Protein AF-A0A165PIF5-F1 (afdb_monomer)

Structure (mmCIF, N/CA/C/O backbone):
data_AF-A0A165PIF5-F1
#
_entry.id   AF-A0A165PIF5-F1
#
loop_
_atom_site.group_PDB
_atom_site.id
_atom_site.type_symbol
_atom_site.label_atom_id
_atom_site.label_alt_id
_atom_site.label_comp_id
_atom_site.label_asym_id
_atom_site.label_entity_id
_atom_site.label_seq_id
_atom_site.pdbx_PDB_ins_code
_atom_site.Cartn_x
_atom_site.Cartn_y
_atom_site.Cartn_z
_atom_site.occupancy
_atom_site.B_iso_or_equiv
_atom_site.auth_seq_id
_atom_site.auth_comp_id
_atom_site.auth_asym_id
_atom_site.auth_atom_id
_atom_site.pdbx_PDB_model_num
ATOM 1 N N . MET A 1 1 ? 18.142 46.833 31.050 1.00 44.66 1 MET A N 1
ATOM 2 C CA . MET A 1 1 ? 17.235 47.076 29.912 1.00 44.66 1 MET A CA 1
ATOM 3 C C . MET A 1 1 ? 18.123 47.459 28.753 1.00 44.66 1 MET A C 1
ATOM 5 O O . MET A 1 1 ? 18.563 48.599 28.702 1.00 44.66 1 MET A O 1
ATOM 9 N N . ASP A 1 2 ? 18.465 46.482 27.922 1.00 41.81 2 ASP A N 1
ATOM 10 C CA . ASP A 1 2 ? 19.289 46.696 26.732 1.00 41.81 2 ASP A CA 1
ATOM 11 C C . ASP A 1 2 ? 18.402 47.131 25.559 1.00 41.81 2 ASP A C 1
ATOM 13 O O . ASP A 1 2 ? 17.280 46.625 25.437 1.00 41.81 2 ASP A O 1
ATOM 17 N N . PRO A 1 3 ? 18.851 48.065 24.703 1.00 58.03 3 PRO A N 1
ATOM 18 C CA . PRO A 1 3 ? 18.083 48.468 23.538 1.00 58.03 3 PRO A CA 1
ATOM 19 C C . PRO A 1 3 ? 18.227 47.442 22.404 1.00 58.03 3 PRO A C 1
ATOM 21 O O . PRO A 1 3 ? 19.309 46.931 22.122 1.00 58.03 3 PRO A O 1
ATOM 24 N N . LEU A 1 4 ? 17.098 47.162 21.752 1.00 47.72 4 LEU A N 1
ATOM 25 C CA . LEU A 1 4 ? 16.984 46.314 20.565 1.00 47.72 4 LEU A CA 1
ATOM 26 C C . LEU A 1 4 ? 17.696 46.941 19.347 1.00 47.72 4 LEU A C 1
ATOM 28 O O . LEU A 1 4 ? 17.688 48.168 19.212 1.00 47.72 4 LEU A O 1
ATOM 32 N N . PRO A 1 5 ? 18.249 46.129 18.426 1.00 54.84 5 PRO A N 1
ATOM 33 C CA . PRO A 1 5 ? 18.851 46.627 17.196 1.00 54.84 5 PRO A CA 1
ATOM 34 C C . PRO A 1 5 ? 17.786 47.006 16.153 1.00 54.84 5 PRO A C 1
ATOM 36 O O . PRO A 1 5 ? 16.766 46.333 15.994 1.00 54.84 5 PRO A O 1
ATOM 39 N N . GLN A 1 6 ? 18.055 48.101 15.441 1.00 50.34 6 GLN A N 1
ATOM 40 C CA . GLN A 1 6 ? 17.273 48.602 14.311 1.00 50.34 6 GLN A CA 1
ATOM 41 C C . GLN A 1 6 ? 17.544 47.753 13.060 1.00 50.34 6 GLN A C 1
ATOM 43 O O . GLN A 1 6 ? 18.697 47.456 12.747 1.00 50.34 6 GLN A O 1
ATOM 48 N N . TYR A 1 7 ? 16.482 47.374 12.348 1.00 48.88 7 TYR A N 1
ATOM 49 C CA . TYR A 1 7 ? 16.567 46.698 11.053 1.00 48.88 7 TYR A CA 1
ATOM 50 C C . TYR A 1 7 ? 16.818 47.715 9.934 1.00 48.88 7 TYR A C 1
ATOM 52 O O . TYR A 1 7 ? 16.151 48.747 9.872 1.00 48.88 7 TYR A O 1
ATOM 60 N N . ALA A 1 8 ? 17.782 47.394 9.070 1.00 48.19 8 ALA A N 1
ATOM 61 C CA . ALA A 1 8 ? 18.124 48.135 7.863 1.00 48.19 8 ALA A CA 1
ATOM 62 C C . ALA A 1 8 ? 17.151 47.825 6.710 1.00 48.19 8 ALA A C 1
ATOM 64 O O . ALA A 1 8 ? 16.624 46.716 6.601 1.00 48.19 8 ALA A O 1
ATOM 65 N N . GLU A 1 9 ? 16.931 48.838 5.874 1.00 51.28 9 GLU A N 1
ATOM 66 C CA . GLU A 1 9 ? 16.087 48.846 4.678 1.00 51.28 9 GLU A CA 1
ATOM 67 C C . GLU A 1 9 ? 16.649 47.930 3.576 1.00 51.28 9 GLU A C 1
ATOM 69 O O . GLU A 1 9 ? 17.862 47.846 3.387 1.00 51.28 9 GLU A O 1
ATOM 74 N N . PHE A 1 10 ? 15.760 47.244 2.850 1.00 45.09 10 PHE A N 1
ATOM 75 C CA . PHE A 1 10 ? 16.113 46.406 1.702 1.00 45.09 10 PHE A CA 1
ATOM 76 C C . PHE A 1 10 ? 16.048 47.191 0.388 1.00 45.09 10 PHE A C 1
ATOM 78 O O . PHE A 1 10 ? 15.097 47.930 0.130 1.00 45.09 10 PHE A O 1
ATOM 85 N N . GLU A 1 11 ? 17.081 46.959 -0.421 1.00 49.66 11 GLU A N 1
ATOM 86 C CA . GLU A 1 11 ? 17.350 47.501 -1.749 1.00 49.66 11 GLU A CA 1
ATOM 87 C C . GLU A 1 11 ? 16.324 47.111 -2.825 1.00 49.66 11 GLU A C 1
ATOM 89 O O . GLU A 1 11 ? 15.715 46.040 -2.831 1.00 49.66 11 GLU A O 1
ATOM 94 N N . THR A 1 12 ? 16.204 48.037 -3.771 1.00 46.41 12 THR A N 1
ATOM 95 C CA . THR A 1 12 ? 15.442 48.054 -5.019 1.00 46.41 12 THR A CA 1
ATOM 96 C C . THR A 1 12 ? 15.831 46.917 -5.977 1.00 46.41 12 THR A C 1
ATOM 98 O O . THR A 1 12 ? 17.010 46.701 -6.240 1.00 46.41 12 THR A O 1
ATOM 101 N N . LEU A 1 13 ? 14.839 46.233 -6.559 1.00 48.03 13 LEU A N 1
ATOM 102 C CA . LEU A 1 13 ? 15.027 45.252 -7.637 1.00 48.03 13 LEU A CA 1
ATOM 103 C C . LEU A 1 13 ? 15.071 45.949 -9.009 1.00 48.03 13 LEU A C 1
ATOM 1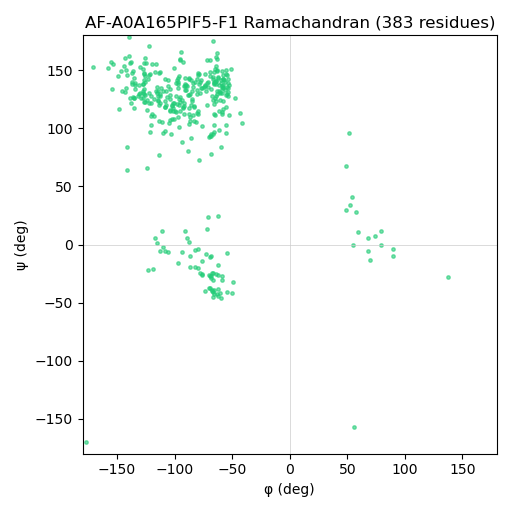05 O O . LEU A 1 13 ? 14.116 46.632 -9.379 1.00 48.03 13 LEU A O 1
ATOM 109 N N . GLU A 1 14 ? 16.156 45.740 -9.759 1.00 50.78 14 GLU A N 1
ATOM 110 C CA . GLU A 1 14 ? 16.281 46.083 -11.183 1.00 50.78 14 GLU A CA 1
ATOM 111 C C . GLU A 1 14 ? 15.571 45.049 -12.081 1.00 50.78 14 GLU A C 1
ATOM 113 O O . GLU A 1 14 ? 15.638 43.838 -11.855 1.00 50.78 14 GLU A O 1
ATOM 118 N N . GLU A 1 15 ? 14.893 45.545 -13.120 1.00 50.84 15 GLU A N 1
ATOM 119 C CA . GLU A 1 15 ? 14.225 44.764 -14.166 1.00 50.84 15 GLU A CA 1
ATOM 120 C C . GLU A 1 15 ? 15.223 44.131 -15.153 1.00 50.84 15 GLU A C 1
ATOM 122 O O . GLU A 1 15 ? 16.131 44.785 -15.664 1.00 50.84 15 GLU A O 1
ATOM 127 N N . VAL A 1 16 ? 14.991 42.860 -15.496 1.00 54.97 16 VAL A N 1
ATOM 128 C CA . VAL A 1 16 ? 15.719 42.111 -16.535 1.00 54.97 16 VAL A CA 1
ATOM 129 C C . VAL A 1 16 ? 14.920 42.140 -17.849 1.00 54.97 16 VAL A C 1
ATOM 131 O O . VAL A 1 16 ? 13.712 41.883 -17.820 1.00 54.97 16 VAL A O 1
ATOM 134 N N . PRO A 1 17 ? 15.542 42.397 -19.018 1.00 49.75 17 PRO A N 1
ATOM 135 C CA . PRO A 1 17 ? 14.818 42.479 -20.280 1.00 49.75 17 PRO A CA 1
ATOM 136 C C . PRO A 1 17 ? 14.504 41.103 -20.891 1.00 49.75 17 PRO A C 1
ATOM 138 O O . PRO A 1 17 ? 15.301 40.165 -20.869 1.00 49.75 17 PRO A O 1
ATOM 141 N N . ARG A 1 18 ? 13.305 41.034 -21.477 1.00 46.06 18 ARG A N 1
ATOM 142 C CA . ARG A 1 18 ? 12.702 39.912 -22.212 1.00 46.06 18 ARG A CA 1
ATOM 143 C C . ARG A 1 18 ? 13.445 39.648 -23.529 1.00 46.06 18 ARG A C 1
ATOM 145 O O . ARG A 1 18 ? 13.590 40.563 -24.334 1.00 46.06 18 ARG A O 1
ATOM 152 N N . SER A 1 19 ? 13.851 38.402 -23.768 1.00 42.44 19 SER A N 1
ATOM 153 C CA . SER A 1 19 ? 14.417 37.940 -25.046 1.00 42.44 19 SER A CA 1
ATOM 154 C C . SER A 1 19 ? 13.319 37.402 -25.970 1.00 42.44 19 SER A C 1
ATOM 156 O O . SER A 1 19 ? 12.415 36.702 -25.514 1.00 42.44 19 SER A O 1
ATOM 158 N N . GLU A 1 20 ? 13.404 37.750 -27.254 1.00 47.69 20 GLU A N 1
ATOM 159 C CA . GLU A 1 20 ? 12.478 37.373 -28.326 1.00 47.69 20 GLU A CA 1
ATOM 160 C C . GLU A 1 20 ? 12.619 35.901 -28.755 1.00 47.69 20 GLU A C 1
ATOM 162 O O . GLU A 1 20 ? 13.700 35.315 -28.739 1.00 47.69 20 GLU A O 1
ATOM 167 N N . GLU A 1 21 ? 11.489 35.315 -29.150 1.00 41.28 21 GLU A N 1
ATOM 168 C CA . GLU A 1 21 ? 11.302 33.908 -29.500 1.00 41.28 21 GLU A CA 1
ATOM 169 C C . GLU A 1 21 ? 11.504 33.704 -31.015 1.00 41.28 21 GLU A C 1
ATOM 171 O O . GLU A 1 21 ? 10.719 34.187 -31.834 1.00 41.28 21 GLU A O 1
ATOM 176 N N . GLN A 1 22 ? 12.571 32.996 -31.398 1.00 38.12 22 GLN A N 1
ATOM 177 C CA . GLN A 1 22 ? 12.896 32.677 -32.791 1.00 38.12 22 GLN A CA 1
ATOM 178 C C . GLN A 1 22 ? 12.288 31.322 -33.184 1.00 38.12 22 GLN A C 1
ATOM 180 O O . GLN A 1 22 ? 12.538 30.293 -32.558 1.00 38.12 22 GLN A O 1
ATOM 185 N N . LYS A 1 23 ? 11.444 31.344 -34.219 1.00 38.78 23 LYS A N 1
ATOM 186 C CA . LYS A 1 23 ? 10.576 30.241 -34.642 1.00 38.78 23 LYS A CA 1
ATOM 187 C C . LYS A 1 23 ? 11.156 29.551 -35.878 1.00 38.78 23 LYS A C 1
ATOM 189 O O . LYS A 1 23 ? 10.896 29.986 -36.998 1.00 38.78 23 LYS A O 1
ATOM 194 N N . ASP A 1 24 ? 11.906 28.469 -35.682 1.00 35.03 24 ASP A N 1
ATOM 195 C CA . ASP A 1 24 ? 12.401 27.641 -36.786 1.00 35.03 24 ASP A CA 1
ATOM 196 C C . ASP A 1 24 ? 11.396 26.546 -37.163 1.00 35.03 24 ASP A C 1
ATOM 198 O O . ASP A 1 24 ? 10.888 25.791 -36.334 1.00 35.03 24 ASP A O 1
ATOM 202 N N . THR A 1 25 ? 11.092 26.485 -38.460 1.00 32.19 25 THR A N 1
ATOM 203 C CA . THR A 1 25 ? 10.160 25.531 -39.068 1.00 32.19 25 THR A CA 1
ATOM 204 C C . THR A 1 25 ? 10.975 24.421 -39.726 1.00 32.19 25 THR A C 1
ATOM 206 O O . THR A 1 25 ? 11.700 24.680 -40.683 1.00 32.19 25 THR A O 1
ATOM 209 N N . VAL A 1 26 ? 10.866 23.186 -39.232 1.00 33.38 26 VAL A N 1
ATOM 210 C CA . VAL A 1 26 ? 11.567 22.022 -39.802 1.00 33.38 26 VAL A CA 1
ATOM 211 C C . VAL A 1 26 ? 10.638 21.278 -40.765 1.00 33.38 26 VAL A C 1
ATOM 213 O O . VAL A 1 26 ? 9.575 20.799 -40.375 1.00 33.38 26 VAL A O 1
ATOM 216 N N . ILE A 1 27 ? 11.050 21.177 -42.031 1.00 31.31 27 ILE A N 1
ATOM 217 C CA . ILE A 1 27 ? 10.390 20.389 -43.082 1.00 31.31 27 ILE A CA 1
ATOM 218 C C . ILE A 1 27 ? 11.084 19.024 -43.166 1.00 31.31 27 ILE A C 1
ATOM 220 O O . ILE A 1 27 ? 12.286 18.957 -43.414 1.00 31.31 27 ILE A O 1
ATOM 224 N N . PHE A 1 28 ? 10.331 17.935 -42.994 1.00 29.27 28 PHE A N 1
ATOM 225 C CA . PHE A 1 28 ? 10.842 16.567 -43.131 1.00 29.27 28 PHE A CA 1
ATOM 226 C C . PHE A 1 28 ? 10.589 15.999 -44.533 1.00 29.27 28 PHE A C 1
ATOM 228 O O . PHE A 1 28 ? 9.452 15.941 -45.003 1.00 29.27 28 PHE A O 1
ATOM 235 N N . HIS A 1 29 ? 11.657 15.510 -45.170 1.00 30.41 29 HIS A N 1
ATOM 236 C CA . HIS A 1 29 ? 11.593 14.666 -46.362 1.00 30.41 29 HIS A CA 1
ATOM 237 C C . HIS A 1 29 ? 11.563 13.183 -45.970 1.00 30.41 29 HIS A C 1
ATOM 239 O O . HIS A 1 29 ? 12.354 12.723 -45.149 1.00 30.41 29 HIS A O 1
ATOM 245 N N . LYS A 1 30 ? 10.645 12.430 -46.585 1.00 27.81 30 LYS A N 1
ATOM 246 C CA . LYS A 1 30 ? 10.466 10.986 -46.394 1.00 27.81 30 LYS A CA 1
ATOM 247 C C . LYS A 1 30 ? 11.381 10.219 -47.350 1.00 27.81 30 LYS A C 1
ATOM 249 O O . LYS A 1 30 ? 11.198 10.304 -48.562 1.00 27.81 30 LYS A O 1
ATOM 254 N N . SER A 1 31 ? 12.316 9.441 -46.812 1.00 31.95 31 SER A N 1
ATOM 255 C CA . SER A 1 31 ? 13.170 8.536 -47.590 1.00 31.95 31 SER A CA 1
ATOM 256 C C . SER A 1 31 ? 12.651 7.106 -47.468 1.00 31.95 31 SER A C 1
ATOM 258 O O . SER A 1 31 ? 12.616 6.541 -46.379 1.00 31.95 31 SER A O 1
ATOM 260 N N . SER A 1 32 ? 12.233 6.516 -48.587 1.00 33.50 32 SER A N 1
ATOM 261 C CA . SER A 1 32 ? 11.886 5.098 -48.686 1.00 33.50 32 SER A CA 1
ATOM 262 C C . SER A 1 32 ? 13.152 4.265 -48.891 1.00 33.50 32 SER A C 1
ATOM 264 O O . SER A 1 32 ? 13.820 4.421 -49.913 1.00 33.50 32 SER A O 1
ATOM 266 N N . SER A 1 33 ? 13.459 3.348 -47.975 1.00 32.75 33 SER A N 1
ATOM 267 C CA . SER A 1 33 ? 14.424 2.277 -48.237 1.00 32.75 33 SER A CA 1
ATOM 268 C C . SER A 1 33 ? 13.867 0.949 -47.734 1.00 32.75 33 SER A C 1
ATOM 270 O O . SER A 1 33 ? 13.416 0.844 -46.596 1.00 32.75 33 SER A O 1
ATOM 272 N N . SER A 1 34 ? 13.843 -0.038 -48.623 1.00 43.44 34 SER A N 1
ATOM 273 C CA . SER A 1 34 ? 13.364 -1.395 -48.397 1.00 43.44 34 SER A CA 1
ATOM 274 C C . SER A 1 34 ? 14.540 -2.299 -48.035 1.00 43.44 34 SER A C 1
ATOM 276 O O . SER A 1 34 ? 15.406 -2.535 -48.877 1.00 43.44 34 SER A O 1
ATOM 278 N N . HIS A 1 35 ? 14.575 -2.843 -46.816 1.00 35.00 35 HIS A N 1
ATOM 279 C CA . HIS A 1 35 ? 15.535 -3.883 -46.432 1.00 35.00 35 HIS A CA 1
ATOM 280 C C . HIS A 1 35 ? 14.876 -5.010 -45.620 1.00 35.00 35 HIS A C 1
ATOM 282 O O . HIS A 1 35 ? 14.216 -4.768 -44.620 1.00 35.00 35 HIS A O 1
ATOM 288 N N . GLY A 1 36 ? 15.094 -6.237 -46.110 1.00 36.59 36 GLY A N 1
ATOM 289 C CA . GLY A 1 36 ? 15.266 -7.493 -45.367 1.00 36.59 36 GLY A CA 1
ATOM 290 C C . GLY A 1 36 ? 14.227 -7.890 -44.319 1.00 36.59 36 GLY A C 1
ATOM 291 O O . GLY A 1 36 ? 14.375 -7.567 -43.147 1.00 36.59 36 GLY A O 1
ATOM 292 N N . ALA A 1 37 ? 13.262 -8.723 -44.715 1.00 37.91 37 ALA A N 1
ATOM 293 C CA . ALA A 1 37 ? 12.320 -9.379 -43.811 1.00 37.91 37 ALA A CA 1
ATOM 294 C C . ALA A 1 37 ? 13.016 -10.430 -42.919 1.00 37.91 37 ALA A C 1
ATOM 296 O O . ALA A 1 37 ? 13.152 -11.596 -43.291 1.00 37.91 37 ALA A O 1
ATOM 297 N N . GLY A 1 38 ? 13.440 -10.019 -41.724 1.00 34.56 38 GLY A N 1
ATOM 298 C CA . GLY A 1 38 ? 13.590 -10.931 -40.592 1.00 34.56 38 GLY A CA 1
ATOM 299 C C . GLY A 1 38 ? 12.202 -11.319 -40.079 1.00 34.56 38 GLY A C 1
ATOM 300 O O . GLY A 1 38 ? 11.341 -10.457 -39.921 1.00 34.56 38 GLY A O 1
ATOM 301 N N . VAL A 1 39 ? 11.956 -12.611 -39.852 1.00 34.06 39 VAL A N 1
ATOM 302 C CA . VAL A 1 39 ? 10.674 -13.103 -39.323 1.00 34.06 39 VAL A CA 1
ATOM 303 C C . VAL A 1 39 ? 10.529 -12.638 -37.872 1.00 34.06 39 VAL A C 1
ATOM 305 O O . VAL A 1 39 ? 11.042 -13.263 -36.946 1.00 34.06 39 VAL A O 1
ATOM 308 N N . VAL A 1 40 ? 9.844 -11.511 -37.687 1.00 38.72 40 VAL A N 1
ATOM 309 C CA . VAL A 1 40 ? 9.394 -11.017 -36.385 1.00 38.72 40 VAL A CA 1
ATOM 310 C C . VAL A 1 40 ? 8.250 -11.917 -35.930 1.00 38.72 40 VAL A C 1
ATOM 312 O O . VAL A 1 40 ? 7.241 -12.044 -36.620 1.00 38.72 40 VAL A O 1
ATOM 315 N N . VAL A 1 41 ? 8.406 -12.573 -34.780 1.00 35.25 41 VAL A N 1
ATOM 316 C CA . VAL A 1 41 ? 7.313 -13.316 -34.145 1.00 35.25 41 VAL A CA 1
ATOM 317 C C . VAL A 1 41 ? 6.540 -12.318 -33.277 1.00 35.25 41 VAL A C 1
ATOM 319 O O . VAL A 1 41 ? 7.066 -11.919 -32.236 1.00 35.25 41 VAL A O 1
ATOM 322 N N . PRO A 1 42 ? 5.332 -11.870 -33.670 1.00 46.81 42 PRO A N 1
ATOM 323 C CA . PRO A 1 42 ? 4.531 -10.992 -32.827 1.00 46.81 42 PRO A CA 1
ATOM 324 C C . PRO A 1 42 ? 4.213 -11.707 -31.512 1.00 46.81 42 PRO A C 1
ATOM 326 O O . PRO A 1 42 ? 3.783 -12.864 -31.507 1.00 46.81 42 PRO A O 1
ATOM 329 N N . TYR A 1 43 ? 4.444 -11.028 -30.386 1.00 46.00 43 TYR A N 1
ATOM 330 C CA . TYR A 1 43 ? 4.106 -11.575 -29.077 1.00 46.00 43 TYR A CA 1
ATOM 331 C C . TYR A 1 43 ? 2.593 -11.831 -29.015 1.00 46.00 43 TYR A C 1
ATOM 333 O O . TYR A 1 43 ? 1.813 -10.902 -29.245 1.00 46.00 43 TYR A O 1
ATOM 341 N N . PRO A 1 44 ? 2.147 -13.062 -28.712 1.00 46.56 44 PRO A N 1
ATOM 342 C CA . PRO A 1 44 ? 0.729 -13.332 -28.558 1.00 46.56 44 PRO A CA 1
ATOM 343 C C . PRO A 1 44 ? 0.192 -12.515 -27.381 1.00 46.56 44 PRO A C 1
ATOM 345 O O . PRO A 1 44 ? 0.785 -12.498 -26.299 1.00 46.56 44 PRO A O 1
ATOM 348 N N . LEU A 1 45 ? -0.934 -11.831 -27.597 1.00 45.97 45 LEU A N 1
ATOM 349 C CA . LEU A 1 45 ? -1.632 -11.122 -26.530 1.00 45.97 45 LEU A CA 1
ATOM 350 C C . LEU A 1 45 ? -1.982 -12.110 -25.401 1.00 45.97 45 LEU A C 1
ATOM 352 O O . LEU A 1 45 ? -2.337 -13.260 -25.683 1.00 45.97 45 LEU A O 1
ATOM 356 N N . PRO A 1 46 ? -1.888 -11.695 -24.125 1.00 42.47 46 PRO A N 1
ATOM 357 C CA . PRO A 1 46 ? -2.256 -12.556 -23.011 1.00 42.47 46 PRO A CA 1
ATOM 358 C C . PRO A 1 46 ? -3.721 -13.009 -23.138 1.00 42.47 46 PRO A C 1
ATOM 360 O O . PRO A 1 46 ? -4.564 -12.249 -23.624 1.00 42.47 46 PRO A O 1
ATOM 363 N N . PRO A 1 47 ? -4.051 -14.238 -22.698 1.00 40.81 47 PRO A N 1
ATOM 364 C CA . PRO A 1 47 ? -5.385 -14.801 -22.848 1.00 40.81 47 PRO A CA 1
ATOM 365 C C . PRO A 1 47 ? -6.450 -13.903 -22.222 1.00 40.81 47 PRO A C 1
ATOM 367 O O . PRO A 1 47 ? -6.278 -13.335 -21.136 1.00 40.81 47 PRO A O 1
ATOM 370 N N . THR A 1 48 ? -7.583 -13.795 -22.914 1.00 40.44 48 THR A N 1
ATOM 371 C CA . THR A 1 48 ? -8.686 -12.952 -22.481 1.00 40.44 48 THR A CA 1
ATOM 372 C C . THR A 1 48 ? -9.347 -13.532 -21.226 1.00 40.44 48 THR A C 1
ATOM 374 O O . THR A 1 48 ? -10.264 -14.337 -21.321 1.00 40.44 48 THR A O 1
ATOM 377 N N . TYR A 1 49 ? -8.929 -13.099 -20.031 1.00 37.22 49 TYR A N 1
ATOM 378 C CA . TYR A 1 49 ? -9.702 -13.322 -18.803 1.00 37.22 49 TYR A CA 1
ATOM 379 C C . TYR A 1 49 ? -11.003 -12.521 -18.870 1.00 37.22 49 TYR A C 1
ATOM 381 O O . TYR A 1 49 ? -11.011 -11.331 -18.560 1.00 37.22 49 TYR A O 1
ATOM 389 N N . THR A 1 50 ? -12.104 -13.128 -19.295 1.00 41.44 50 THR A N 1
ATOM 390 C CA . THR A 1 50 ? -13.434 -12.575 -19.034 1.00 41.44 50 THR A CA 1
ATOM 391 C C . THR A 1 50 ? -13.698 -12.736 -17.544 1.00 41.44 50 THR A C 1
ATOM 393 O O . THR A 1 50 ? -14.150 -13.788 -17.098 1.00 41.44 50 THR A O 1
ATOM 396 N N . SER A 1 51 ? -13.365 -11.715 -16.751 1.00 42.62 51 SER A N 1
ATOM 397 C CA . SER A 1 51 ? -13.913 -11.600 -15.406 1.00 42.62 51 SER A CA 1
ATOM 398 C C . SER A 1 51 ? -15.419 -11.472 -15.584 1.00 42.62 51 SER A C 1
ATOM 400 O O . SER A 1 51 ? -15.910 -10.400 -15.939 1.00 42.62 51 SER A O 1
ATOM 402 N N . SER A 1 52 ? -16.144 -12.580 -15.423 1.00 42.78 52 SER A N 1
ATOM 403 C CA . SER A 1 52 ? -17.589 -12.537 -15.235 1.00 42.78 52 SER A CA 1
ATOM 404 C C . SER A 1 52 ? -17.842 -11.465 -14.177 1.00 42.78 52 SER A C 1
ATOM 406 O O . SER A 1 52 ? -17.176 -11.544 -13.137 1.00 42.78 52 SER A O 1
ATOM 408 N N . PRO A 1 53 ? -18.694 -10.454 -14.429 1.00 48.59 53 PRO A N 1
ATOM 409 C CA . PRO A 1 53 ? -19.047 -9.485 -13.407 1.00 48.59 53 PRO A CA 1
ATOM 410 C C . PRO A 1 53 ? -19.584 -10.304 -12.244 1.00 48.59 53 PRO A C 1
ATOM 412 O O . PRO A 1 53 ? -20.671 -10.874 -12.325 1.00 48.59 53 PRO A O 1
ATOM 415 N N . SER A 1 54 ? -18.763 -10.479 -11.211 1.00 47.59 54 SER A N 1
ATOM 416 C CA . SER A 1 54 ? -19.228 -11.083 -9.987 1.00 47.59 54 SER A CA 1
ATOM 417 C C . SER A 1 54 ? -20.228 -10.071 -9.479 1.00 47.59 54 SER A C 1
ATOM 419 O O . SER A 1 54 ? -19.855 -8.983 -9.041 1.00 47.59 54 SER A O 1
ATOM 421 N N . GLU A 1 55 ? -21.514 -10.382 -9.656 1.00 45.12 55 GLU A N 1
ATOM 422 C CA . GLU A 1 55 ? -22.578 -9.691 -8.956 1.00 45.12 55 GLU A CA 1
ATOM 423 C C . GLU A 1 55 ? -22.085 -9.568 -7.527 1.00 45.12 55 GLU A C 1
ATOM 425 O O . GLU A 1 55 ? -21.815 -10.578 -6.863 1.00 45.12 55 GLU A O 1
ATOM 430 N N . SER A 1 56 ? -21.832 -8.332 -7.103 1.00 53.50 56 SER A N 1
ATO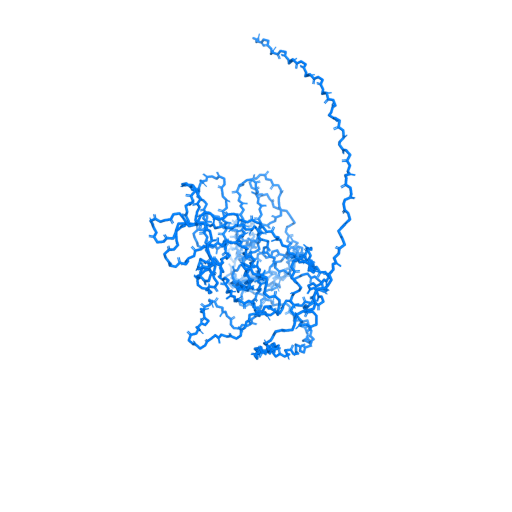M 431 C CA . SER A 1 56 ? -21.381 -8.037 -5.762 1.00 53.50 56 SER A CA 1
ATOM 432 C C . SER A 1 56 ? -22.557 -8.361 -4.858 1.00 53.50 56 SER A C 1
ATOM 434 O O . SER A 1 56 ? -23.317 -7.478 -4.464 1.00 53.50 56 SER A O 1
ATOM 436 N N . ARG A 1 57 ? -22.769 -9.652 -4.583 1.00 65.88 57 ARG A N 1
ATOM 437 C CA . ARG A 1 57 ? -23.647 -10.104 -3.520 1.00 65.88 57 ARG A CA 1
ATOM 438 C C . ARG A 1 57 ? -23.143 -9.353 -2.314 1.00 65.88 57 ARG A C 1
ATOM 440 O O . ARG A 1 57 ? -21.995 -9.560 -1.918 1.00 65.88 57 ARG A O 1
ATOM 447 N N . ALA A 1 58 ? -23.959 -8.420 -1.835 1.00 74.00 58 ALA A N 1
ATOM 448 C CA . ALA A 1 58 ? -23.676 -7.650 -0.647 1.00 74.00 58 ALA A CA 1
ATOM 449 C C . ALA A 1 58 ? -23.427 -8.671 0.461 1.00 74.00 58 ALA A C 1
ATOM 451 O O . ALA A 1 58 ? -24.360 -9.272 0.990 1.00 74.00 58 ALA A O 1
ATOM 452 N N . ARG A 1 59 ? -22.153 -8.985 0.711 1.00 82.81 59 ARG A N 1
ATOM 453 C CA . ARG A 1 59 ? -21.792 -9.894 1.786 1.00 82.81 59 ARG A CA 1
ATOM 454 C C . ARG A 1 59 ? -22.175 -9.160 3.054 1.00 82.81 59 ARG A C 1
ATOM 456 O O . ARG A 1 59 ? -21.743 -8.023 3.248 1.00 82.81 59 ARG A O 1
ATOM 463 N N . CYS A 1 60 ? -23.001 -9.793 3.880 1.00 90.94 60 CYS A N 1
ATOM 464 C CA . CYS A 1 60 ? -23.243 -9.294 5.221 1.00 90.94 60 CYS A CA 1
ATOM 465 C C . CYS A 1 60 ? -21.877 -9.113 5.906 1.00 90.94 60 CYS A C 1
ATOM 467 O O . CYS A 1 60 ? -21.071 -10.050 5.866 1.00 90.94 60 CYS A O 1
ATOM 469 N N . PRO A 1 61 ? -21.585 -7.929 6.471 1.00 94.19 61 PRO A N 1
ATOM 470 C CA . PRO A 1 61 ? -20.365 -7.712 7.239 1.00 94.19 61 PRO A CA 1
ATOM 471 C C . PRO A 1 61 ? -20.228 -8.785 8.331 1.00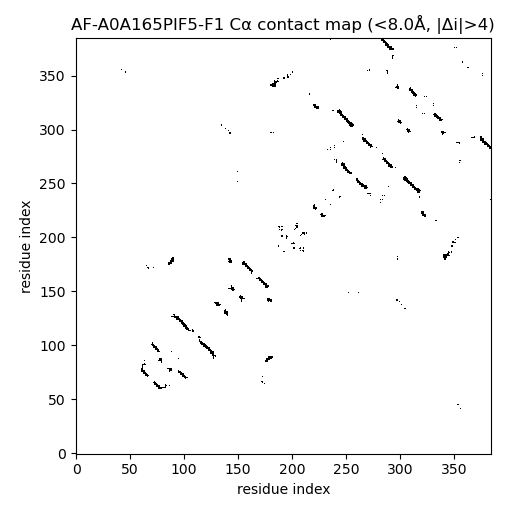 94.19 61 PRO A C 1
ATOM 473 O O . PRO A 1 61 ? -21.239 -9.106 8.964 1.00 94.19 61 PRO A O 1
ATOM 476 N N . PRO A 1 62 ? -19.036 -9.366 8.563 1.00 95.69 62 PRO A N 1
ATOM 477 C CA . PRO A 1 62 ? -18.864 -10.321 9.649 1.00 95.69 62 PRO A CA 1
ATOM 478 C C . PRO A 1 62 ? -19.127 -9.664 11.006 1.00 95.69 62 PRO A C 1
ATOM 480 O O . PRO A 1 62 ? -18.760 -8.509 11.247 1.00 95.69 62 PRO A O 1
ATOM 483 N N . THR A 1 63 ? -19.735 -10.442 11.899 1.00 97.25 63 THR A N 1
ATOM 484 C CA . THR A 1 63 ? -19.966 -10.069 13.295 1.00 97.25 63 THR A CA 1
ATOM 485 C C . THR A 1 63 ? -18.924 -10.752 14.166 1.00 97.25 63 THR A C 1
ATOM 487 O O . THR A 1 63 ? -18.837 -11.974 14.199 1.00 97.25 63 THR A O 1
ATOM 490 N N . HIS A 1 64 ? -18.160 -9.961 14.902 1.00 96.94 64 HIS A N 1
ATOM 491 C CA . HIS A 1 64 ? -17.139 -10.420 15.832 1.00 96.94 64 HIS A CA 1
ATOM 492 C C . HIS A 1 64 ? -17.712 -10.444 17.243 1.00 96.94 64 HIS A C 1
ATOM 494 O O . HIS A 1 64 ? -18.424 -9.514 17.622 1.00 96.94 64 HIS A O 1
ATOM 500 N N . THR A 1 65 ? -17.385 -11.475 18.021 1.00 96.88 65 THR A N 1
ATOM 501 C CA . THR A 1 65 ? -17.802 -11.595 19.424 1.00 96.88 65 THR A CA 1
ATOM 502 C C . THR A 1 65 ? -16.571 -11.680 20.313 1.00 96.88 65 THR A C 1
ATOM 504 O O . THR A 1 65 ? -15.758 -12.588 20.162 1.00 96.88 65 THR A O 1
ATOM 507 N N . PHE A 1 66 ? -16.452 -10.746 21.249 1.00 96.19 66 PHE A N 1
ATOM 508 C CA . PHE A 1 66 ? -15.392 -10.703 22.251 1.00 96.19 66 PHE A CA 1
ATOM 509 C C . PHE A 1 66 ? -16.007 -10.898 23.626 1.00 96.19 66 PHE A C 1
ATOM 511 O O . PHE A 1 66 ? -17.031 -10.294 23.923 1.00 96.19 66 PHE A O 1
ATOM 518 N N . THR A 1 67 ? -15.401 -11.727 24.466 1.00 94.62 67 THR A N 1
ATOM 519 C CA . THR A 1 67 ? -15.933 -12.061 25.793 1.00 94.62 67 THR A CA 1
ATOM 520 C C . THR A 1 67 ? -14.877 -11.809 26.857 1.00 94.62 67 THR A C 1
ATOM 522 O O . THR A 1 67 ? -13.758 -12.309 26.740 1.00 94.62 67 THR A O 1
ATOM 525 N N . LEU A 1 68 ? -15.238 -11.077 27.907 1.00 91.62 68 LEU A N 1
ATOM 526 C CA . LEU A 1 68 ? -14.483 -10.997 29.150 1.00 91.62 68 LEU A CA 1
ATOM 527 C C . LEU A 1 68 ? -15.217 -11.842 30.189 1.00 91.62 68 LEU A C 1
ATOM 529 O O . LEU A 1 68 ? -16.277 -11.459 30.690 1.00 91.62 68 LEU A O 1
ATOM 533 N N . ASN A 1 69 ? -14.643 -13.000 30.508 1.00 87.00 69 ASN A N 1
ATOM 534 C CA . ASN A 1 69 ? -15.291 -14.021 31.330 1.00 87.00 69 ASN A CA 1
ATOM 535 C C . ASN A 1 69 ? -16.651 -14.443 30.732 1.00 87.00 69 ASN A C 1
ATOM 537 O O . ASN A 1 69 ? -16.893 -14.317 29.534 1.00 87.00 69 ASN A O 1
A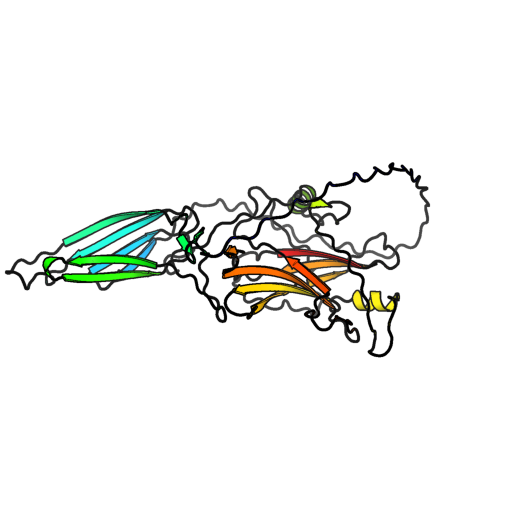TOM 541 N N . SER A 1 70 ? -17.538 -14.979 31.567 1.00 80.12 70 SER A N 1
ATOM 542 C CA . SER A 1 70 ? -18.898 -15.378 31.187 1.00 80.12 70 SER A CA 1
ATOM 543 C C . SER A 1 70 ? -19.940 -14.263 31.291 1.00 80.12 70 SER A C 1
ATOM 545 O O . SER A 1 70 ? -21.125 -14.531 31.096 1.00 80.12 70 SER A O 1
ATOM 547 N N . ASP A 1 71 ? -19.513 -13.058 31.667 1.00 87.00 71 ASP A N 1
ATOM 548 C CA . ASP A 1 71 ? -20.409 -12.046 32.229 1.00 87.00 71 ASP A CA 1
ATOM 549 C C . ASP A 1 71 ? -20.451 -10.775 31.373 1.00 87.00 71 ASP A C 1
ATOM 551 O O . ASP A 1 71 ? -21.420 -10.027 31.436 1.00 87.00 71 ASP A O 1
ATOM 555 N N . LEU A 1 72 ? -19.442 -10.534 30.532 1.00 90.38 72 LEU A N 1
ATOM 556 C CA . LEU A 1 72 ? -19.406 -9.407 29.607 1.00 90.38 72 LEU A CA 1
ATOM 557 C C . LEU A 1 72 ? -19.015 -9.898 28.219 1.00 90.38 72 LEU A C 1
ATOM 559 O O . LEU A 1 72 ? -17.982 -10.540 28.038 1.00 90.38 72 LEU A O 1
ATOM 563 N N . SER A 1 73 ? -19.812 -9.550 27.220 1.00 93.69 73 SER A N 1
ATOM 564 C CA . SER A 1 73 ? -19.477 -9.782 25.825 1.00 93.69 73 SER A CA 1
ATOM 565 C C . SER A 1 73 ? -19.801 -8.568 24.968 1.00 93.69 73 SER A C 1
ATOM 567 O O . SER A 1 73 ? -20.704 -7.792 25.264 1.00 93.69 73 SER A O 1
ATOM 569 N N . VAL A 1 74 ? -19.037 -8.374 23.904 1.00 95.25 74 VAL A N 1
ATOM 570 C CA . VAL A 1 74 ? -19.240 -7.308 22.929 1.00 95.25 74 VAL A CA 1
ATOM 571 C C . VAL A 1 74 ? -19.321 -7.950 21.561 1.00 95.25 74 VAL A C 1
ATOM 573 O O . VAL A 1 74 ? -18.397 -8.638 21.125 1.00 95.25 74 VAL A O 1
ATOM 576 N N . ARG A 1 75 ? -20.437 -7.706 20.881 1.00 97.12 75 ARG A N 1
ATOM 577 C CA . ARG A 1 75 ? -20.649 -8.073 19.485 1.00 97.12 75 ARG A CA 1
ATOM 578 C C . ARG A 1 75 ? -20.515 -6.828 18.630 1.00 97.12 75 ARG A C 1
ATOM 580 O O . ARG A 1 75 ? -21.163 -5.831 18.930 1.00 97.12 75 ARG A O 1
ATOM 587 N N . LEU A 1 76 ? -19.707 -6.865 17.580 1.00 96.88 76 LEU A N 1
ATOM 588 C CA . LEU A 1 76 ? -19.553 -5.733 16.663 1.00 96.88 76 LEU A CA 1
ATOM 589 C C . LEU A 1 76 ? -19.414 -6.201 15.219 1.00 96.88 76 LEU A C 1
ATOM 591 O O . LEU A 1 76 ? -18.902 -7.286 14.962 1.00 96.88 76 LEU A O 1
ATOM 595 N N . THR A 1 77 ? -19.865 -5.385 14.274 1.00 96.56 77 THR A N 1
ATOM 596 C CA . THR A 1 77 ? -19.718 -5.662 12.837 1.00 96.56 77 THR A CA 1
ATOM 597 C C . THR A 1 77 ? -18.521 -4.910 12.269 1.00 96.56 77 THR A C 1
ATOM 599 O O . THR A 1 77 ? -18.301 -3.756 12.641 1.00 96.56 77 THR A O 1
ATOM 602 N N . SER A 1 78 ? -17.758 -5.522 11.358 1.00 96.62 78 SER A N 1
ATOM 603 C CA . SER A 1 78 ? -16.585 -4.874 10.747 1.00 96.62 78 SER A CA 1
ATOM 604 C C . SER A 1 78 ? -16.438 -5.162 9.248 1.00 96.62 78 SER A C 1
ATOM 606 O O . SER A 1 78 ? -17.232 -5.893 8.664 1.00 96.62 78 SER A O 1
ATOM 608 N N . HIS A 1 79 ? -15.411 -4.590 8.610 1.00 95.38 79 HIS A N 1
ATOM 609 C CA . HIS A 1 79 ? -15.053 -4.854 7.211 1.00 95.38 79 HIS A CA 1
ATOM 610 C C . HIS A 1 79 ? -14.049 -5.999 7.026 1.00 95.38 79 HIS A C 1
ATOM 612 O O . HIS A 1 79 ? -13.481 -6.150 5.943 1.00 95.38 79 HIS A O 1
ATOM 618 N N . ALA A 1 80 ? -13.782 -6.785 8.069 1.00 94.50 80 ALA A N 1
ATOM 619 C CA . ALA A 1 80 ? -12.877 -7.915 7.960 1.00 94.50 80 ALA A CA 1
ATOM 620 C C . ALA A 1 80 ? -13.419 -8.984 6.988 1.00 94.50 80 ALA A C 1
ATOM 622 O O . ALA A 1 80 ? -14.601 -9.009 6.648 1.00 94.50 80 ALA A O 1
ATOM 623 N N . ALA A 1 81 ? -12.553 -9.877 6.507 1.00 91.06 81 ALA A N 1
ATOM 624 C CA . ALA A 1 81 ? -12.982 -10.938 5.590 1.00 91.06 81 ALA A CA 1
ATOM 625 C C . ALA A 1 81 ? -13.734 -12.071 6.311 1.00 91.06 81 ALA A C 1
ATOM 627 O O . ALA A 1 81 ? -14.511 -12.790 5.682 1.00 91.06 81 ALA A O 1
ATOM 628 N N . ARG A 1 82 ? -13.459 -12.252 7.608 1.00 94.94 82 ARG A N 1
ATOM 629 C CA . ARG A 1 82 ? -13.957 -13.344 8.450 1.00 94.94 82 ARG A CA 1
ATOM 630 C C . ARG A 1 82 ? -14.228 -12.845 9.871 1.00 94.94 82 ARG A C 1
ATOM 632 O O . ARG A 1 82 ? -13.580 -11.903 10.323 1.00 94.94 82 ARG A O 1
ATOM 639 N N . ASP A 1 83 ? -15.143 -13.492 10.573 1.00 95.19 83 ASP A N 1
ATOM 640 C CA . ASP A 1 83 ? -15.503 -13.219 11.972 1.00 95.19 83 ASP A CA 1
ATOM 641 C C . ASP A 1 83 ? -14.395 -13.580 12.979 1.00 95.19 83 ASP A C 1
ATOM 643 O O . ASP A 1 83 ? -14.253 -12.917 14.005 1.00 95.19 83 ASP A O 1
ATOM 647 N N . ASP A 1 84 ? -13.558 -14.564 12.653 1.00 94.38 84 ASP A N 1
ATOM 648 C CA . ASP A 1 84 ? -12.383 -14.972 13.435 1.00 94.38 84 ASP A CA 1
ATOM 649 C C . ASP A 1 84 ? -11.142 -14.082 13.234 1.00 94.38 84 ASP A C 1
ATOM 651 O O . ASP A 1 84 ? -10.117 -14.277 13.889 1.00 94.38 84 ASP A O 1
ATOM 655 N N . SER A 1 85 ? -11.213 -13.093 12.340 1.00 95.62 85 SER A N 1
ATOM 656 C CA . SER A 1 85 ? -10.117 -12.153 12.088 1.00 95.62 85 SER A CA 1
ATOM 657 C C . SER A 1 85 ? -10.258 -10.860 12.896 1.00 95.62 85 SER A C 1
ATOM 659 O O . SER A 1 85 ? -11.345 -10.517 13.361 1.00 95.62 85 SER A O 1
ATOM 661 N N . THR A 1 86 ? -9.158 -10.120 13.077 1.00 96.69 86 THR A N 1
ATOM 662 C CA . THR A 1 86 ? -9.197 -8.824 13.772 1.00 96.69 86 THR A CA 1
ATOM 663 C C . THR A 1 86 ? -10.148 -7.864 13.046 1.00 96.69 86 THR A C 1
ATOM 665 O O . THR A 1 86 ? -9.992 -7.694 11.834 1.00 96.69 86 THR A O 1
ATOM 668 N N . PRO A 1 87 ? -11.090 -7.208 13.750 1.00 97.75 87 PRO A N 1
ATOM 669 C CA . PRO A 1 87 ? -12.014 -6.259 13.147 1.00 97.75 87 PRO A CA 1
ATOM 670 C C . PRO A 1 87 ? -11.290 -5.168 12.361 1.00 97.75 87 PRO A C 1
ATOM 672 O O . PRO A 1 87 ? -10.314 -4.596 12.849 1.00 97.75 87 PRO A O 1
ATOM 675 N N . ILE A 1 88 ? -11.776 -4.866 11.156 1.00 96.94 88 ILE A N 1
ATOM 676 C CA . ILE A 1 88 ? -11.188 -3.851 10.273 1.00 96.94 88 ILE A CA 1
ATOM 677 C C . ILE A 1 88 ? -12.169 -2.697 10.086 1.00 96.94 88 ILE A C 1
ATOM 679 O O . ILE A 1 88 ? -13.331 -2.909 9.735 1.00 96.94 88 ILE A O 1
ATOM 683 N N . PHE A 1 89 ? -11.670 -1.475 10.248 1.00 97.25 89 PHE A N 1
ATOM 684 C CA . PHE A 1 89 ? -12.396 -0.233 10.008 1.00 97.25 89 PHE A CA 1
ATOM 685 C C . PHE A 1 89 ? -11.628 0.677 9.050 1.00 97.25 89 PHE A C 1
ATOM 687 O O . PHE A 1 89 ? -10.409 0.584 8.908 1.00 97.25 89 PHE A O 1
ATOM 694 N N . HIS A 1 90 ? -12.355 1.570 8.388 1.00 96.50 90 HIS A N 1
ATOM 695 C CA . HIS A 1 90 ? -11.826 2.542 7.435 1.00 96.50 90 HIS A CA 1
ATOM 696 C C . HIS A 1 90 ? -12.177 3.970 7.868 1.00 96.50 90 HIS A C 1
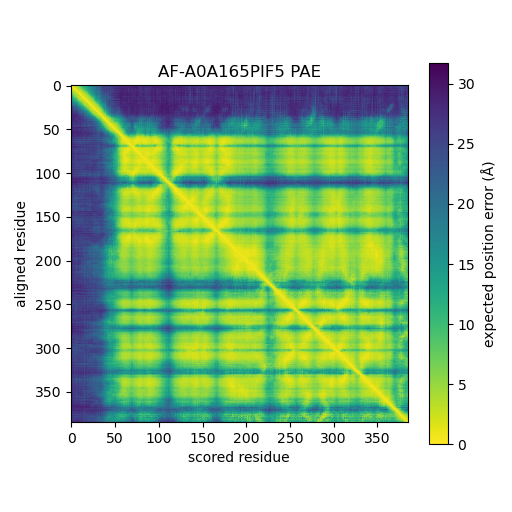ATOM 698 O O . HIS A 1 90 ? -12.986 4.183 8.773 1.00 96.50 90 HIS A O 1
ATOM 704 N N . ASN A 1 91 ? -11.611 4.970 7.196 1.00 94.94 91 ASN A N 1
ATOM 705 C CA . ASN A 1 91 ? -11.986 6.370 7.393 1.00 94.94 91 ASN A CA 1
ATOM 706 C C . ASN A 1 91 ? -13.499 6.566 7.200 1.00 94.94 91 ASN A C 1
ATOM 708 O O . ASN A 1 91 ? -14.067 6.120 6.204 1.00 94.94 91 ASN A O 1
ATOM 712 N N . GLY A 1 92 ? -14.141 7.229 8.166 1.00 94.06 92 GLY A N 1
ATOM 713 C CA . GLY A 1 92 ? -15.588 7.464 8.171 1.00 94.06 92 GLY A CA 1
ATOM 714 C C . GLY A 1 92 ? -16.442 6.234 8.497 1.00 94.06 92 GLY A C 1
ATOM 715 O O . GLY A 1 92 ? -17.660 6.314 8.388 1.00 94.06 92 GLY A O 1
ATOM 716 N N . SER A 1 93 ? -15.838 5.104 8.883 1.00 95.19 93 SER A N 1
ATOM 717 C CA . SER A 1 93 ? -16.605 3.938 9.331 1.00 95.19 93 SER A CA 1
ATOM 718 C C . SER A 1 93 ? -17.328 4.227 10.640 1.00 95.19 93 SER A C 1
ATOM 720 O O . SER A 1 93 ? -16.791 4.869 11.544 1.00 95.19 93 SER A O 1
ATOM 722 N N . THR A 1 94 ? -18.523 3.667 10.749 1.00 96.75 94 THR A N 1
ATOM 723 C CA . THR A 1 94 ? -19.304 3.649 11.975 1.00 96.75 94 THR A CA 1
ATOM 724 C C . THR A 1 94 ? -19.138 2.291 12.647 1.00 96.75 94 THR A C 1
ATOM 726 O O . THR A 1 94 ? -19.551 1.264 12.108 1.00 96.75 94 THR A O 1
ATOM 729 N N . ILE A 1 95 ? -18.523 2.274 13.824 1.00 96.00 95 ILE A N 1
ATOM 730 C CA . ILE A 1 95 ? -18.371 1.083 14.651 1.00 96.00 95 ILE A CA 1
ATOM 731 C C . ILE A 1 95 ? -19.674 0.876 15.414 1.00 96.00 95 ILE A C 1
ATOM 733 O O . ILE A 1 95 ? -19.984 1.604 16.356 1.00 96.00 95 ILE A O 1
ATOM 737 N N . SER A 1 96 ? -20.458 -0.106 14.988 1.00 96.44 96 SER A N 1
ATOM 738 C CA . SER A 1 96 ? -21.732 -0.441 15.617 1.00 96.44 96 SER A CA 1
ATOM 739 C C . SER A 1 96 ? -21.705 -1.852 16.186 1.00 96.44 96 SER A C 1
ATOM 741 O O . SER A 1 96 ? -21.001 -2.740 15.689 1.00 96.44 96 SER A O 1
ATOM 743 N N . GLY A 1 97 ? -22.451 -2.039 17.269 1.00 95.75 97 GLY A N 1
ATOM 744 C CA . GLY A 1 97 ? -22.457 -3.295 17.990 1.00 95.75 97 GLY A CA 1
ATOM 745 C C . GLY A 1 97 ? -23.431 -3.326 19.155 1.00 95.75 97 GLY A C 1
ATOM 746 O O . GLY A 1 97 ? -24.285 -2.455 19.332 1.00 95.75 97 GLY A O 1
ATOM 747 N N . THR A 1 98 ? -23.309 -4.371 19.957 1.00 96.81 98 THR A N 1
ATOM 748 C CA . THR A 1 98 ? -24.102 -4.590 21.162 1.00 96.81 98 THR A CA 1
ATOM 749 C C . THR A 1 98 ? -23.190 -5.114 22.254 1.00 96.81 98 THR A C 1
ATOM 751 O O . THR A 1 98 ? -22.492 -6.111 22.062 1.00 96.81 98 THR A O 1
ATOM 754 N N . VAL A 1 99 ? -23.202 -4.444 23.400 1.00 95.50 99 VAL A N 1
ATOM 755 C CA . VAL A 1 99 ? -22.608 -4.956 24.633 1.00 95.50 99 VAL A CA 1
ATOM 756 C C . VAL A 1 99 ? -23.658 -5.822 25.314 1.00 95.50 99 VAL A C 1
ATOM 758 O O . VAL A 1 99 ? -24.737 -5.336 25.629 1.00 95.50 99 VAL A O 1
ATOM 761 N N . GLU A 1 100 ? -23.368 -7.094 25.522 1.00 94.31 100 GLU A N 1
ATOM 762 C CA . GLU A 1 100 ? -24.202 -8.010 26.292 1.00 94.31 100 GLU A CA 1
ATOM 763 C C . GLU A 1 100 ? -23.551 -8.228 27.661 1.00 94.31 100 GLU A C 1
ATOM 765 O O . GLU A 1 100 ? -22.445 -8.760 27.768 1.00 94.31 100 GLU A O 1
ATOM 770 N N . LEU A 1 101 ? -24.249 -7.791 28.708 1.00 89.81 101 LEU A N 1
ATOM 771 C CA . LEU A 1 101 ? -23.858 -7.958 30.101 1.00 89.81 101 LEU A CA 1
ATOM 772 C C . LEU A 1 101 ? -24.769 -9.004 30.749 1.00 89.81 101 LEU A C 1
ATOM 774 O O . LEU A 1 101 ? -25.985 -8.821 30.833 1.00 89.81 101 LEU A O 1
ATOM 778 N N . VAL A 1 102 ? -24.171 -10.086 31.234 1.00 87.12 102 VAL A N 1
ATOM 779 C CA . VAL A 1 102 ? -24.830 -11.142 31.999 1.00 87.12 102 VAL A CA 1
ATOM 780 C C . VAL A 1 102 ? -24.439 -10.981 33.462 1.00 87.12 102 VAL A C 1
ATOM 782 O O . VAL A 1 102 ? -23.333 -11.316 33.879 1.00 87.12 102 VAL A O 1
ATOM 785 N N . VAL A 1 103 ? -25.367 -10.471 34.267 1.00 82.19 103 VAL A N 1
ATOM 786 C CA . VAL A 1 103 ? -25.189 -10.367 35.715 1.00 82.19 103 VAL A CA 1
ATOM 787 C C . VAL A 1 103 ? -25.558 -11.714 36.326 1.00 82.19 103 VAL A C 1
ATOM 789 O O . VAL A 1 103 ? -26.734 -12.082 36.371 1.00 82.19 103 VAL A O 1
ATOM 792 N N . LYS A 1 104 ? -24.556 -12.475 36.773 1.00 79.06 104 LYS A N 1
ATOM 793 C CA . LYS A 1 104 ? -24.774 -13.739 37.485 1.00 79.06 104 LYS A CA 1
ATOM 794 C C . LYS A 1 104 ? -25.138 -13.501 38.948 1.00 79.06 104 LYS A C 1
ATOM 796 O O . LYS A 1 104 ? -24.604 -12.604 39.605 1.00 79.06 104 LYS A O 1
ATOM 801 N N . SER A 1 105 ? -26.000 -14.367 39.480 1.00 67.88 105 SER A N 1
ATOM 802 C CA . SER A 1 105 ? -26.300 -14.424 40.910 1.00 67.88 105 SER A CA 1
ATOM 803 C C . SER A 1 105 ? -25.011 -14.706 41.692 1.00 67.88 105 SER A C 1
ATOM 805 O O . SER A 1 105 ? -24.424 -15.775 41.535 1.00 67.88 105 SER A O 1
ATOM 807 N N . GLY A 1 106 ? -24.556 -13.748 42.501 1.00 65.81 106 GLY A N 1
ATOM 808 C CA . GLY A 1 106 ? -23.308 -13.859 43.272 1.00 65.81 106 GLY A CA 1
ATOM 809 C C . GLY A 1 106 ? -22.460 -12.586 43.275 1.00 65.81 106 GLY A C 1
ATOM 810 O O . GLY A 1 106 ? -21.789 -12.298 44.257 1.00 65.81 106 GLY A O 1
ATOM 811 N N . LEU A 1 107 ? -22.552 -11.758 42.229 1.00 62.19 107 LEU A N 1
ATOM 812 C CA . LEU A 1 107 ? -21.815 -10.483 42.153 1.00 62.19 107 LEU A CA 1
ATOM 813 C C . LEU A 1 107 ? -22.277 -9.452 43.200 1.00 62.19 107 LEU A C 1
ATOM 815 O O . LEU A 1 107 ? -21.514 -8.573 43.588 1.00 62.19 107 LEU A O 1
ATOM 819 N N . LEU A 1 108 ? -23.520 -9.586 43.670 1.00 57.78 108 LEU A N 1
ATOM 820 C CA . LEU A 1 108 ? -24.133 -8.754 44.710 1.00 57.78 108 LEU A CA 1
ATOM 821 C C . LEU A 1 108 ? -24.511 -9.552 45.965 1.00 57.78 108 LEU A C 1
ATOM 823 O O . LEU A 1 108 ? -25.121 -8.996 46.870 1.00 57.78 108 LEU A O 1
ATOM 827 N N . SER A 1 109 ? -24.169 -10.845 46.054 1.00 55.88 109 SER A N 1
ATOM 828 C CA . SER A 1 109 ? -24.644 -11.699 47.158 1.00 55.88 109 SER A CA 1
ATOM 829 C C . SER A 1 109 ? -24.056 -11.335 48.523 1.00 55.88 109 SER A C 1
ATOM 831 O O . SER A 1 109 ? -24.509 -11.859 49.535 1.00 55.88 109 SER A O 1
ATOM 833 N N . THR A 1 110 ? -23.052 -10.457 48.568 1.00 54.44 110 THR A N 1
ATOM 834 C CA . THR A 1 110 ? -22.514 -9.883 49.808 1.00 54.44 110 THR A CA 1
ATOM 835 C C . THR A 1 110 ? -23.406 -8.791 50.406 1.00 54.44 110 THR A C 1
ATOM 837 O O . THR A 1 110 ? -23.218 -8.447 51.569 1.00 54.44 110 THR A O 1
ATOM 840 N N . LEU A 1 111 ? -24.383 -8.270 49.655 1.00 53.38 111 LEU A N 1
ATOM 841 C CA . LEU A 1 111 ? -25.357 -7.275 50.102 1.00 53.38 111 LEU A CA 1
ATOM 842 C C . LEU A 1 111 ? -26.742 -7.943 50.201 1.00 53.38 111 LEU A C 1
ATOM 844 O O . LEU A 1 111 ? -27.448 -8.097 49.210 1.00 53.38 111 LEU A O 1
ATOM 848 N N . ASP A 1 112 ? -27.098 -8.383 51.408 1.00 51.47 112 ASP A N 1
ATOM 849 C CA . ASP A 1 112 ? -28.455 -8.755 51.838 1.00 51.47 112 ASP A CA 1
ATOM 850 C C . ASP A 1 112 ? -29.263 -9.701 50.931 1.00 51.47 112 ASP A C 1
ATOM 852 O O . ASP A 1 112 ? -30.322 -9.336 50.446 1.00 51.47 112 ASP A O 1
ATOM 856 N N . SER A 1 113 ? -28.863 -10.971 50.781 1.00 55.34 113 SER A N 1
ATOM 857 C CA . SER A 1 113 ? -29.720 -12.102 50.327 1.00 55.34 113 SER A CA 1
ATOM 858 C C . SER A 1 113 ? -30.488 -11.976 48.989 1.00 55.34 113 SER A C 1
ATOM 860 O O . SER A 1 113 ? -31.157 -12.927 48.580 1.00 55.34 113 SER A O 1
ATOM 862 N N . VAL A 1 114 ? -30.379 -10.860 48.264 1.00 46.75 114 VAL A N 1
ATOM 863 C CA . VAL A 1 114 ? -31.065 -10.628 46.992 1.00 46.75 114 VAL A CA 1
ATOM 864 C C . VAL A 1 114 ? -30.200 -11.173 45.862 1.00 46.75 114 VAL A C 1
ATOM 866 O O . VAL A 1 114 ? -29.131 -10.657 45.535 1.00 46.75 114 VAL A O 1
ATOM 869 N N . THR A 1 115 ? -30.684 -12.232 45.221 1.00 54.75 115 THR A N 1
ATOM 870 C CA . THR A 1 115 ? -30.084 -12.778 44.004 1.00 54.75 115 THR A CA 1
ATOM 871 C C . THR A 1 115 ? -30.631 -12.032 42.791 1.00 54.75 115 THR A C 1
ATOM 873 O O . THR A 1 115 ? -31.658 -12.391 42.223 1.00 54.75 115 THR A O 1
ATOM 876 N N . VAL A 1 116 ? -29.941 -10.970 42.372 1.00 58.59 116 VAL A N 1
ATOM 877 C CA . VAL A 1 116 ? -30.220 -10.338 41.076 1.00 58.59 116 VAL A CA 1
ATOM 878 C C . VAL A 1 116 ? -29.472 -11.114 39.998 1.00 58.59 116 VAL A C 1
ATOM 880 O O . VAL A 1 116 ? -28.244 -11.194 40.023 1.00 58.59 116 VAL A O 1
ATOM 883 N N . SER A 1 117 ? -30.214 -11.691 39.057 1.00 77.12 117 SER A N 1
ATOM 884 C CA . SER A 1 117 ? -29.666 -12.176 37.792 1.00 77.12 117 SER A CA 1
ATOM 885 C C . SER A 1 117 ? -30.404 -11.504 36.645 1.00 77.12 117 SER A C 1
ATOM 887 O O . SER A 1 117 ? -31.602 -11.237 36.742 1.00 77.12 117 SER A O 1
ATOM 889 N N . GLY A 1 118 ? -29.684 -11.169 35.582 1.00 83.94 118 GLY A N 1
ATOM 890 C CA . GLY A 1 118 ? -30.266 -10.454 34.457 1.00 83.94 118 GLY A CA 1
ATOM 891 C C . GLY A 1 118 ? -29.321 -10.386 33.273 1.00 83.94 118 GLY A C 1
ATOM 892 O O . GLY A 1 118 ? -28.102 -10.431 33.430 1.00 83.94 118 GLY A O 1
ATOM 893 N N . ARG A 1 119 ? -29.907 -10.276 32.083 1.00 90.25 119 ARG A N 1
ATOM 894 C CA . ARG A 1 119 ? -29.197 -10.026 30.833 1.00 90.25 119 ARG A CA 1
ATOM 895 C C . ARG A 1 119 ? -29.590 -8.646 30.329 1.00 90.25 119 ARG A C 1
ATOM 897 O O . ARG A 1 119 ? -30.779 -8.345 30.249 1.00 90.25 119 ARG A O 1
ATOM 904 N N . VAL A 1 120 ? -28.599 -7.829 29.995 1.00 91.44 120 VAL A N 1
ATOM 905 C CA . VAL A 1 120 ? -28.804 -6.496 29.428 1.00 91.44 120 VAL A CA 1
ATOM 906 C C . VAL A 1 120 ? -28.007 -6.386 28.138 1.00 91.44 120 VAL A C 1
ATOM 908 O O . VAL A 1 120 ? -26.788 -6.539 28.148 1.00 91.44 120 VAL A O 1
ATOM 911 N N . ASP A 1 121 ? -28.706 -6.086 27.048 1.00 93.38 121 ASP A N 1
ATOM 912 C CA . ASP A 1 121 ? -28.113 -5.839 25.738 1.00 93.38 121 ASP A CA 1
ATOM 913 C C . ASP A 1 121 ? -28.139 -4.318 25.484 1.00 93.38 121 ASP A C 1
ATOM 915 O O . ASP A 1 121 ? -29.204 -3.703 25.411 1.00 93.38 121 ASP A O 1
ATOM 919 N N . ILE A 1 122 ? -26.963 -3.695 25.387 1.00 95.50 122 ILE A N 1
ATOM 920 C CA . ILE A 1 122 ? -26.781 -2.248 25.226 1.00 95.50 122 ILE A CA 1
ATOM 921 C C . ILE A 1 122 ? -26.234 -1.985 23.817 1.00 95.50 122 ILE A C 1
ATOM 923 O O . ILE A 1 122 ? -25.054 -2.257 23.561 1.00 95.50 122 ILE A O 1
ATOM 927 N N . PRO A 1 123 ? -27.051 -1.481 22.876 1.00 96.88 123 PRO A N 1
ATOM 928 C CA . PRO A 1 123 ? -26.562 -1.127 21.552 1.00 96.88 123 PRO A CA 1
ATOM 929 C C . PRO A 1 123 ? -25.644 0.095 21.635 1.00 96.88 123 PRO A C 1
ATOM 931 O O . PRO A 1 123 ? -25.880 1.014 22.420 1.00 96.88 123 PRO A O 1
ATOM 934 N N . PHE A 1 124 ? -24.617 0.128 20.792 1.00 96.44 124 PHE A N 1
ATOM 935 C CA . PHE A 1 124 ? -23.748 1.291 20.653 1.00 96.44 124 PHE A CA 1
ATOM 936 C C . PHE A 1 124 ? -23.429 1.572 19.190 1.00 96.44 124 PHE A C 1
ATOM 938 O O . PHE A 1 124 ? -23.502 0.700 18.318 1.00 96.44 124 PHE A O 1
ATOM 945 N N . ASN A 1 125 ? -23.067 2.823 18.939 1.00 96.12 125 ASN A N 1
ATOM 946 C CA . ASN A 1 125 ? -22.694 3.325 17.635 1.00 96.12 125 ASN A CA 1
ATOM 947 C C . ASN A 1 125 ? -21.651 4.437 17.839 1.00 96.12 125 ASN A C 1
ATOM 949 O O . ASN A 1 125 ? -21.935 5.436 18.498 1.00 96.12 125 ASN A O 1
ATOM 953 N N . LEU A 1 126 ? -20.436 4.218 17.337 1.00 95.75 126 LEU A N 1
ATOM 954 C CA . LEU A 1 126 ? -19.290 5.112 17.478 1.00 95.75 126 LEU A CA 1
ATOM 955 C C . LEU A 1 126 ? -18.734 5.441 16.094 1.00 95.75 126 LEU A C 1
ATOM 957 O O . LEU A 1 126 ? -18.424 4.541 15.317 1.00 95.75 126 LEU A O 1
ATOM 961 N N . GLU A 1 127 ? -18.552 6.717 15.778 1.00 95.44 127 GLU A N 1
ATOM 962 C CA . GLU A 1 127 ? -17.823 7.099 14.567 1.00 95.44 127 GLU A CA 1
ATOM 963 C C . GLU A 1 127 ? -16.318 6.937 14.785 1.00 95.44 127 GLU A C 1
ATOM 965 O O . GLU A 1 127 ? -15.780 7.368 15.808 1.00 95.44 127 GLU A O 1
ATOM 970 N N . PHE A 1 128 ? -15.618 6.341 13.815 1.00 93.38 128 PHE A N 1
ATOM 971 C CA . PHE A 1 128 ? -14.159 6.325 13.851 1.00 93.38 128 PHE A CA 1
ATOM 972 C C . PHE A 1 128 ? -13.639 7.775 13.799 1.00 93.38 128 PHE A C 1
ATOM 974 O O . PHE A 1 128 ? -14.099 8.548 12.948 1.00 93.38 128 PHE A O 1
ATOM 981 N N . PRO A 1 129 ? -12.697 8.176 14.674 1.00 93.81 129 PRO A N 1
ATOM 982 C CA . PRO A 1 129 ? -12.250 9.561 14.756 1.00 93.81 129 PRO A CA 1
ATOM 983 C C . PRO A 1 129 ? -11.703 10.057 13.413 1.00 93.81 129 PRO A C 1
ATOM 985 O O . PRO A 1 129 ? -10.913 9.385 12.755 1.00 93.81 129 PRO A O 1
ATOM 988 N N . LYS A 1 130 ? -12.106 11.265 13.003 1.00 94.44 130 LYS A N 1
ATOM 989 C CA . LYS A 1 130 ? -11.587 11.914 11.781 1.00 94.44 130 LYS A CA 1
ATOM 990 C C . LYS A 1 130 ? -10.200 12.521 11.990 1.00 94.44 130 LYS A C 1
ATOM 992 O O . LYS A 1 130 ? -9.453 12.688 11.031 1.00 94.44 130 LYS A O 1
ATOM 997 N N . SER A 1 131 ? -9.877 12.847 13.238 1.00 95.06 131 SER A N 1
ATOM 998 C CA . SER A 1 131 ? -8.602 13.406 13.669 1.00 95.06 131 SER A CA 1
ATOM 999 C C . SER A 1 131 ? -8.223 12.805 15.017 1.00 95.06 131 SER A C 1
ATOM 1001 O O . SER A 1 131 ? -9.089 12.569 15.857 1.00 95.06 131 SER A O 1
ATOM 1003 N N . CYS A 1 132 ? -6.933 12.607 15.234 1.00 94.00 132 CYS A N 1
ATOM 1004 C CA . CYS A 1 132 ? -6.326 12.315 16.525 1.00 94.00 132 CYS A CA 1
ATOM 1005 C C . CYS A 1 132 ? -5.207 13.323 16.790 1.00 94.00 132 CYS A C 1
ATOM 1007 O O . CYS A 1 132 ? -4.719 13.974 15.864 1.00 94.00 132 CYS A O 1
ATOM 1009 N N . ASP A 1 133 ? -4.818 13.458 18.050 1.00 94.69 133 ASP A N 1
ATOM 1010 C CA . ASP A 1 133 ? -3.611 14.189 18.408 1.00 94.69 133 ASP A CA 1
ATOM 1011 C C . ASP A 1 133 ? -2.397 13.282 18.178 1.00 94.69 133 ASP A C 1
ATOM 1013 O O . ASP A 1 133 ? -2.264 12.238 18.818 1.00 94.69 133 ASP A O 1
ATOM 1017 N N . ILE A 1 134 ? -1.541 13.655 17.227 1.00 92.88 134 ILE A N 1
ATOM 1018 C CA . ILE A 1 134 ? -0.286 12.963 16.952 1.00 92.88 134 ILE A CA 1
ATOM 1019 C C . ILE A 1 134 ? 0.846 13.963 17.156 1.00 92.88 134 ILE A C 1
ATOM 1021 O O . ILE A 1 134 ? 0.978 14.932 16.408 1.00 92.88 134 ILE A O 1
ATOM 1025 N N . TRP A 1 135 ? 1.655 13.730 18.190 1.00 93.19 135 TRP A N 1
ATOM 1026 C CA . TRP A 1 135 ? 2.750 14.621 18.591 1.00 93.19 135 TRP A CA 1
ATOM 1027 C C . TRP A 1 135 ? 2.315 16.082 18.825 1.00 93.19 135 TRP A C 1
ATOM 1029 O O . TRP A 1 135 ? 3.019 17.016 18.439 1.00 93.19 135 TRP A O 1
ATOM 1039 N N . GLY A 1 136 ? 1.157 16.293 19.461 1.00 93.50 136 GLY A N 1
ATOM 1040 C CA . GLY A 1 136 ? 0.638 17.621 19.803 1.00 93.50 136 GLY A CA 1
ATOM 1041 C C . GLY A 1 136 ? -0.030 18.349 18.633 1.00 93.50 136 GLY A C 1
ATOM 1042 O O . GLY A 1 136 ? -0.265 19.557 18.718 1.00 93.50 136 GLY A O 1
ATOM 1043 N N . LYS A 1 137 ? -0.291 17.657 17.517 1.00 94.12 137 LYS A N 1
ATOM 1044 C CA . LYS A 1 137 ? -0.918 18.221 16.321 1.00 94.12 137 LYS A CA 1
ATOM 1045 C C . LYS A 1 137 ? -2.139 17.398 15.913 1.00 94.12 137 LYS A C 1
ATOM 1047 O O . LYS A 1 137 ? -2.046 16.172 15.821 1.00 94.12 137 LYS A O 1
ATOM 1052 N N . PRO A 1 138 ? -3.272 18.048 15.594 1.00 95.75 138 PRO A N 1
ATOM 1053 C CA . PRO A 1 138 ? -4.414 17.351 15.026 1.00 95.75 138 PRO A CA 1
ATOM 1054 C C . PRO A 1 138 ? -4.048 16.828 13.634 1.00 95.75 138 PRO A C 1
ATOM 1056 O O . PRO A 1 138 ? -3.691 17.597 12.740 1.00 95.75 138 PRO A O 1
ATOM 1059 N N . ALA A 1 139 ? -4.139 15.517 13.445 1.00 95.69 139 ALA A N 1
ATOM 1060 C CA . ALA A 1 139 ? -3.893 14.866 12.168 1.00 95.69 139 ALA A CA 1
ATOM 1061 C C . ALA A 1 139 ? -4.852 13.688 11.958 1.00 95.69 139 ALA A C 1
ATOM 1063 O O . ALA A 1 139 ? -5.443 13.170 12.905 1.00 95.69 139 ALA A O 1
ATOM 1064 N N . ALA A 1 140 ? -5.020 13.250 10.708 1.00 95.50 140 ALA A N 1
ATOM 1065 C CA . ALA A 1 140 ? -5.811 12.056 10.415 1.00 95.50 140 ALA A CA 1
ATOM 1066 C C . ALA A 1 140 ? -5.175 10.817 11.077 1.00 95.50 140 ALA A C 1
ATOM 1068 O O . ALA A 1 140 ? -3.945 10.724 11.081 1.00 95.50 140 ALA A O 1
ATOM 1069 N N . PRO A 1 141 ? -5.963 9.849 11.580 1.00 95.75 141 PRO A N 1
ATOM 1070 C CA . PRO A 1 141 ? -5.406 8.659 12.213 1.00 95.75 141 PRO A CA 1
ATOM 1071 C C . PRO A 1 141 ? -4.495 7.858 11.268 1.00 95.75 141 PRO A C 1
ATOM 1073 O O . PRO A 1 141 ? -4.855 7.670 10.100 1.00 95.75 141 PRO A O 1
ATOM 1076 N N . PRO A 1 142 ? -3.325 7.384 11.733 1.00 95.19 142 PRO A N 1
ATOM 1077 C CA . PRO A 1 142 ? -2.411 6.572 10.935 1.00 95.19 142 PRO A CA 1
ATOM 1078 C C . PRO A 1 142 ? -2.993 5.189 10.660 1.00 95.19 142 PRO A C 1
ATOM 1080 O O . PRO A 1 142 ? -3.692 4.648 11.518 1.00 95.19 142 PRO A O 1
ATOM 1083 N N . PRO A 1 143 ? -2.691 4.556 9.514 1.00 95.69 143 PRO A N 1
ATOM 1084 C CA . PRO A 1 143 ? -3.020 3.147 9.322 1.00 95.69 143 PRO A CA 1
ATOM 1085 C C . PRO A 1 143 ? -2.413 2.297 10.442 1.00 95.69 143 PRO A C 1
ATOM 1087 O O . PRO A 1 143 ? -1.305 2.573 10.903 1.00 95.69 143 PRO A O 1
ATOM 1090 N N . SER A 1 144 ? -3.102 1.225 10.835 1.00 95.50 144 SER A N 1
ATOM 1091 C CA . SER A 1 144 ? -2.549 0.264 11.783 1.00 95.50 144 SER A CA 1
ATOM 1092 C C . SER A 1 144 ? -1.239 -0.314 11.259 1.00 95.50 144 SER A C 1
ATOM 1094 O O . SER A 1 144 ? -1.224 -1.015 10.240 1.00 95.50 144 SER A O 1
ATOM 1096 N N . LEU A 1 145 ? -0.155 -0.045 11.982 1.00 93.88 145 LEU A N 1
ATOM 1097 C CA . LEU A 1 145 ? 1.213 -0.371 11.601 1.00 93.88 145 LEU A CA 1
ATOM 1098 C C . LEU A 1 145 ? 1.847 -1.210 12.703 1.00 93.88 145 LEU A C 1
ATOM 1100 O O . LEU A 1 145 ? 2.066 -0.724 13.807 1.00 93.88 145 LEU A O 1
ATOM 1104 N N . ARG A 1 146 ? 2.193 -2.455 12.378 1.00 89.38 146 ARG A N 1
ATOM 1105 C CA . ARG A 1 146 ? 3.000 -3.323 13.236 1.00 89.38 146 ARG A CA 1
ATOM 1106 C C . ARG A 1 146 ? 3.956 -4.112 12.354 1.00 89.38 146 ARG A C 1
ATOM 1108 O O . ARG A 1 146 ? 3.641 -5.216 11.916 1.00 89.38 146 ARG A O 1
ATOM 1115 N N . VAL A 1 147 ? 5.088 -3.498 12.022 1.00 81.62 147 VAL A N 1
ATOM 1116 C CA . VAL A 1 147 ? 6.121 -4.118 11.187 1.00 81.62 147 VAL A CA 1
ATOM 1117 C C . VAL A 1 147 ? 7.375 -4.309 12.042 1.00 81.62 147 VAL A C 1
ATOM 1119 O O . VAL A 1 147 ? 7.860 -3.335 12.616 1.00 81.62 147 VAL A O 1
ATOM 1122 N N . PRO A 1 148 ? 7.897 -5.542 12.172 1.00 80.56 148 PRO A N 1
ATOM 1123 C CA . PRO A 1 148 ? 9.135 -5.782 12.905 1.00 80.56 148 PRO A CA 1
ATOM 1124 C C . PRO A 1 148 ? 10.282 -4.915 12.372 1.00 80.56 148 PRO A C 1
ATOM 1126 O O . PRO A 1 148 ? 10.461 -4.808 11.161 1.00 80.56 148 PRO A O 1
ATOM 1129 N N . GLY A 1 149 ? 11.057 -4.311 13.274 1.00 82.06 149 GLY A N 1
ATOM 1130 C CA . GLY A 1 149 ? 12.191 -3.443 12.930 1.00 82.06 149 GLY A CA 1
ATOM 1131 C C . GLY A 1 149 ? 11.852 -1.957 12.768 1.00 82.06 149 GLY A C 1
ATOM 1132 O O . GLY A 1 149 ? 12.761 -1.157 12.580 1.00 82.06 149 GLY A O 1
ATOM 1133 N N . PHE A 1 150 ? 10.576 -1.577 12.870 1.00 82.62 150 PHE A N 1
ATOM 1134 C CA . PHE A 1 150 ? 10.144 -0.182 12.799 1.00 82.62 150 PHE A CA 1
ATOM 1135 C C . PHE A 1 150 ? 10.113 0.425 14.206 1.00 82.62 150 PHE A C 1
ATOM 1137 O O . PHE A 1 150 ? 9.736 -0.246 15.166 1.00 82.62 150 PHE A O 1
ATOM 1144 N N . LEU A 1 151 ? 10.490 1.702 14.321 1.00 85.25 151 LEU A N 1
ATOM 1145 C CA . LEU A 1 151 ? 10.556 2.411 15.607 1.00 85.25 151 LEU A CA 1
ATOM 1146 C C . LEU A 1 151 ? 9.176 2.702 16.212 1.00 85.25 151 LEU A C 1
ATOM 1148 O O . LEU A 1 151 ? 9.045 2.816 17.428 1.00 85.25 151 LEU A O 1
ATOM 1152 N N . TYR A 1 152 ? 8.149 2.807 15.368 1.00 89.50 152 TYR A N 1
ATOM 1153 C CA . TYR A 1 152 ? 6.787 3.117 15.783 1.00 89.50 152 TYR A CA 1
ATOM 1154 C C . TYR A 1 152 ? 5.817 2.016 15.373 1.00 89.50 152 TYR A C 1
ATOM 1156 O O . TYR A 1 152 ? 5.945 1.399 14.312 1.00 89.50 152 TYR A O 1
ATOM 1164 N N . SER A 1 153 ? 4.806 1.822 16.215 1.00 92.62 153 SER A N 1
ATOM 1165 C CA . SER A 1 153 ? 3.622 1.030 15.905 1.00 92.62 153 SER A CA 1
ATOM 1166 C C . SER A 1 153 ? 2.374 1.864 16.167 1.00 92.62 153 SER A C 1
ATOM 1168 O O . SER A 1 153 ? 2.364 2.718 17.053 1.00 92.62 153 SER A O 1
ATOM 1170 N N . PHE A 1 154 ? 1.344 1.640 15.359 1.00 95.25 154 PHE A N 1
ATOM 1171 C CA . PHE A 1 154 ? 0.049 2.297 15.490 1.00 95.25 154 PHE A CA 1
ATOM 1172 C C . PHE A 1 154 ? -1.001 1.214 15.700 1.00 95.25 154 PHE A C 1
ATOM 1174 O O . PHE A 1 154 ? -1.386 0.520 14.755 1.00 95.25 154 PHE A O 1
ATOM 1181 N N . ASP A 1 155 ? -1.440 1.065 16.943 1.00 95.56 155 ASP A N 1
ATOM 1182 C CA . ASP A 1 155 ? -2.449 0.100 17.358 1.00 95.56 155 ASP A CA 1
ATOM 1183 C C . ASP A 1 155 ? -3.712 0.837 17.814 1.00 95.56 155 ASP A C 1
ATOM 1185 O O . ASP A 1 155 ? -3.648 1.955 18.326 1.00 95.56 155 ASP A O 1
ATOM 1189 N N . TYR A 1 156 ? -4.868 0.214 17.596 1.00 96.75 156 TYR A N 1
ATOM 1190 C CA . TYR A 1 156 ? -6.161 0.762 17.985 1.00 96.75 156 TYR A CA 1
ATOM 1191 C C . TYR A 1 156 ? -6.911 -0.270 18.811 1.00 96.75 156 TYR A C 1
ATOM 1193 O O . TYR A 1 156 ? -6.942 -1.455 18.473 1.00 96.75 156 TYR A O 1
ATOM 1201 N N . GLU A 1 157 ? -7.552 0.196 19.873 1.00 97.00 157 GLU A N 1
ATOM 1202 C CA . GLU A 1 157 ? -8.297 -0.647 20.796 1.00 97.00 157 GLU A CA 1
ATOM 1203 C C . GLU A 1 157 ? -9.655 -0.015 21.094 1.00 97.00 157 GLU A C 1
ATOM 1205 O O . GLU A 1 157 ? -9.777 1.198 21.271 1.00 97.00 157 GLU A O 1
ATOM 1210 N N . LEU A 1 158 ? -10.687 -0.852 21.153 1.00 95.94 158 LEU A N 1
ATOM 1211 C CA . LEU A 1 158 ? -11.973 -0.497 21.737 1.00 95.94 158 LEU A CA 1
ATOM 1212 C C . LEU A 1 158 ? -11.999 -1.030 23.162 1.00 95.94 158 LEU A C 1
ATOM 1214 O O . LEU A 1 158 ? -11.876 -2.234 23.377 1.00 95.94 158 LEU A O 1
ATOM 1218 N N . VAL A 1 159 ? -12.175 -0.135 24.129 1.00 96.44 159 VAL A N 1
ATOM 1219 C CA . VAL A 1 159 ? -12.215 -0.495 25.547 1.00 96.44 159 VAL A CA 1
ATOM 1220 C C . VAL A 1 159 ? -13.646 -0.361 26.053 1.00 96.44 159 VAL A C 1
ATOM 1222 O O . VAL A 1 159 ? -14.226 0.725 26.035 1.00 96.44 159 VAL A O 1
ATOM 1225 N N . CYS A 1 160 ? -14.226 -1.474 26.500 1.00 95.31 160 CYS A N 1
ATOM 1226 C CA . CYS A 1 160 ? -15.513 -1.499 27.184 1.00 95.31 160 CYS A CA 1
ATOM 1227 C C . CYS A 1 160 ? -15.278 -1.621 28.692 1.00 95.31 160 CYS A C 1
ATOM 1229 O O . CYS A 1 160 ? -14.892 -2.684 29.176 1.00 95.31 160 CYS A O 1
ATOM 1231 N N . THR A 1 161 ? -15.522 -0.534 29.424 1.00 94.25 161 THR A N 1
ATOM 1232 C CA . THR A 1 161 ? -15.358 -0.474 30.881 1.00 94.25 161 THR A CA 1
ATOM 1233 C C . THR A 1 161 ? -16.709 -0.561 31.582 1.00 94.25 161 THR A C 1
ATOM 1235 O O . THR A 1 161 ? -17.554 0.327 31.441 1.00 94.25 161 THR A O 1
ATOM 1238 N N . VAL A 1 162 ? -16.893 -1.582 32.416 1.00 89.94 162 VAL A N 1
ATOM 1239 C CA . VAL A 1 162 ? -18.048 -1.711 33.314 1.00 89.94 162 VAL A CA 1
ATOM 1240 C C . VAL A 1 162 ? -17.628 -1.276 34.714 1.00 89.94 162 VAL A C 1
ATOM 1242 O O . VAL A 1 162 ? -16.700 -1.843 35.284 1.00 89.94 162 VAL A O 1
ATOM 1245 N N . LYS A 1 163 ? -18.300 -0.264 35.280 1.00 89.56 163 LYS A N 1
ATOM 1246 C CA . LYS A 1 163 ? -18.025 0.246 36.636 1.00 89.56 163 LYS A CA 1
ATOM 1247 C C . LYS A 1 163 ? -19.141 -0.130 37.602 1.00 89.56 163 LYS A C 1
ATOM 1249 O O . LYS A 1 163 ? -20.264 0.359 37.484 1.00 89.56 163 LYS A O 1
ATOM 1254 N N . PHE A 1 164 ? -18.800 -0.907 38.620 1.00 84.19 164 PHE A N 1
ATOM 1255 C CA . PHE A 1 164 ? -19.673 -1.241 39.739 1.00 84.19 164 PHE A CA 1
ATOM 1256 C C . PHE A 1 164 ? -19.429 -0.257 40.885 1.00 84.19 164 PHE A C 1
ATOM 1258 O O . PHE A 1 164 ? -18.612 -0.494 41.775 1.00 84.19 164 PHE A O 1
ATOM 1265 N N . LYS A 1 165 ? -20.153 0.870 40.862 1.00 83.06 165 LYS A N 1
ATOM 1266 C CA . LYS A 1 165 ? -20.019 1.959 41.850 1.00 83.06 165 LYS A CA 1
ATOM 1267 C C . LYS A 1 165 ? -20.059 1.508 43.322 1.00 83.06 165 LYS A C 1
ATOM 1269 O O . LYS A 1 165 ? -19.235 2.012 44.074 1.00 83.06 165 LYS A O 1
ATOM 1274 N N . PRO A 1 166 ? -20.936 0.578 43.756 1.00 77.69 166 PRO A N 1
ATOM 1275 C CA . PRO A 1 166 ? -21.000 0.194 45.169 1.00 77.69 166 PRO A CA 1
ATOM 1276 C C . PRO A 1 166 ? -19.723 -0.476 45.688 1.00 77.69 166 PRO A C 1
ATOM 1278 O O . PRO A 1 166 ? -19.445 -0.416 46.879 1.00 77.69 166 PRO A O 1
ATOM 1281 N N . LEU A 1 167 ? -18.950 -1.108 44.800 1.00 75.12 167 LEU A N 1
ATOM 1282 C CA . LEU A 1 167 ? -17.756 -1.877 45.156 1.00 75.12 167 LEU A CA 1
ATOM 1283 C C . LEU A 1 167 ? -16.459 -1.195 44.700 1.00 75.12 167 LEU A C 1
ATOM 1285 O O . LEU A 1 167 ? -15.381 -1.731 44.932 1.00 75.12 167 LEU A O 1
ATOM 1289 N N . ASN A 1 168 ? -16.552 -0.042 44.022 1.00 82.12 168 ASN A N 1
ATOM 1290 C CA . ASN A 1 168 ? -15.438 0.584 43.299 1.00 82.12 168 ASN A CA 1
ATOM 1291 C C . ASN A 1 168 ? -14.682 -0.401 42.383 1.00 82.12 168 ASN A C 1
ATOM 1293 O O . ASN A 1 168 ? -13.490 -0.238 42.137 1.00 82.12 168 ASN A O 1
ATOM 1297 N N . LEU A 1 169 ? -15.376 -1.422 41.867 1.00 86.12 169 LEU A N 1
ATOM 1298 C CA . LEU A 1 169 ? -14.804 -2.400 40.945 1.00 86.12 169 LEU A CA 1
ATOM 1299 C C . LEU A 1 169 ? -15.011 -1.929 39.507 1.00 86.12 169 LEU A C 1
ATOM 1301 O O . LEU A 1 169 ? -16.106 -1.494 39.137 1.00 86.12 169 LEU A O 1
ATOM 1305 N N . SER A 1 170 ? -13.972 -2.051 38.687 1.00 90.75 170 SER A N 1
ATOM 1306 C CA . SER A 1 170 ? -14.054 -1.878 37.239 1.00 90.75 170 SER A CA 1
ATOM 1307 C C . SER A 1 170 ? -13.571 -3.131 36.525 1.00 90.75 170 SER A C 1
ATOM 1309 O O . SER A 1 170 ? -12.668 -3.823 36.992 1.00 90.75 170 SER A O 1
ATOM 1311 N N . SER A 1 171 ? -14.180 -3.430 35.387 1.00 90.19 171 SER A N 1
ATOM 1312 C CA . SER A 1 171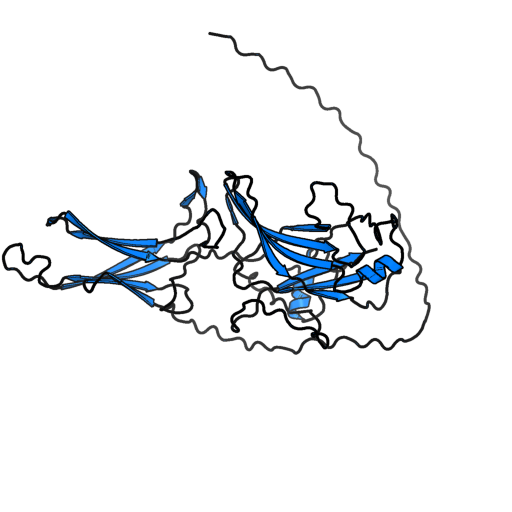 ? -13.728 -4.487 34.486 1.00 90.19 171 SER A CA 1
ATOM 1313 C C . SER A 1 171 ? -13.649 -3.933 33.077 1.00 90.19 171 SER A C 1
ATOM 1315 O O . SER A 1 171 ? -14.618 -3.336 32.606 1.00 90.19 171 SER A O 1
ATOM 1317 N N . ASP A 1 172 ? -12.506 -4.150 32.434 1.00 94.44 172 ASP A N 1
ATOM 1318 C CA . ASP A 1 172 ? -12.206 -3.634 31.104 1.00 94.44 172 ASP A CA 1
ATOM 1319 C C . ASP A 1 172 ? -12.084 -4.797 30.119 1.00 94.44 172 ASP A C 1
ATOM 1321 O O . ASP A 1 172 ? -11.243 -5.682 30.278 1.00 94.44 172 ASP A O 1
ATOM 1325 N N . LEU A 1 173 ? -12.932 -4.798 29.093 1.00 95.19 173 LEU A N 1
ATOM 1326 C CA . LEU A 1 173 ? -12.779 -5.654 27.922 1.00 95.19 173 LEU A CA 1
ATOM 1327 C C . LEU A 1 173 ? -12.091 -4.839 26.826 1.00 95.19 173 LEU A C 1
ATOM 1329 O O . LEU A 1 173 ? -12.689 -3.919 26.266 1.00 95.19 173 LEU A O 1
ATOM 1333 N N . VAL A 1 174 ? -10.837 -5.186 26.538 1.00 96.44 174 VAL A N 1
ATOM 1334 C CA . VAL A 1 174 ? -10.022 -4.562 25.489 1.00 96.44 174 VAL A CA 1
ATOM 1335 C C . VAL A 1 174 ? -10.151 -5.371 24.204 1.00 96.44 174 VAL A C 1
ATOM 1337 O O . VAL A 1 174 ? -9.893 -6.574 24.182 1.00 96.44 174 VAL A O 1
ATOM 1340 N N . ILE A 1 175 ? -10.561 -4.709 23.128 1.00 97.25 175 ILE A N 1
ATOM 1341 C CA . ILE A 1 175 ? -10.805 -5.325 21.827 1.00 97.25 175 ILE A CA 1
ATOM 1342 C C . ILE A 1 175 ? -9.836 -4.706 20.820 1.00 97.25 175 ILE A C 1
ATOM 1344 O O . ILE A 1 175 ? -10.007 -3.535 20.466 1.00 97.25 175 ILE A O 1
ATOM 1348 N N . PRO A 1 176 ? -8.836 -5.453 20.323 1.00 97.56 176 PRO A N 1
ATOM 1349 C CA . PRO A 1 176 ? -7.935 -4.938 19.305 1.00 97.56 176 PRO A CA 1
ATOM 1350 C C . PRO A 1 176 ? -8.692 -4.750 17.989 1.00 97.56 176 PRO A C 1
ATOM 1352 O O . PRO A 1 176 ? -9.413 -5.642 17.535 1.00 97.56 176 PRO A O 1
ATOM 1355 N N . VAL A 1 177 ? -8.498 -3.601 17.348 1.00 97.12 177 VAL A N 1
ATOM 1356 C CA . VAL A 1 177 ? -9.081 -3.290 16.041 1.00 97.12 177 VAL A CA 1
ATOM 1357 C C . VAL A 1 177 ? -8.003 -2.785 15.089 1.00 97.12 177 VAL A C 1
ATOM 1359 O O . VAL A 1 177 ? -6.988 -2.224 15.498 1.00 97.12 177 VAL A O 1
ATOM 1362 N N . ARG A 1 178 ? -8.207 -2.988 13.787 1.00 97.00 178 ARG A N 1
ATOM 1363 C CA . ARG A 1 178 ? -7.327 -2.449 12.749 1.00 97.00 178 ARG A CA 1
ATOM 1364 C C . ARG A 1 178 ? -8.008 -1.312 12.018 1.00 97.00 178 ARG A C 1
ATOM 1366 O O . ARG A 1 178 ? -9.128 -1.451 11.535 1.00 97.00 178 ARG A O 1
ATOM 1373 N N . TYR A 1 179 ? -7.283 -0.218 11.867 1.00 96.94 179 TYR A N 1
ATOM 1374 C CA . TYR A 1 179 ? -7.673 0.891 11.023 1.00 96.94 179 TYR A CA 1
ATOM 1375 C C . TYR A 1 179 ? -6.885 0.852 9.716 1.00 96.94 179 TYR A C 1
ATOM 1377 O O . TYR A 1 179 ? -5.656 0.912 9.710 1.00 96.94 179 TYR A O 1
ATOM 1385 N N . LEU A 1 180 ? -7.593 0.735 8.597 1.00 95.88 180 LEU A N 1
ATOM 1386 C CA . LEU A 1 180 ? -7.024 0.746 7.254 1.00 95.88 180 LEU A CA 1
ATOM 1387 C C . LEU A 1 180 ? -7.667 1.896 6.468 1.00 95.88 180 LEU A C 1
ATOM 1389 O O . LEU A 1 180 ? -8.767 1.722 5.943 1.00 95.88 180 LEU A O 1
ATOM 1393 N N . PRO A 1 181 ? -7.040 3.078 6.375 1.00 95.50 181 PRO A N 1
ATOM 1394 C CA . PRO A 1 181 ? -7.577 4.167 5.579 1.00 95.50 181 PRO A CA 1
ATOM 1395 C C . PRO A 1 181 ? -7.758 3.734 4.117 1.00 95.50 181 PRO A C 1
ATOM 1397 O O . PRO A 1 181 ? -6.980 2.962 3.548 1.00 95.50 181 PRO A O 1
ATOM 1400 N N . ARG A 1 182 ? -8.839 4.218 3.510 1.00 94.12 182 ARG A N 1
ATOM 1401 C CA . ARG A 1 182 ? -9.151 4.053 2.094 1.00 94.12 182 ARG A CA 1
ATOM 1402 C C . ARG A 1 182 ? -8.670 5.291 1.352 1.00 94.12 182 ARG A C 1
ATOM 1404 O O . ARG A 1 182 ? -9.327 6.329 1.385 1.00 94.12 182 ARG A O 1
ATOM 1411 N N . LYS A 1 183 ? -7.518 5.176 0.693 1.00 94.38 183 LYS A N 1
ATOM 1412 C CA . LYS A 1 183 ? -6.998 6.182 -0.238 1.00 94.38 183 LYS A CA 1
ATOM 1413 C C . LYS A 1 183 ? -7.158 5.653 -1.649 1.00 94.38 183 LYS A C 1
ATOM 1415 O O . LYS A 1 183 ? -6.725 4.540 -1.942 1.00 94.38 183 LYS A O 1
ATOM 1420 N N . GLU A 1 184 ? -7.794 6.456 -2.485 1.00 95.19 184 GLU A N 1
ATOM 1421 C CA . GLU A 1 184 ? -8.014 6.162 -3.894 1.00 95.19 184 GLU A CA 1
ATOM 1422 C C . GLU A 1 184 ? -6.790 6.567 -4.718 1.00 95.19 184 GLU A C 1
ATOM 1424 O O . GLU A 1 184 ? -6.206 7.631 -4.497 1.00 95.19 184 GLU A O 1
ATOM 1429 N N . ALA A 1 185 ? -6.377 5.706 -5.645 1.00 94.19 185 ALA A N 1
ATOM 1430 C CA . ALA A 1 185 ? -5.389 6.046 -6.656 1.00 94.19 185 ALA A CA 1
ATOM 1431 C C . ALA A 1 185 ? -5.932 7.133 -7.595 1.00 94.19 185 ALA A C 1
ATOM 1433 O O . ALA A 1 185 ? -7.131 7.190 -7.868 1.00 94.19 185 ALA A O 1
ATOM 1434 N N . GLY A 1 186 ? -5.037 7.955 -8.146 1.00 92.94 186 GLY A N 1
ATOM 1435 C CA . GLY A 1 186 ? -5.391 8.854 -9.243 1.00 92.94 186 GLY A CA 1
ATOM 1436 C C . GLY A 1 186 ? -5.811 8.074 -10.492 1.00 92.94 186 GLY A C 1
ATOM 1437 O O . GLY A 1 186 ? -5.324 6.965 -10.733 1.00 92.94 186 GLY A O 1
ATOM 1438 N N . ALA A 1 187 ? -6.712 8.653 -11.288 1.00 94.88 187 ALA A N 1
ATOM 1439 C CA . ALA A 1 187 ? -7.107 8.073 -12.568 1.00 94.88 187 ALA A CA 1
ATOM 1440 C C . ALA A 1 187 ? -5.887 7.933 -13.502 1.00 94.88 187 ALA A C 1
ATOM 1442 O O . ALA A 1 187 ? -5.024 8.818 -13.514 1.00 94.88 187 ALA A O 1
ATOM 1443 N N . PRO A 1 188 ? -5.784 6.841 -14.283 1.00 95.12 188 PRO A N 1
ATOM 1444 C CA . PRO A 1 188 ? -4.767 6.749 -15.323 1.00 95.12 188 PRO A CA 1
ATOM 1445 C C . PRO A 1 188 ? -4.997 7.826 -16.393 1.00 95.12 188 PRO A C 1
ATOM 1447 O O . PRO A 1 188 ? -6.110 8.328 -16.558 1.00 95.12 188 PRO A O 1
ATOM 1450 N N . SER A 1 189 ? -3.956 8.142 -17.165 1.00 96.44 189 SER A N 1
ATOM 1451 C CA . SER A 1 189 ? -4.097 8.962 -18.372 1.00 96.44 189 SER A CA 1
ATOM 1452 C C . SER A 1 189 ? -5.134 8.340 -19.327 1.00 96.44 189 SER A C 1
ATOM 1454 O O . SER A 1 189 ? -5.273 7.111 -19.366 1.00 96.44 189 SER A O 1
ATOM 1456 N N . PRO A 1 190 ? -5.847 9.140 -20.143 1.00 96.56 190 PRO A N 1
ATOM 1457 C CA . PRO A 1 190 ? -6.838 8.613 -21.083 1.00 96.56 190 PRO A CA 1
ATOM 1458 C C . PRO A 1 190 ? -6.273 7.542 -22.025 1.00 96.56 190 PRO A C 1
ATOM 1460 O O . PRO A 1 190 ? -6.907 6.512 -22.245 1.00 96.56 190 PRO A O 1
ATOM 1463 N N . ALA A 1 191 ? -5.050 7.737 -22.527 1.00 96.44 191 ALA A N 1
ATOM 1464 C CA . ALA A 1 191 ? -4.400 6.791 -23.431 1.00 96.44 191 ALA A CA 1
ATOM 1465 C C . ALA A 1 191 ? -4.088 5.450 -22.735 1.00 96.44 191 ALA A C 1
ATOM 1467 O O . ALA A 1 191 ? -4.319 4.378 -23.297 1.00 96.44 191 ALA A O 1
ATOM 1468 N N . ARG A 1 192 ? -3.653 5.487 -21.468 1.00 95.38 192 ARG A N 1
ATOM 1469 C CA . ARG A 1 192 ? -3.447 4.284 -20.652 1.00 95.38 192 ARG A CA 1
ATOM 1470 C C . ARG A 1 192 ? -4.760 3.609 -20.264 1.00 95.38 192 ARG A C 1
ATOM 1472 O O . ARG A 1 192 ? -4.826 2.383 -20.264 1.00 95.38 192 ARG A O 1
ATOM 1479 N N . ALA A 1 193 ? -5.806 4.380 -19.970 1.00 95.69 193 ALA A N 1
ATOM 1480 C CA . ALA A 1 193 ? -7.140 3.843 -19.719 1.00 95.69 193 ALA A CA 1
ATOM 1481 C C . ALA A 1 193 ? -7.659 3.070 -20.942 1.00 95.69 193 ALA A C 1
ATOM 1483 O O . ALA A 1 193 ? -8.111 1.934 -20.805 1.00 95.69 193 ALA A O 1
ATOM 1484 N N . LEU A 1 194 ? -7.519 3.641 -22.145 1.00 96.06 194 LEU A N 1
ATOM 1485 C CA . LEU A 1 194 ? -7.864 2.966 -23.398 1.00 96.06 194 LEU A CA 1
ATOM 1486 C C . LEU A 1 194 ? -7.042 1.690 -23.601 1.00 96.06 194 LEU A C 1
ATOM 1488 O O . LEU A 1 194 ? -7.614 0.665 -23.964 1.00 96.06 194 LEU A O 1
ATOM 1492 N N . ALA A 1 195 ? -5.742 1.717 -23.295 1.00 95.31 195 ALA A N 1
ATOM 1493 C CA . ALA A 1 195 ? -4.901 0.526 -23.378 1.00 95.31 195 ALA A CA 1
ATOM 1494 C C . ALA A 1 195 ? -5.360 -0.588 -22.423 1.00 95.31 195 ALA A C 1
ATOM 1496 O O . ALA A 1 195 ? -5.497 -1.740 -22.830 1.00 95.31 195 ALA A O 1
ATOM 1497 N N . TYR A 1 196 ? -5.689 -0.249 -21.172 1.00 94.88 196 TYR A N 1
ATOM 1498 C CA . TYR A 1 196 ? -6.234 -1.206 -20.206 1.00 94.88 196 TYR A CA 1
ATOM 1499 C C . TYR A 1 196 ? -7.594 -1.765 -20.636 1.00 94.88 196 TYR A C 1
ATOM 1501 O O . TYR A 1 196 ? -7.822 -2.970 -20.532 1.00 94.88 196 TYR A O 1
ATOM 1509 N N . ALA A 1 197 ? -8.488 -0.915 -21.146 1.00 95.06 197 ALA A N 1
ATOM 1510 C CA . ALA A 1 197 ? -9.809 -1.327 -21.610 1.00 95.06 197 ALA A CA 1
ATOM 1511 C C . ALA A 1 197 ? -9.728 -2.230 -22.852 1.00 95.06 197 ALA A C 1
ATOM 1513 O O . ALA A 1 197 ? -10.378 -3.273 -22.904 1.00 95.06 197 ALA A O 1
ATOM 1514 N N . GLY A 1 198 ? -8.899 -1.852 -23.828 1.00 95.88 198 GLY A N 1
ATOM 1515 C CA . GLY A 1 198 ? -8.695 -2.581 -25.082 1.00 95.88 198 GLY A CA 1
ATOM 1516 C C . GLY A 1 198 ? -7.714 -3.749 -24.985 1.00 95.88 198 GLY A C 1
ATOM 1517 O O . GLY A 1 198 ? -7.543 -4.477 -25.959 1.00 95.88 198 GLY A O 1
ATOM 1518 N N . ARG A 1 199 ? -7.066 -3.936 -23.828 1.00 93.00 199 ARG A N 1
ATOM 1519 C CA . ARG A 1 199 ? -5.981 -4.908 -23.618 1.00 93.00 199 ARG A CA 1
ATOM 1520 C C . ARG A 1 199 ? -4.851 -4.785 -24.640 1.00 93.00 199 ARG A C 1
ATOM 1522 O O . ARG A 1 199 ? -4.248 -5.781 -25.037 1.00 93.00 199 ARG A O 1
ATOM 1529 N N . SER A 1 200 ? -4.579 -3.560 -25.072 1.00 94.06 200 SER A N 1
ATOM 1530 C CA . SER A 1 200 ? -3.492 -3.242 -25.993 1.00 94.06 200 SER A CA 1
ATOM 1531 C C . SER A 1 200 ? -2.243 -2.831 -25.223 1.00 94.06 200 SER A C 1
ATOM 1533 O O . SER A 1 200 ? -2.314 -2.509 -24.040 1.00 94.06 200 SER A O 1
ATOM 1535 N N . ARG A 1 201 ? -1.089 -2.792 -25.898 1.00 91.19 201 ARG A N 1
ATOM 1536 C CA . ARG A 1 201 ? 0.163 -2.283 -25.318 1.00 91.19 201 ARG A CA 1
ATOM 1537 C C . ARG A 1 201 ? -0.035 -0.867 -24.755 1.00 91.19 201 ARG A C 1
ATOM 1539 O O . ARG A 1 201 ? -0.767 -0.067 -25.343 1.00 91.19 201 ARG A O 1
ATOM 1546 N N . ILE A 1 202 ? 0.614 -0.568 -23.626 1.00 92.12 202 ILE A N 1
ATOM 1547 C CA . ILE A 1 202 ? 0.617 0.789 -23.065 1.00 92.12 202 ILE A CA 1
ATOM 1548 C C . ILE A 1 202 ? 1.315 1.717 -24.075 1.00 92.12 202 ILE A C 1
ATOM 1550 O O . ILE A 1 202 ? 2.413 1.382 -24.524 1.00 92.12 202 ILE A O 1
ATOM 1554 N N . PRO A 1 203 ? 0.712 2.862 -24.440 1.00 93.00 203 PRO A N 1
ATOM 1555 C CA . PRO A 1 203 ? 1.371 3.850 -25.289 1.00 93.00 203 PRO A CA 1
ATOM 1556 C C . PRO A 1 203 ? 2.675 4.320 -24.636 1.00 93.00 203 PRO A C 1
ATOM 1558 O O . PRO A 1 203 ? 2.699 4.560 -23.432 1.00 93.00 203 PRO A O 1
ATOM 1561 N N . GLY A 1 204 ? 3.752 4.450 -25.412 1.00 89.62 204 GLY A N 1
ATOM 1562 C CA . GLY A 1 204 ? 5.037 4.955 -24.916 1.00 89.62 204 GLY A CA 1
ATOM 1563 C C . GLY A 1 204 ? 4.991 6.438 -24.507 1.00 89.62 204 GLY A C 1
ATOM 1564 O O . GLY A 1 204 ? 3.980 7.108 -24.731 1.00 89.62 204 GLY A O 1
ATOM 1565 N N . PRO A 1 205 ? 6.083 6.989 -23.947 1.00 89.19 205 PRO A N 1
ATOM 1566 C CA . PRO A 1 205 ? 6.139 8.368 -23.444 1.00 89.19 205 PRO A CA 1
ATOM 1567 C C . PRO A 1 205 ? 5.826 9.439 -24.496 1.00 89.19 205 PRO A C 1
ATOM 1569 O O . PRO A 1 205 ? 5.245 10.462 -24.153 1.00 89.19 205 PRO A O 1
ATOM 1572 N N . LEU A 1 206 ? 6.135 9.196 -25.773 1.00 89.44 206 LEU A N 1
ATOM 1573 C CA . LEU A 1 206 ? 5.775 10.109 -26.865 1.00 89.44 206 LEU A CA 1
ATOM 1574 C C . LEU A 1 206 ? 4.262 10.137 -27.137 1.00 89.44 206 LEU A C 1
ATOM 1576 O O . LEU A 1 206 ? 3.704 11.191 -27.427 1.00 89.44 206 LEU A O 1
ATOM 1580 N N . ALA A 1 207 ? 3.596 8.985 -27.034 1.00 93.19 207 ALA A N 1
ATOM 1581 C CA . ALA A 1 207 ? 2.163 8.849 -27.294 1.00 93.19 207 ALA A CA 1
ATOM 1582 C C . ALA A 1 207 ? 1.294 9.150 -26.056 1.00 93.19 207 ALA A C 1
ATOM 1584 O O . ALA A 1 207 ? 0.102 9.416 -26.194 1.00 93.19 207 ALA A O 1
ATOM 1585 N N . ASP A 1 208 ? 1.870 9.111 -24.851 1.00 95.38 208 ASP A N 1
ATOM 1586 C CA . ASP A 1 208 ? 1.187 9.406 -23.587 1.00 95.38 208 ASP A CA 1
ATOM 1587 C C . ASP A 1 208 ? 2.085 10.181 -22.602 1.00 95.38 208 ASP A C 1
ATOM 1589 O O . ASP A 1 208 ? 2.398 9.692 -21.514 1.00 95.38 208 ASP A O 1
ATOM 1593 N N . PRO A 1 209 ? 2.496 11.418 -22.918 1.00 93.44 209 PRO A N 1
ATOM 1594 C CA . PRO A 1 209 ? 3.428 12.171 -22.074 1.00 93.44 209 PRO A CA 1
ATOM 1595 C C . PRO A 1 209 ? 2.903 12.393 -20.648 1.00 93.44 209 PRO A C 1
ATOM 1597 O O . PRO A 1 209 ? 3.682 12.496 -19.709 1.00 93.44 209 PRO A O 1
ATOM 1600 N N . THR A 1 210 ? 1.579 12.418 -20.461 1.00 94.38 210 THR A N 1
ATOM 1601 C CA . THR A 1 210 ? 0.952 12.589 -19.140 1.00 94.38 210 THR A CA 1
ATOM 1602 C C . THR A 1 210 ? 0.980 11.329 -18.275 1.00 94.38 210 THR A C 1
ATOM 1604 O O . THR A 1 210 ? 0.938 11.421 -17.049 1.00 94.38 210 THR A O 1
ATOM 1607 N N . GLY A 1 211 ? 1.033 10.145 -18.889 1.00 91.31 211 GLY A N 1
ATOM 1608 C CA . GLY A 1 211 ? 1.090 8.873 -18.176 1.00 91.31 211 GLY A CA 1
ATOM 1609 C C . GLY A 1 211 ? 2.498 8.498 -17.714 1.00 91.31 211 GLY A C 1
ATOM 1610 O O . GLY A 1 211 ? 2.643 7.654 -16.820 1.00 91.31 211 GLY A O 1
ATOM 1611 N N . TRP A 1 212 ? 3.535 9.090 -18.305 1.00 90.06 212 TRP A N 1
ATOM 1612 C CA . TRP A 1 212 ? 4.932 8.742 -18.056 1.00 90.06 212 TRP A CA 1
ATOM 1613 C C . TRP A 1 212 ? 5.662 9.819 -17.255 1.00 90.06 212 TRP A C 1
ATOM 1615 O O . TRP A 1 212 ? 5.457 11.013 -17.436 1.00 90.06 212 TRP A O 1
ATOM 1625 N N . LYS A 1 213 ? 6.549 9.377 -16.359 1.00 85.62 213 LYS A N 1
ATOM 1626 C CA . LYS A 1 213 ? 7.519 10.243 -15.683 1.00 85.62 213 LYS A CA 1
ATOM 1627 C C . LYS A 1 213 ? 8.902 9.944 -16.246 1.00 85.62 213 LYS A C 1
ATOM 1629 O O . LYS A 1 213 ? 9.531 8.969 -15.837 1.00 85.62 213 LYS A O 1
ATOM 1634 N N . SER A 1 214 ? 9.348 10.764 -17.188 1.00 83.75 214 SER A N 1
ATOM 1635 C CA . SER A 1 214 ? 10.653 10.611 -17.833 1.00 83.75 214 SER A CA 1
ATOM 1636 C C . SER A 1 214 ? 11.757 11.249 -16.996 1.00 83.75 214 SER A C 1
ATOM 1638 O O . SER A 1 214 ? 11.576 12.337 -16.455 1.00 83.75 214 SER A O 1
ATOM 1640 N N . HIS A 1 215 ? 12.902 10.576 -16.911 1.00 79.50 215 HIS A N 1
ATOM 1641 C CA . HIS A 1 215 ? 14.108 11.096 -16.274 1.00 79.50 215 HIS A CA 1
ATOM 1642 C C . HIS A 1 215 ? 15.293 10.789 -17.185 1.00 79.50 215 HIS A C 1
ATOM 1644 O O . HIS A 1 215 ? 15.470 9.638 -17.580 1.00 79.50 215 HIS A O 1
ATOM 1650 N N . SER A 1 216 ? 16.067 11.817 -17.532 1.00 78.75 216 SER A N 1
ATOM 1651 C CA . SER A 1 216 ? 17.324 11.648 -18.263 1.00 78.75 216 SER A CA 1
ATOM 1652 C C . SER A 1 216 ? 18.455 11.451 -17.264 1.00 78.75 216 SER A C 1
ATOM 1654 O O . SER A 1 216 ? 18.494 12.137 -16.239 1.00 78.75 216 SER A O 1
ATOM 1656 N N . ILE A 1 217 ? 19.338 10.492 -17.535 1.00 75.38 217 ILE A N 1
ATOM 1657 C CA . ILE A 1 217 ? 20.458 10.163 -16.657 1.00 75.38 217 ILE A CA 1
ATOM 1658 C C . ILE A 1 217 ? 21.701 10.000 -17.517 1.00 75.38 217 ILE A C 1
ATOM 1660 O O . ILE A 1 217 ? 21.772 9.101 -18.352 1.00 75.38 217 ILE A O 1
ATOM 1664 N N . GLU A 1 218 ? 22.681 10.863 -17.284 1.00 77.38 218 GLU A N 1
ATOM 1665 C CA . GLU A 1 218 ? 24.004 10.742 -17.884 1.00 77.38 218 GLU A CA 1
ATOM 1666 C C . GLU A 1 218 ? 24.857 9.805 -17.027 1.00 77.38 218 GLU A C 1
ATOM 1668 O O . GLU A 1 218 ? 24.881 9.901 -15.797 1.00 77.38 218 GLU A O 1
ATOM 1673 N N . LEU A 1 219 ? 25.512 8.850 -17.683 1.00 72.19 219 LEU A N 1
ATOM 1674 C CA . LEU A 1 219 ? 26.191 7.742 -17.028 1.00 72.19 219 LEU A CA 1
ATOM 1675 C C . LEU A 1 219 ? 27.677 7.718 -17.366 1.00 72.19 219 LEU A C 1
ATOM 1677 O O . LEU A 1 219 ? 28.065 7.327 -18.467 1.00 72.19 219 LEU A O 1
ATOM 1681 N N . ASP A 1 220 ? 28.501 8.018 -16.366 1.00 73.62 220 ASP A N 1
ATOM 1682 C CA . ASP A 1 220 ? 29.931 7.732 -16.408 1.00 73.62 220 ASP A CA 1
ATOM 1683 C C . ASP A 1 220 ? 30.175 6.304 -15.920 1.00 73.62 220 ASP A C 1
ATOM 1685 O O . ASP A 1 220 ? 29.996 5.969 -14.743 1.00 73.62 220 ASP A O 1
ATOM 1689 N N . VAL A 1 221 ? 30.556 5.428 -16.851 1.00 74.19 221 VAL A N 1
ATOM 1690 C CA . VAL A 1 221 ? 30.741 4.004 -16.575 1.00 74.19 221 VAL A CA 1
ATOM 1691 C C . VAL A 1 221 ? 32.200 3.607 -16.748 1.00 74.19 221 VAL A C 1
ATOM 1693 O O . VAL A 1 221 ? 32.823 3.845 -17.786 1.00 74.19 221 VAL A O 1
ATOM 1696 N N . ARG A 1 222 ? 32.740 2.913 -15.741 1.00 75.50 222 ARG A N 1
ATOM 1697 C CA . ARG A 1 222 ? 34.036 2.241 -15.844 1.00 75.50 222 ARG A CA 1
ATOM 1698 C C . ARG A 1 222 ? 33.820 0.763 -16.138 1.00 75.50 222 ARG A C 1
ATOM 1700 O O . ARG A 1 222 ? 33.293 0.025 -15.304 1.00 75.50 222 ARG A O 1
ATOM 1707 N N . ALA A 1 223 ? 34.248 0.330 -17.320 1.00 70.12 223 ALA A N 1
ATOM 1708 C CA . ALA A 1 223 ? 34.178 -1.069 -17.724 1.00 70.12 223 ALA A CA 1
ATOM 1709 C C . ALA A 1 223 ? 35.465 -1.804 -17.316 1.00 70.12 223 ALA A C 1
ATOM 1711 O O . ALA A 1 223 ? 36.579 -1.322 -17.550 1.00 70.12 223 ALA A O 1
ATOM 1712 N N . PHE A 1 224 ? 35.314 -2.984 -16.710 1.00 73.62 224 PHE A N 1
ATOM 1713 C CA . PHE A 1 224 ? 36.410 -3.880 -16.320 1.00 73.62 224 PHE A CA 1
ATOM 1714 C C . PHE A 1 224 ? 37.450 -3.248 -15.380 1.00 73.62 224 PHE A C 1
ATOM 1716 O O . PHE A 1 224 ? 38.618 -3.624 -15.401 1.00 73.62 224 PHE A O 1
ATOM 1723 N N . GLY A 1 225 ? 37.047 -2.260 -14.574 1.00 66.44 225 GLY A N 1
ATOM 1724 C CA . GLY A 1 225 ? 37.871 -1.657 -13.518 1.00 66.44 225 GLY A CA 1
ATOM 1725 C C . GLY A 1 225 ? 39.082 -0.830 -13.972 1.00 66.44 225 GLY A C 1
ATOM 1726 O O . GLY A 1 225 ? 39.715 -0.204 -13.126 1.00 66.44 225 GLY A O 1
ATOM 1727 N N . VAL A 1 226 ? 39.405 -0.786 -15.271 1.00 67.25 226 VAL A N 1
ATOM 1728 C CA . VAL A 1 226 ? 40.670 -0.204 -15.766 1.00 67.25 226 VAL A CA 1
ATOM 1729 C C . VAL A 1 226 ? 40.464 0.922 -16.782 1.00 67.25 226 VAL A C 1
ATOM 1731 O O . VAL A 1 226 ? 41.362 1.740 -16.960 1.00 67.25 226 VAL A O 1
ATOM 1734 N N . ARG A 1 227 ? 39.308 1.003 -17.456 1.00 63.62 227 ARG A N 1
ATOM 1735 C CA . ARG A 1 227 ? 39.089 1.997 -18.518 1.00 63.62 227 ARG A CA 1
ATOM 1736 C C . ARG A 1 227 ? 37.796 2.767 -18.308 1.00 63.62 227 ARG A C 1
ATOM 1738 O O . ARG A 1 227 ? 36.728 2.163 -18.201 1.00 63.62 227 ARG A O 1
ATOM 1745 N N . ASP A 1 228 ? 37.912 4.091 -18.300 1.00 62.16 228 ASP A N 1
ATOM 1746 C CA . ASP A 1 228 ? 36.762 4.974 -18.450 1.00 62.16 228 ASP A CA 1
ATOM 1747 C C . ASP A 1 228 ? 36.229 4.759 -19.869 1.00 62.16 228 ASP A C 1
ATOM 1749 O O . ASP A 1 228 ? 36.925 4.989 -20.863 1.00 62.16 228 ASP A O 1
ATOM 1753 N N . ALA A 1 229 ? 35.036 4.180 -19.963 1.00 54.00 229 ALA A N 1
ATOM 1754 C CA . ALA A 1 229 ? 34.424 3.847 -21.232 1.00 54.00 229 ALA A CA 1
ATOM 1755 C C . ALA A 1 229 ? 33.368 4.908 -21.525 1.00 54.00 229 ALA A C 1
ATOM 1757 O O . ALA A 1 229 ? 32.307 4.924 -20.908 1.00 54.00 229 ALA A O 1
ATOM 1758 N N . ARG A 1 230 ? 33.638 5.781 -22.501 1.00 54.78 230 ARG A N 1
ATOM 1759 C CA . ARG A 1 230 ? 32.566 6.544 -23.148 1.00 54.78 230 ARG A CA 1
ATOM 1760 C C . ARG A 1 230 ? 31.675 5.522 -23.849 1.00 54.78 230 ARG A C 1
ATOM 1762 O O . ARG A 1 230 ? 32.218 4.724 -24.610 1.00 54.78 230 ARG A O 1
ATOM 1769 N N . VAL A 1 231 ? 30.378 5.496 -23.534 1.00 54.44 231 VAL A N 1
ATOM 1770 C CA . VAL A 1 231 ? 29.425 4.441 -23.931 1.00 54.44 231 VAL A CA 1
ATOM 1771 C C . VAL A 1 231 ? 29.651 4.016 -25.389 1.00 54.44 231 VAL A C 1
ATOM 1773 O O . VAL A 1 231 ? 29.345 4.745 -26.327 1.00 54.44 231 VAL A O 1
ATOM 1776 N N . THR A 1 232 ? 30.258 2.844 -25.584 1.00 55.78 232 THR A N 1
ATOM 1777 C CA . THR A 1 232 ? 30.399 2.204 -26.897 1.00 55.78 232 THR A CA 1
ATOM 1778 C C . THR A 1 232 ? 29.254 1.209 -27.092 1.00 55.78 232 THR A C 1
ATOM 1780 O O . THR A 1 232 ? 28.686 0.717 -26.117 1.00 55.78 232 THR A O 1
ATOM 1783 N N . CYS A 1 233 ? 28.940 0.847 -28.342 1.00 53.19 233 CYS A N 1
ATOM 1784 C CA . CYS A 1 233 ? 27.863 -0.103 -28.682 1.00 53.19 233 CYS A CA 1
ATOM 1785 C C . CYS A 1 233 ? 27.925 -1.421 -27.866 1.00 53.19 233 CYS A C 1
ATOM 1787 O O . CYS A 1 233 ? 26.901 -1.972 -27.475 1.00 53.19 233 CYS A O 1
ATOM 1789 N N . THR A 1 234 ? 29.129 -1.873 -27.494 1.00 59.94 234 THR A N 1
ATOM 1790 C CA . THR A 1 234 ? 29.343 -3.066 -26.653 1.00 59.94 234 THR A CA 1
ATOM 1791 C C . THR A 1 234 ? 28.829 -2.928 -25.215 1.00 59.94 234 THR A C 1
ATOM 1793 O O . THR A 1 234 ? 28.442 -3.924 -24.610 1.00 59.94 234 THR A O 1
ATOM 1796 N N . VAL A 1 235 ? 28.829 -1.717 -24.645 1.00 64.50 235 VAL A N 1
ATOM 1797 C CA . VAL A 1 235 ? 28.275 -1.460 -23.303 1.00 64.50 235 VAL A CA 1
ATOM 1798 C C . VAL A 1 235 ? 26.751 -1.508 -23.353 1.00 64.50 235 VAL A C 1
ATOM 1800 O O . VAL A 1 235 ? 26.136 -2.107 -22.476 1.00 64.50 235 VAL A O 1
ATOM 1803 N N . LEU A 1 236 ? 26.143 -0.963 -24.411 1.00 69.00 236 LEU A N 1
ATOM 1804 C CA . LEU A 1 236 ? 24.693 -1.007 -24.614 1.00 69.00 236 LEU A CA 1
ATOM 1805 C C . LEU A 1 236 ? 24.177 -2.443 -24.748 1.00 69.00 236 LEU A C 1
ATOM 1807 O O . LEU A 1 236 ? 23.133 -2.765 -24.185 1.00 69.00 236 LEU A O 1
ATOM 1811 N N . ASP A 1 237 ? 24.912 -3.332 -25.418 1.00 75.44 237 ASP A N 1
ATOM 1812 C CA . ASP A 1 237 ? 24.526 -4.745 -25.520 1.00 75.44 237 ASP A CA 1
ATOM 1813 C C . ASP A 1 237 ? 24.601 -5.469 -24.164 1.00 75.44 237 ASP A C 1
ATOM 1815 O O . ASP A 1 237 ? 23.705 -6.244 -23.825 1.00 75.44 237 ASP A O 1
ATOM 1819 N N . LEU A 1 238 ? 25.615 -5.170 -23.341 1.00 78.75 238 LEU A N 1
ATOM 1820 C CA . LEU A 1 238 ? 25.712 -5.704 -21.979 1.00 78.75 238 LEU A CA 1
ATOM 1821 C C . LEU A 1 238 ? 24.574 -5.176 -21.091 1.00 78.75 238 LEU A C 1
ATOM 1823 O O . LEU A 1 238 ? 23.952 -5.950 -20.361 1.00 78.75 238 LEU A O 1
ATOM 1827 N N . LEU A 1 239 ? 24.259 -3.882 -21.206 1.00 80.69 239 LEU A N 1
ATOM 1828 C CA . LEU A 1 239 ? 23.141 -3.238 -20.517 1.00 80.69 239 LEU A CA 1
ATOM 1829 C C . LEU A 1 239 ? 21.774 -3.725 -21.021 1.00 80.69 239 LEU A C 1
ATOM 1831 O O . LEU A 1 239 ? 20.804 -3.730 -20.276 1.00 80.69 239 LEU A O 1
ATOM 1835 N N . SER A 1 240 ? 21.687 -4.225 -22.250 1.00 80.62 240 SER A N 1
ATOM 1836 C CA . SER A 1 240 ? 20.448 -4.793 -22.795 1.00 80.62 240 SER A CA 1
ATOM 1837 C C . SER A 1 240 ? 20.098 -6.159 -22.194 1.00 80.62 240 SER A C 1
ATOM 1839 O O . SER A 1 240 ? 19.011 -6.689 -22.438 1.00 80.62 240 SER A O 1
ATOM 1841 N N . THR A 1 241 ? 20.996 -6.760 -21.406 1.00 83.81 241 THR A N 1
ATOM 1842 C CA . THR A 1 241 ? 20.687 -8.003 -20.697 1.00 83.81 241 THR A CA 1
ATOM 1843 C C . THR A 1 241 ? 19.696 -7.735 -19.562 1.00 83.81 241 THR A C 1
ATOM 1845 O O . THR A 1 241 ? 19.798 -6.761 -18.825 1.00 83.81 241 THR A O 1
ATOM 1848 N N . HIS A 1 242 ? 18.727 -8.630 -19.367 1.00 79.31 242 HIS A N 1
ATOM 1849 C CA . HIS A 1 242 ? 17.699 -8.466 -18.326 1.00 79.31 242 HIS A CA 1
ATOM 1850 C C . HIS A 1 242 ? 18.270 -8.434 -16.894 1.00 79.31 242 HIS A C 1
ATOM 1852 O O . HIS A 1 242 ? 17.572 -8.064 -15.958 1.00 79.31 242 HIS A O 1
ATOM 1858 N N . SER A 1 243 ? 19.506 -8.903 -16.704 1.00 84.25 243 SER A N 1
ATOM 1859 C CA . SER A 1 243 ? 20.228 -8.901 -15.429 1.00 84.25 243 SER A CA 1
ATOM 1860 C C . SER A 1 243 ? 21.114 -7.672 -15.254 1.00 84.25 243 SER A C 1
ATOM 1862 O O . SER A 1 243 ? 21.711 -7.511 -14.196 1.00 84.25 243 SER A O 1
ATOM 1864 N N . ALA A 1 244 ? 21.240 -6.827 -16.281 1.00 88.31 244 ALA A N 1
ATOM 1865 C CA . ALA A 1 244 ? 22.072 -5.636 -16.202 1.00 88.31 244 ALA A CA 1
ATOM 1866 C C . ALA A 1 244 ? 21.513 -4.592 -15.247 1.00 88.31 244 ALA A C 1
ATOM 1868 O O . ALA A 1 244 ? 22.277 -3.814 -14.683 1.00 88.31 244 ALA A O 1
ATOM 1869 N N . PHE A 1 245 ? 20.196 -4.580 -15.061 1.00 90.12 245 PHE A N 1
ATOM 1870 C CA . PHE A 1 245 ? 19.522 -3.636 -14.194 1.00 90.12 245 PHE A CA 1
ATOM 1871 C C . PHE A 1 245 ? 18.672 -4.365 -13.174 1.00 90.12 245 PHE A C 1
ATOM 1873 O O . PHE A 1 245 ? 17.946 -5.304 -13.502 1.00 90.12 245 PHE A O 1
ATOM 1880 N N . THR A 1 246 ? 18.691 -3.847 -11.956 1.00 91.31 246 THR A N 1
ATOM 1881 C CA . THR A 1 246 ? 17.719 -4.217 -10.939 1.00 91.31 246 THR A CA 1
ATOM 1882 C C . THR A 1 246 ? 16.854 -3.007 -10.659 1.00 91.31 246 THR A C 1
ATOM 1884 O O . THR A 1 246 ? 17.354 -1.959 -10.251 1.00 91.31 246 THR A O 1
ATOM 1887 N N . VAL A 1 247 ? 15.549 -3.172 -10.860 1.00 93.12 247 VAL A N 1
ATOM 1888 C CA . VAL A 1 247 ? 14.530 -2.209 -10.440 1.00 93.12 247 VAL A CA 1
ATOM 1889 C C . VAL A 1 247 ? 13.852 -2.773 -9.198 1.00 93.12 247 VAL A C 1
ATOM 1891 O O . VAL A 1 247 ? 13.371 -3.905 -9.215 1.00 93.12 247 VAL A O 1
ATOM 1894 N N . VAL A 1 248 ? 13.811 -2.019 -8.107 1.00 94.75 248 VAL A N 1
ATOM 1895 C CA . VAL A 1 248 ? 13.191 -2.426 -6.842 1.00 94.75 248 VAL A CA 1
ATOM 1896 C C . VAL A 1 248 ? 12.191 -1.383 -6.364 1.00 94.75 248 VAL A C 1
ATOM 1898 O O . VAL A 1 248 ? 12.340 -0.201 -6.646 1.00 94.75 248 VAL A O 1
ATOM 1901 N N . LEU A 1 249 ? 11.171 -1.818 -5.627 1.00 95.88 249 LEU A N 1
ATOM 1902 C CA . LEU A 1 249 ? 10.403 -0.925 -4.764 1.00 95.88 249 LEU A CA 1
ATOM 1903 C C . LEU A 1 249 ? 11.039 -0.994 -3.387 1.00 95.88 249 LEU A C 1
ATOM 1905 O O . LEU A 1 249 ? 11.055 -2.063 -2.768 1.00 95.88 249 LEU A O 1
ATOM 1909 N N . THR A 1 250 ? 11.546 0.131 -2.916 1.00 94.81 250 THR A N 1
ATOM 1910 C CA . THR A 1 250 ? 11.980 0.293 -1.538 1.00 94.81 250 THR A CA 1
ATOM 1911 C C . THR A 1 250 ? 10.884 0.954 -0.730 1.00 94.81 250 THR A C 1
ATOM 1913 O O . THR A 1 250 ? 10.142 1.815 -1.209 1.00 94.81 250 THR A O 1
ATOM 1916 N N . ARG A 1 251 ? 10.763 0.511 0.512 1.00 94.81 251 ARG A N 1
ATOM 1917 C CA . ARG A 1 251 ? 9.978 1.142 1.556 1.00 94.81 251 ARG A CA 1
ATOM 1918 C C . ARG A 1 251 ? 10.953 1.841 2.488 1.00 94.81 251 ARG A C 1
ATOM 1920 O O . ARG A 1 251 ? 11.985 1.284 2.851 1.00 94.81 251 ARG A O 1
ATOM 1927 N N . ARG A 1 252 ? 10.634 3.081 2.830 1.00 92.88 252 ARG A N 1
ATOM 1928 C CA . ARG A 1 252 ? 11.461 3.953 3.651 1.00 92.88 252 ARG A CA 1
ATOM 1929 C C . ARG A 1 252 ? 10.625 4.478 4.800 1.00 92.88 252 ARG A C 1
ATOM 1931 O O . ARG A 1 252 ? 9.524 4.982 4.570 1.00 92.88 252 ARG A O 1
ATOM 1938 N N . THR A 1 253 ? 11.159 4.397 6.012 1.00 92.50 253 THR A N 1
ATOM 1939 C CA . THR A 1 253 ? 10.604 5.147 7.138 1.00 92.50 253 THR A CA 1
ATOM 1940 C C . THR A 1 253 ? 11.570 6.177 7.642 1.00 92.50 253 THR A C 1
ATOM 1942 O O . THR A 1 253 ? 12.716 5.864 7.946 1.00 92.50 253 THR A O 1
ATOM 1945 N N . ARG A 1 254 ? 11.070 7.406 7.738 1.00 91.69 254 ARG A N 1
ATOM 1946 C CA . ARG A 1 254 ? 11.818 8.537 8.271 1.00 91.69 254 ARG A CA 1
ATOM 1947 C C . ARG A 1 254 ? 11.301 8.855 9.654 1.00 91.69 254 ARG A C 1
ATOM 1949 O O . ARG A 1 254 ? 10.088 8.886 9.849 1.00 91.69 254 ARG A O 1
ATOM 1956 N N . THR A 1 255 ? 12.219 9.105 10.576 1.00 89.94 255 THR A N 1
ATOM 1957 C CA . THR A 1 255 ? 11.926 9.530 11.943 1.00 89.94 255 THR A CA 1
ATOM 1958 C C . THR A 1 255 ? 12.843 10.677 12.321 1.00 89.94 255 THR A C 1
ATOM 1960 O O . THR A 1 255 ? 14.040 10.575 12.087 1.00 89.94 255 THR A O 1
ATOM 1963 N N . ASP A 1 256 ? 12.311 11.740 12.918 1.00 85.06 256 ASP A N 1
ATOM 1964 C CA . ASP A 1 256 ? 13.094 12.939 13.278 1.00 85.06 256 ASP A CA 1
ATOM 1965 C C . ASP A 1 256 ? 14.093 12.680 14.425 1.00 85.06 256 ASP A C 1
ATOM 1967 O O . ASP A 1 256 ? 15.123 13.332 14.548 1.00 85.06 256 ASP A O 1
ATOM 1971 N N . SER A 1 257 ? 13.801 11.706 15.295 1.00 74.12 257 SER A N 1
ATOM 1972 C CA . SER A 1 257 ? 14.541 11.506 16.549 1.00 74.12 257 SER A CA 1
ATOM 1973 C C . SER A 1 257 ? 15.879 10.780 16.403 1.00 74.12 257 SER A C 1
ATOM 1975 O O . SER A 1 257 ? 16.696 10.821 17.320 1.00 74.12 257 SER A O 1
ATOM 1977 N N . ILE A 1 258 ? 16.081 10.049 15.307 1.00 71.56 258 ILE A N 1
ATOM 1978 C CA . ILE A 1 258 ? 17.274 9.238 15.056 1.00 71.56 258 ILE A CA 1
ATOM 1979 C C . ILE A 1 258 ? 17.522 9.314 13.548 1.00 71.56 258 ILE A C 1
ATOM 1981 O O . ILE A 1 258 ? 16.595 9.040 12.789 1.00 71.56 258 ILE A O 1
ATOM 1985 N N . ASP A 1 259 ? 18.758 9.586 13.112 1.00 70.38 259 ASP A N 1
ATOM 1986 C CA . ASP A 1 259 ? 19.229 9.467 11.710 1.00 70.38 259 ASP A CA 1
ATOM 1987 C C . ASP A 1 259 ? 19.148 8.013 11.166 1.00 70.38 259 ASP A C 1
ATOM 1989 O O . ASP A 1 259 ? 19.873 7.592 10.264 1.00 70.38 259 ASP A O 1
ATOM 1993 N N . GLN A 1 260 ? 18.266 7.193 11.735 1.00 76.06 260 GLN A N 1
ATOM 1994 C CA . GLN A 1 260 ? 17.998 5.824 11.356 1.00 76.06 260 GLN A CA 1
ATOM 1995 C C . GLN A 1 260 ? 16.926 5.810 10.274 1.00 76.06 260 GLN A C 1
ATOM 1997 O O . GLN A 1 260 ? 15.744 5.565 10.504 1.00 76.06 260 GLN A O 1
ATOM 2002 N N . ASP A 1 261 ? 17.379 6.065 9.057 1.00 82.25 261 ASP A N 1
ATOM 2003 C CA . ASP A 1 261 ? 16.598 5.817 7.863 1.00 82.25 261 ASP A CA 1
ATOM 2004 C C . ASP A 1 261 ? 16.598 4.317 7.554 1.00 82.25 261 ASP A C 1
ATOM 2006 O O . ASP A 1 261 ? 17.580 3.767 7.050 1.00 82.25 261 ASP A O 1
ATOM 2010 N N . THR A 1 262 ? 15.511 3.621 7.884 1.00 87.69 262 THR A N 1
ATOM 2011 C CA . THR A 1 262 ? 15.384 2.212 7.503 1.00 87.69 262 THR A CA 1
ATOM 2012 C C . THR A 1 262 ? 14.839 2.126 6.086 1.00 87.69 262 THR A C 1
ATOM 2014 O O . THR A 1 262 ? 13.778 2.674 5.781 1.00 87.69 262 THR A O 1
ATOM 2017 N N . CYS A 1 263 ? 15.565 1.412 5.231 1.00 89.12 263 CYS A N 1
ATOM 2018 C CA . CYS A 1 263 ? 15.201 1.163 3.846 1.00 89.12 263 CYS A CA 1
ATOM 2019 C C . CYS A 1 263 ? 15.126 -0.347 3.613 1.00 89.12 263 CYS A C 1
ATOM 2021 O O . CYS A 1 263 ? 16.111 -1.057 3.831 1.00 89.12 263 CYS A O 1
ATOM 2023 N N . ASP A 1 264 ? 13.969 -0.845 3.182 1.00 90.56 264 ASP A N 1
ATOM 2024 C CA . ASP A 1 264 ? 13.757 -2.260 2.894 1.00 90.56 264 ASP A CA 1
ATOM 2025 C C . ASP A 1 264 ? 13.187 -2.493 1.491 1.00 90.56 264 ASP A C 1
ATOM 2027 O O . ASP A 1 264 ? 12.308 -1.776 1.017 1.00 90.56 264 ASP A O 1
ATOM 2031 N N . VAL A 1 265 ? 13.704 -3.508 0.794 1.00 91.81 265 VAL A N 1
ATOM 2032 C CA . VAL A 1 265 ? 13.230 -3.884 -0.545 1.00 91.81 265 VAL A CA 1
ATOM 2033 C C . VAL A 1 265 ? 11.949 -4.704 -0.408 1.00 91.81 265 VAL A C 1
ATOM 2035 O O . VAL A 1 265 ? 11.979 -5.847 0.044 1.00 91.81 265 VAL A O 1
ATOM 2038 N N . VAL A 1 266 ? 10.830 -4.135 -0.849 1.00 92.56 266 VAL A N 1
ATOM 2039 C CA . VAL A 1 266 ? 9.480 -4.715 -0.732 1.00 92.56 266 VAL A CA 1
ATOM 2040 C C . VAL A 1 266 ? 8.903 -5.205 -2.064 1.00 92.56 266 VAL A C 1
ATOM 2042 O O . VAL A 1 266 ? 7.835 -5.819 -2.097 1.00 92.56 266 VAL A O 1
ATOM 2045 N N . GLY A 1 267 ? 9.604 -4.954 -3.170 1.00 92.56 267 GLY A N 1
ATOM 2046 C CA . GLY A 1 267 ? 9.240 -5.429 -4.501 1.00 92.56 267 GLY A CA 1
ATOM 2047 C C . GLY A 1 267 ? 10.444 -5.456 -5.436 1.00 92.56 267 GLY A C 1
ATOM 2048 O O . GLY A 1 267 ? 11.385 -4.681 -5.272 1.00 92.56 267 GLY A O 1
ATOM 2049 N N . ARG A 1 268 ? 10.417 -6.353 -6.425 1.00 93.31 268 ARG A N 1
ATOM 2050 C CA . ARG A 1 268 ? 11.423 -6.426 -7.494 1.00 93.31 268 ARG A CA 1
ATOM 2051 C C . ARG A 1 268 ? 10.741 -6.420 -8.854 1.00 93.31 268 ARG A C 1
ATOM 2053 O O . ARG A 1 268 ? 9.775 -7.151 -9.081 1.00 93.31 268 ARG A O 1
ATOM 2060 N N . GLY A 1 269 ? 11.228 -5.549 -9.726 1.00 92.44 269 GLY A N 1
ATOM 2061 C CA . GLY A 1 269 ? 10.816 -5.419 -11.111 1.00 92.44 269 GLY A CA 1
ATOM 2062 C C . GLY A 1 269 ? 11.456 -6.493 -11.978 1.00 92.44 269 GLY A C 1
ATOM 2063 O O . GLY A 1 269 ? 12.587 -6.910 -11.742 1.00 92.44 269 GLY A O 1
ATOM 2064 N N . ARG A 1 270 ? 10.720 -6.923 -12.997 1.00 90.94 270 ARG A N 1
ATOM 2065 C CA . ARG A 1 270 ? 11.217 -7.733 -14.108 1.00 90.94 270 ARG A CA 1
ATOM 2066 C C . ARG A 1 270 ? 11.220 -6.854 -15.347 1.00 90.94 270 ARG A C 1
ATOM 2068 O O . ARG A 1 270 ? 10.208 -6.212 -15.607 1.00 90.94 270 ARG A O 1
ATOM 2075 N N . SER A 1 271 ? 12.315 -6.850 -16.097 1.00 91.00 271 SER A N 1
ATOM 2076 C CA . SER A 1 271 ? 12.434 -6.118 -17.359 1.00 91.00 271 SER A CA 1
ATOM 2077 C C . SER A 1 271 ? 12.636 -7.057 -18.549 1.00 91.00 271 SER A C 1
ATOM 2079 O O . SER A 1 271 ? 13.094 -8.197 -18.410 1.00 91.00 271 SER A O 1
ATOM 2081 N N . TRP A 1 272 ? 12.262 -6.592 -19.735 1.00 90.12 272 TRP A N 1
ATOM 2082 C CA . TRP A 1 272 ? 12.447 -7.282 -21.004 1.00 90.12 272 TRP A CA 1
ATOM 2083 C C . TRP A 1 272 ? 12.695 -6.275 -22.127 1.00 90.12 272 TRP A C 1
ATOM 2085 O O . TRP A 1 272 ? 12.202 -5.152 -22.099 1.00 90.12 272 TRP A O 1
ATOM 2095 N N . VAL A 1 273 ? 13.473 -6.690 -23.125 1.00 88.44 273 VAL A N 1
ATOM 2096 C CA . VAL A 1 273 ? 13.750 -5.880 -24.315 1.00 88.44 273 VAL A CA 1
ATOM 2097 C C . VAL A 1 273 ? 12.513 -5.852 -25.201 1.00 88.44 273 VAL A C 1
ATOM 2099 O O . VAL A 1 273 ? 11.875 -6.886 -25.418 1.00 88.44 273 VAL A O 1
ATOM 2102 N N . ILE A 1 274 ? 12.201 -4.675 -25.725 1.00 85.75 274 ILE A N 1
ATOM 2103 C CA . ILE A 1 274 ? 11.187 -4.495 -26.754 1.00 85.75 274 ILE A CA 1
ATOM 2104 C C . ILE A 1 274 ? 11.905 -4.480 -28.097 1.00 85.75 274 ILE A C 1
ATOM 2106 O O . ILE A 1 274 ? 12.819 -3.686 -28.312 1.00 85.75 274 ILE A O 1
ATOM 2110 N N . VAL A 1 275 ? 11.478 -5.347 -29.010 1.00 81.25 275 VAL A N 1
ATOM 2111 C CA . VAL A 1 275 ? 11.887 -5.251 -30.411 1.00 81.25 275 VAL A CA 1
ATOM 2112 C C . VAL A 1 275 ? 10.905 -4.308 -31.096 1.00 81.25 275 VAL A C 1
ATOM 2114 O O . VAL A 1 275 ? 9.757 -4.681 -31.331 1.00 81.25 275 VAL A O 1
ATOM 2117 N N . GLU A 1 276 ? 11.327 -3.072 -31.344 1.00 79.31 276 GLU A N 1
ATOM 2118 C CA . GLU A 1 276 ? 10.569 -2.137 -32.178 1.00 79.31 276 GLU A CA 1
ATOM 2119 C C . GLU A 1 276 ? 10.965 -2.329 -33.645 1.00 79.31 276 GLU A C 1
ATOM 2121 O O . GLU A 1 276 ? 12.124 -2.616 -33.946 1.00 79.31 276 GLU A O 1
ATOM 2126 N N . GLU A 1 277 ? 9.992 -2.216 -34.555 1.00 75.75 277 GLU A N 1
ATOM 2127 C CA . GLU A 1 277 ? 10.213 -2.398 -36.000 1.00 75.75 277 GLU A CA 1
ATOM 2128 C C . GLU A 1 277 ? 11.200 -1.365 -36.566 1.00 75.75 277 GLU A C 1
ATOM 2130 O O . GLU A 1 277 ? 11.916 -1.647 -37.524 1.00 75.75 277 GLU A O 1
ATOM 2135 N N . GLU A 1 278 ? 11.292 -0.199 -35.924 1.00 75.88 278 GLU A N 1
ATOM 2136 C CA . GLU A 1 278 ? 12.226 0.874 -36.246 1.00 75.88 278 GLU A CA 1
ATOM 2137 C C . GLU A 1 278 ? 13.227 1.036 -35.096 1.00 75.88 278 GLU A C 1
ATOM 2139 O O . GLU A 1 278 ? 13.112 1.931 -34.262 1.00 75.88 278 GLU A O 1
ATOM 2144 N N . SER A 1 279 ? 14.214 0.140 -35.005 1.00 67.00 279 SER A N 1
ATOM 2145 C CA . SER A 1 279 ? 15.272 0.297 -34.006 1.00 67.00 279 SER A CA 1
ATOM 2146 C C . SER A 1 279 ? 16.084 1.557 -34.314 1.00 67.00 279 SER A C 1
ATOM 2148 O O . SER A 1 279 ? 16.823 1.591 -35.305 1.00 67.00 279 SER A O 1
ATOM 2150 N N . ILE A 1 280 ? 15.979 2.576 -33.464 1.00 78.25 280 ILE A N 1
ATOM 2151 C CA . ILE A 1 280 ? 16.871 3.732 -33.524 1.00 78.25 280 ILE A CA 1
ATOM 2152 C C . ILE A 1 280 ? 18.288 3.227 -33.202 1.00 78.25 280 ILE A C 1
ATOM 2154 O O . ILE A 1 280 ? 18.478 2.543 -32.189 1.00 78.25 280 ILE A O 1
ATOM 2158 N N . PRO A 1 281 ? 19.293 3.487 -34.060 1.00 78.56 281 PRO A N 1
ATOM 2159 C CA . PRO A 1 281 ? 20.671 3.117 -33.769 1.00 78.56 281 PRO A CA 1
ATOM 2160 C C . PRO A 1 281 ? 21.095 3.670 -32.408 1.00 78.56 281 PRO A C 1
ATOM 2162 O O . PRO A 1 281 ? 20.790 4.813 -32.093 1.00 78.56 281 PRO A O 1
ATOM 2165 N N . PHE A 1 282 ? 21.820 2.864 -31.631 1.00 76.75 282 PHE A N 1
ATOM 2166 C CA . PHE A 1 282 ? 22.328 3.201 -30.289 1.00 76.75 282 PHE A CA 1
ATOM 2167 C C . PHE A 1 282 ? 21.271 3.325 -29.185 1.00 76.75 282 PHE A C 1
ATOM 2169 O O . PHE A 1 282 ? 21.611 3.165 -28.022 1.00 76.75 282 PHE A O 1
ATOM 2176 N N . THR A 1 283 ? 19.986 3.397 -29.519 1.00 81.25 283 THR A N 1
ATOM 2177 C CA . THR A 1 283 ? 18.932 3.353 -28.507 1.00 81.25 283 THR A CA 1
ATOM 2178 C C . THR A 1 283 ? 18.519 1.917 -28.176 1.00 81.25 283 THR A C 1
ATOM 2180 O O . THR A 1 283 ? 18.474 1.019 -29.031 1.00 81.25 283 THR A O 1
ATOM 2183 N N . ARG A 1 284 ? 18.213 1.668 -26.902 1.00 82.06 284 ARG A N 1
ATOM 2184 C CA . ARG A 1 284 ? 17.625 0.413 -26.419 1.00 82.06 284 ARG A CA 1
ATOM 2185 C C . ARG A 1 284 ? 16.415 0.708 -25.549 1.00 82.06 284 ARG A C 1
ATOM 2187 O O . ARG A 1 284 ? 16.498 1.499 -24.612 1.00 82.06 284 ARG A O 1
ATOM 2194 N N . HIS A 1 285 ? 15.313 0.020 -25.842 1.00 85.12 285 HIS A N 1
ATOM 2195 C CA . HIS A 1 285 ? 14.068 0.115 -25.089 1.00 85.12 285 HIS A CA 1
ATOM 2196 C C . HIS A 1 285 ? 13.831 -1.163 -24.287 1.00 85.12 285 HIS A C 1
ATOM 2198 O O . HIS A 1 285 ? 13.781 -2.275 -24.824 1.00 85.12 285 HIS A O 1
ATOM 2204 N N . LEU A 1 286 ? 13.679 -0.988 -22.981 1.00 88.62 286 LEU A N 1
ATOM 2205 C CA . LEU A 1 286 ? 13.347 -2.035 -22.031 1.00 88.62 286 LEU A CA 1
ATOM 2206 C C . LEU A 1 286 ? 12.009 -1.678 -21.390 1.00 88.62 286 LEU A C 1
ATOM 2208 O O . LEU A 1 286 ? 11.869 -0.610 -20.798 1.00 88.62 286 LEU A O 1
ATOM 2212 N N . ASP A 1 287 ? 11.051 -2.589 -21.461 1.00 91.00 287 ASP A N 1
ATOM 2213 C CA . ASP A 1 287 ? 9.834 -2.514 -20.657 1.00 91.00 287 ASP A CA 1
ATOM 2214 C C . ASP A 1 287 ? 10.037 -3.305 -19.370 1.00 91.00 287 ASP A C 1
ATOM 2216 O O . ASP A 1 287 ? 10.863 -4.219 -19.298 1.00 91.00 287 ASP A O 1
ATOM 2220 N N . GLY A 1 288 ? 9.261 -2.984 -18.343 1.00 92.44 288 GLY A N 1
ATOM 2221 C CA . GLY A 1 288 ? 9.252 -3.767 -17.128 1.00 92.44 288 GLY A CA 1
ATOM 2222 C C . GLY A 1 288 ? 7.969 -3.677 -16.321 1.00 92.44 288 GLY A C 1
ATOM 2223 O O . GLY A 1 288 ? 7.176 -2.739 -16.411 1.00 92.44 288 GLY A O 1
ATOM 2224 N N . GLU A 1 289 ? 7.766 -4.706 -15.509 1.00 93.62 289 GLU A N 1
ATOM 2225 C CA . GLU A 1 289 ? 6.644 -4.829 -14.590 1.00 93.62 289 GLU A CA 1
ATOM 2226 C C . GLU A 1 289 ? 7.157 -5.289 -13.230 1.00 93.62 289 GLU A C 1
ATOM 2228 O O . GLU A 1 289 ? 7.991 -6.189 -13.115 1.00 93.62 289 GLU A O 1
ATOM 2233 N N . MET A 1 290 ? 6.633 -4.677 -12.179 1.00 93.38 290 MET A N 1
ATOM 2234 C CA . MET A 1 290 ? 6.939 -5.025 -10.805 1.00 93.38 290 MET A CA 1
ATOM 2235 C C . MET A 1 290 ? 5.721 -5.624 -10.127 1.00 93.38 290 MET A C 1
ATOM 2237 O O . MET A 1 290 ? 4.647 -5.023 -10.114 1.00 93.38 290 MET A O 1
ATOM 2241 N N . ARG A 1 291 ? 5.913 -6.800 -9.525 1.00 87.81 291 ARG A N 1
ATOM 2242 C CA . ARG A 1 291 ? 4.912 -7.418 -8.656 1.00 87.81 291 ARG A CA 1
ATOM 2243 C C . ARG A 1 291 ? 5.084 -6.897 -7.243 1.00 87.81 291 ARG A C 1
ATOM 2245 O O . ARG A 1 291 ? 6.185 -6.928 -6.693 1.00 87.81 291 ARG A O 1
ATOM 2252 N N . LEU A 1 292 ? 3.985 -6.438 -6.670 1.00 87.81 292 LEU A N 1
ATOM 2253 C CA . LEU A 1 292 ? 3.970 -5.872 -5.335 1.00 87.81 292 LEU A CA 1
ATOM 2254 C C . LEU A 1 292 ? 3.551 -6.909 -4.295 1.00 87.81 292 LEU A C 1
ATOM 2256 O O . LEU A 1 292 ? 2.696 -7.758 -4.551 1.00 87.81 292 LEU A O 1
ATOM 2260 N N . SER A 1 293 ? 4.146 -6.818 -3.106 1.00 84.75 293 SER A N 1
ATOM 2261 C CA . SER A 1 293 ? 3.723 -7.619 -1.961 1.00 84.75 293 SER A CA 1
ATOM 2262 C C . SER A 1 293 ? 2.298 -7.234 -1.528 1.00 84.75 293 SER A C 1
ATOM 2264 O O . SER A 1 293 ? 1.978 -6.047 -1.460 1.00 84.75 293 SER A O 1
ATOM 2266 N N . PRO A 1 294 ? 1.435 -8.194 -1.155 1.00 82.56 294 PRO A N 1
ATOM 2267 C CA . PRO A 1 294 ? 0.119 -7.896 -0.588 1.00 82.56 294 PRO A CA 1
ATOM 2268 C C . PRO A 1 294 ? 0.217 -7.278 0.815 1.00 82.56 294 PRO A C 1
ATOM 2270 O O . PRO A 1 294 ? -0.775 -6.799 1.351 1.00 82.56 294 PRO A O 1
ATOM 2273 N N . GLN A 1 295 ? 1.407 -7.296 1.424 1.00 86.25 295 GLN A N 1
ATOM 2274 C CA . GLN A 1 295 ? 1.677 -6.718 2.741 1.00 86.25 295 GLN A CA 1
ATOM 2275 C C . GLN A 1 295 ? 2.109 -5.247 2.667 1.00 86.25 295 GLN A C 1
ATOM 2277 O O . GLN A 1 295 ? 2.500 -4.673 3.685 1.00 86.25 295 GLN A O 1
ATOM 2282 N N . LEU A 1 296 ? 2.088 -4.640 1.475 1.00 91.88 296 LEU A N 1
ATOM 2283 C CA . LEU A 1 296 ? 2.348 -3.214 1.350 1.00 91.88 296 LEU A CA 1
ATOM 2284 C C . LEU A 1 296 ? 1.300 -2.418 2.121 1.00 91.88 296 LEU A C 1
ATOM 2286 O O . LEU A 1 296 ? 0.102 -2.693 2.079 1.00 91.88 296 LEU A O 1
ATOM 2290 N N . LEU A 1 297 ? 1.785 -1.400 2.813 1.00 92.44 297 LEU A N 1
ATOM 2291 C CA . LEU A 1 297 ? 0.952 -0.456 3.532 1.00 92.44 297 LEU A CA 1
ATOM 2292 C C . LEU A 1 297 ? 0.815 0.816 2.708 1.00 92.44 297 LEU A C 1
ATOM 2294 O O . LEU A 1 297 ? 1.710 1.170 1.943 1.00 92.44 297 LEU A O 1
ATOM 2298 N N . GLN A 1 298 ? -0.297 1.514 2.887 1.00 94.69 298 GLN A N 1
ATOM 2299 C CA . GLN A 1 298 ? -0.522 2.803 2.250 1.00 94.69 298 GLN A CA 1
ATOM 2300 C C . GLN A 1 298 ? 0.581 3.806 2.633 1.00 94.69 298 GLN A C 1
ATOM 2302 O O . GLN A 1 298 ? 0.997 3.829 3.790 1.00 94.69 298 GLN A O 1
ATOM 2307 N N . SER A 1 299 ? 1.016 4.658 1.698 1.00 95.81 299 SER A N 1
ATOM 2308 C CA . SER A 1 299 ? 1.916 5.774 2.021 1.00 95.81 299 SER A CA 1
ATOM 2309 C C . SER A 1 299 ? 1.214 6.791 2.926 1.00 95.81 299 SER A C 1
ATOM 2311 O O . SER A 1 299 ? 0.050 7.145 2.685 1.00 95.81 299 SER A O 1
ATOM 2313 N N . PHE A 1 300 ? 1.926 7.303 3.929 1.00 95.69 300 PHE A N 1
ATOM 2314 C CA . PHE A 1 300 ? 1.463 8.396 4.787 1.00 95.69 300 PHE A CA 1
ATOM 2315 C C . PHE A 1 300 ? 2.641 9.180 5.369 1.00 95.69 300 PHE A C 1
ATOM 2317 O O . PHE A 1 300 ? 3.749 8.661 5.487 1.00 95.69 300 PHE A O 1
ATOM 2324 N N . SER A 1 301 ? 2.404 10.439 5.732 1.00 94.69 301 SER A N 1
ATOM 2325 C CA . SER A 1 301 ? 3.436 11.318 6.277 1.00 94.69 301 SER A CA 1
ATOM 2326 C C . SER A 1 301 ? 2.862 12.226 7.355 1.00 94.69 301 SER A C 1
ATOM 2328 O O . SER A 1 301 ? 1.833 12.872 7.158 1.00 94.69 301 SER A O 1
ATOM 2330 N N . TYR A 1 302 ? 3.566 12.272 8.477 1.00 93.44 302 TYR A N 1
ATOM 2331 C CA . TYR A 1 302 ? 3.376 13.169 9.606 1.00 93.44 302 TYR A CA 1
ATOM 2332 C C . TYR A 1 302 ? 4.701 13.887 9.843 1.00 93.44 302 TYR A C 1
ATOM 2334 O O . TYR A 1 302 ? 5.420 13.643 10.810 1.00 93.44 302 TYR A O 1
ATOM 2342 N N . SER A 1 303 ? 5.067 14.707 8.862 1.00 85.38 303 SER A N 1
ATOM 2343 C CA . SER A 1 303 ? 6.342 15.410 8.857 1.00 85.38 303 SER A CA 1
ATOM 2344 C C . SER A 1 303 ? 6.429 16.436 10.001 1.00 85.38 303 SER A C 1
ATOM 2346 O O . SER A 1 303 ? 5.459 17.172 10.231 1.00 85.38 303 SER A O 1
ATOM 2348 N N . PRO A 1 304 ? 7.590 16.552 10.674 1.00 89.31 304 PRO A N 1
ATOM 2349 C CA . PRO A 1 304 ? 8.836 15.798 10.447 1.00 89.31 304 PRO A CA 1
ATOM 2350 C C . PRO A 1 304 ? 8.938 14.453 11.191 1.00 89.31 304 PRO A C 1
ATOM 2352 O O . PRO A 1 304 ? 9.849 13.680 10.917 1.00 89.31 304 PRO A O 1
ATOM 2355 N N . GLN A 1 305 ? 8.026 14.152 12.118 1.00 91.62 305 GLN A N 1
ATOM 2356 C CA . GLN A 1 305 ? 8.206 13.089 13.114 1.00 91.62 305 GLN A CA 1
ATOM 2357 C C . GLN A 1 305 ? 8.240 11.680 12.527 1.00 91.62 305 GLN A C 1
ATOM 2359 O O . GLN A 1 305 ? 9.032 10.856 12.984 1.00 91.62 305 GLN A O 1
ATOM 2364 N N . PHE A 1 306 ? 7.375 11.391 11.553 1.00 93.00 306 PHE A N 1
ATOM 2365 C CA . PHE A 1 306 ? 7.282 10.062 10.962 1.00 93.00 306 PHE A CA 1
ATOM 2366 C C . PHE A 1 306 ? 6.735 10.101 9.538 1.00 93.00 306 PHE A C 1
ATOM 2368 O O . PHE A 1 306 ? 5.681 10.688 9.293 1.00 93.00 306 PHE A O 1
ATOM 2375 N N . SER A 1 307 ? 7.362 9.394 8.604 1.00 94.62 307 SER A N 1
ATOM 2376 C CA . SER A 1 307 ? 6.742 9.089 7.312 1.00 94.62 307 SER A CA 1
ATOM 2377 C C . SER A 1 307 ? 6.990 7.650 6.897 1.00 94.62 307 SER A C 1
ATOM 2379 O O . SER A 1 307 ? 8.027 7.075 7.216 1.00 94.62 307 SER A O 1
ATOM 2381 N N . LEU A 1 308 ? 6.021 7.078 6.183 1.00 94.94 308 LEU A N 1
ATOM 2382 C CA . LEU A 1 308 ? 6.142 5.820 5.465 1.00 94.94 308 LEU A CA 1
ATOM 2383 C C . LEU A 1 308 ? 6.037 6.114 3.968 1.00 94.94 308 LEU A C 1
ATOM 2385 O O . LEU A 1 308 ? 4.958 6.412 3.447 1.00 94.94 308 LEU A O 1
ATOM 2389 N N . GLU A 1 309 ? 7.172 6.030 3.289 1.00 95.81 309 GLU A N 1
ATOM 2390 C CA . GLU A 1 309 ? 7.342 6.395 1.887 1.00 95.81 309 GLU A CA 1
ATOM 2391 C C . GLU A 1 309 ? 7.794 5.189 1.069 1.00 95.81 309 GLU A C 1
ATOM 2393 O O . GLU A 1 309 ? 8.426 4.266 1.584 1.00 95.81 309 GLU A O 1
ATOM 2398 N N . TYR A 1 310 ? 7.505 5.215 -0.230 1.00 96.62 310 TYR A N 1
ATOM 2399 C CA . TYR A 1 310 ? 8.003 4.213 -1.160 1.00 96.62 310 TYR A CA 1
ATOM 2400 C C . TYR A 1 310 ? 8.708 4.874 -2.330 1.00 96.62 310 TYR A C 1
ATOM 2402 O O . TYR A 1 310 ? 8.343 5.975 -2.758 1.00 96.62 310 TYR A O 1
ATOM 2410 N N . ARG A 1 311 ? 9.720 4.190 -2.857 1.00 95.88 311 ARG A N 1
ATOM 2411 C CA . ARG A 1 311 ? 10.465 4.633 -4.030 1.00 95.88 311 ARG A CA 1
ATOM 2412 C C . ARG A 1 311 ? 10.708 3.476 -4.974 1.00 95.88 311 ARG A C 1
ATOM 2414 O O . ARG A 1 311 ? 11.000 2.365 -4.546 1.00 95.88 311 ARG A O 1
ATOM 2421 N N . VAL A 1 312 ? 10.580 3.743 -6.264 1.00 95.06 312 VAL A N 1
ATOM 2422 C CA . VAL A 1 312 ? 11.140 2.867 -7.285 1.00 95.06 312 VAL A CA 1
ATOM 2423 C C . VAL A 1 312 ? 12.592 3.269 -7.446 1.00 95.06 312 VAL A C 1
ATOM 2425 O O . VAL A 1 312 ? 12.876 4.370 -7.918 1.00 95.06 312 VAL A O 1
ATOM 2428 N N . ASP A 1 313 ? 13.482 2.379 -7.033 1.00 93.75 313 ASP A N 1
ATOM 2429 C CA . ASP A 1 313 ? 14.916 2.549 -7.179 1.00 93.75 313 ASP A CA 1
ATOM 2430 C C . ASP A 1 313 ? 15.428 1.633 -8.290 1.00 93.75 313 ASP A C 1
ATOM 2432 O O . ASP A 1 313 ? 14.987 0.491 -8.437 1.00 93.75 313 ASP A O 1
ATOM 2436 N N . MET A 1 314 ? 16.372 2.127 -9.080 1.00 92.25 314 MET A N 1
ATOM 2437 C CA . MET A 1 314 ? 17.025 1.361 -10.137 1.00 92.25 314 MET A CA 1
ATOM 2438 C C . MET A 1 314 ? 18.532 1.436 -9.958 1.00 92.25 314 MET A C 1
ATOM 2440 O O . MET A 1 314 ? 19.063 2.487 -9.611 1.00 92.25 314 MET A O 1
ATOM 2444 N N . ARG A 1 315 ? 19.231 0.331 -10.207 1.00 91.12 315 ARG A N 1
ATOM 2445 C CA . ARG A 1 315 ? 20.699 0.271 -10.241 1.00 91.12 315 ARG A CA 1
ATOM 2446 C C . ARG A 1 315 ? 21.192 -0.620 -11.372 1.00 91.12 315 ARG A C 1
ATOM 2448 O O . ARG A 1 315 ? 20.437 -1.453 -11.877 1.00 91.12 315 ARG A O 1
ATOM 2455 N N . ILE A 1 316 ? 22.463 -0.455 -11.720 1.00 89.44 316 ILE A N 1
ATOM 2456 C CA . ILE A 1 316 ? 23.173 -1.301 -12.678 1.00 89.44 316 ILE A CA 1
ATOM 2457 C C . ILE A 1 316 ? 23.882 -2.417 -11.906 1.00 89.44 316 ILE A C 1
ATOM 2459 O O . ILE A 1 316 ? 24.764 -2.143 -11.100 1.00 89.44 316 ILE A O 1
ATOM 2463 N N . ASP A 1 317 ? 23.501 -3.663 -12.177 1.00 89.00 317 ASP A N 1
ATOM 2464 C CA . ASP A 1 317 ? 24.078 -4.882 -11.588 1.00 89.00 317 ASP A CA 1
ATOM 2465 C C . ASP A 1 317 ? 24.872 -5.708 -12.623 1.00 89.00 317 ASP A C 1
ATOM 2467 O O . ASP A 1 317 ? 25.234 -6.861 -12.381 1.00 89.00 317 ASP A O 1
ATOM 2471 N N . ALA A 1 318 ? 25.141 -5.136 -13.799 1.00 87.44 318 ALA A N 1
ATOM 2472 C CA . ALA A 1 318 ? 25.815 -5.835 -14.882 1.00 87.44 318 ALA A CA 1
ATOM 2473 C C . ALA A 1 318 ? 27.264 -6.231 -14.499 1.00 87.44 318 ALA A C 1
ATOM 2475 O O . ALA A 1 318 ? 28.049 -5.368 -14.090 1.00 87.44 318 ALA A O 1
ATOM 2476 N N . PRO A 1 319 ? 27.668 -7.510 -14.651 1.00 84.56 319 PRO A N 1
ATOM 2477 C CA . PRO A 1 319 ? 29.014 -7.953 -14.294 1.00 84.56 319 PRO A CA 1
ATOM 2478 C C . PRO A 1 319 ? 30.110 -7.164 -15.018 1.00 84.56 319 PRO A C 1
ATOM 2480 O O . PRO A 1 319 ? 30.063 -6.980 -16.232 1.00 84.56 319 PRO A O 1
ATOM 2483 N N . GLY A 1 320 ? 31.125 -6.724 -14.271 1.00 83.56 320 GLY A N 1
ATOM 2484 C CA . GLY A 1 320 ? 32.248 -5.954 -14.817 1.00 83.56 320 GLY A CA 1
ATOM 2485 C C . GLY A 1 320 ? 31.952 -4.471 -15.055 1.00 83.56 320 GLY A C 1
ATOM 2486 O O . GLY A 1 320 ? 32.859 -3.749 -15.472 1.00 83.56 320 GLY A O 1
ATOM 2487 N N . ILE A 1 321 ? 30.734 -4.007 -14.760 1.00 81.56 321 ILE A N 1
ATOM 2488 C CA . ILE A 1 321 ? 30.396 -2.588 -14.690 1.00 81.56 321 ILE A CA 1
ATOM 2489 C C . ILE A 1 321 ? 30.417 -2.141 -13.228 1.00 81.56 321 ILE A C 1
ATOM 2491 O O . ILE A 1 321 ? 29.763 -2.727 -12.371 1.00 81.56 321 ILE A O 1
ATOM 2495 N N . SER A 1 322 ? 31.158 -1.071 -12.952 1.00 80.88 322 SER A N 1
ATOM 2496 C CA . SER A 1 322 ? 31.086 -0.347 -11.684 1.00 80.88 322 SER A CA 1
ATOM 2497 C C . SER A 1 322 ? 30.728 1.105 -11.961 1.00 80.88 322 SER A C 1
ATOM 2499 O O . SER A 1 322 ? 31.373 1.748 -12.794 1.00 80.88 322 SER A O 1
ATOM 2501 N N . MET A 1 323 ? 29.728 1.624 -11.253 1.00 79.06 323 MET A N 1
ATOM 2502 C CA . MET A 1 323 ? 29.408 3.047 -11.289 1.00 79.06 323 MET A CA 1
ATOM 2503 C C . MET A 1 323 ? 30.404 3.815 -10.421 1.00 79.06 323 MET A C 1
ATOM 2505 O O . MET A 1 323 ? 30.623 3.463 -9.261 1.00 79.06 323 MET A O 1
ATOM 2509 N N . SER A 1 324 ? 30.989 4.883 -10.959 1.00 74.12 324 SER A N 1
ATOM 2510 C CA . SER A 1 324 ? 31.736 5.856 -10.162 1.00 74.12 324 SER A CA 1
ATOM 2511 C C . SER A 1 324 ? 30.750 6.787 -9.462 1.00 74.12 324 SER A C 1
ATOM 2513 O O . SER A 1 324 ? 30.570 7.933 -9.859 1.00 74.12 324 SER A O 1
ATOM 2515 N N . THR A 1 325 ? 30.045 6.290 -8.446 1.00 69.50 325 THR A N 1
ATOM 2516 C CA . THR A 1 325 ? 29.171 7.157 -7.651 1.00 69.50 325 THR A CA 1
ATOM 2517 C C . THR A 1 325 ? 30.018 8.032 -6.726 1.00 69.50 325 THR A C 1
ATOM 2519 O O . THR A 1 325 ? 30.929 7.508 -6.076 1.00 69.50 325 THR A O 1
ATOM 2522 N N . PRO A 1 326 ? 29.728 9.342 -6.607 1.00 70.62 326 PRO A N 1
ATOM 2523 C CA . PRO A 1 326 ? 30.325 10.163 -5.559 1.00 70.62 326 PRO A CA 1
ATOM 2524 C C . PRO A 1 326 ? 30.047 9.515 -4.194 1.00 70.62 326 PRO A C 1
ATOM 2526 O O . PRO A 1 326 ? 28.992 8.908 -4.002 1.00 70.62 326 PRO A O 1
ATOM 2529 N N . SER A 1 327 ? 30.992 9.631 -3.257 1.00 64.38 327 SER A N 1
ATOM 2530 C CA . SER A 1 327 ? 31.125 8.805 -2.037 1.00 64.38 327 SER A CA 1
ATOM 2531 C C . SER A 1 327 ? 29.902 8.711 -1.108 1.00 64.38 327 SER A C 1
ATOM 2533 O O . SER A 1 327 ? 29.931 7.930 -0.163 1.00 64.38 327 SER A O 1
ATOM 2535 N N . ASN A 1 328 ? 28.838 9.478 -1.359 1.00 62.91 328 ASN A N 1
ATOM 2536 C CA . ASN A 1 328 ? 27.652 9.575 -0.508 1.00 62.91 328 ASN A CA 1
ATOM 2537 C C . ASN A 1 328 ? 26.356 9.055 -1.166 1.00 62.91 328 ASN A C 1
ATOM 2539 O O . ASN A 1 328 ? 25.301 9.127 -0.539 1.00 62.91 328 ASN A O 1
ATOM 2543 N N . GLN A 1 329 ? 26.390 8.552 -2.406 1.00 69.06 329 GLN A 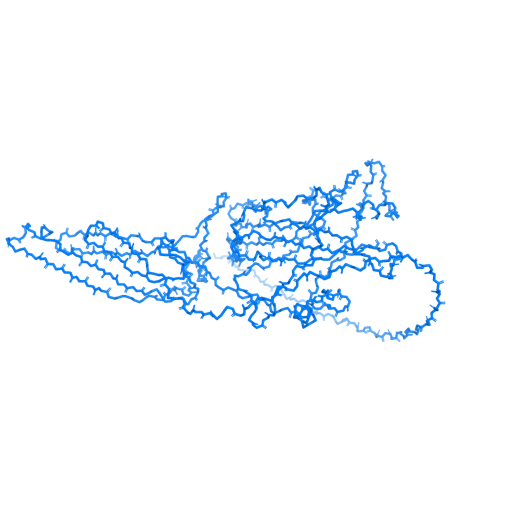N 1
ATOM 2544 C CA . GLN A 1 329 ? 25.203 7.976 -3.053 1.00 69.06 329 GLN A CA 1
ATOM 2545 C C . GLN A 1 329 ? 25.163 6.453 -2.917 1.00 69.06 329 GLN A C 1
ATOM 2547 O O . GLN A 1 329 ? 26.159 5.757 -3.084 1.00 69.06 329 GLN A O 1
ATOM 2552 N N . THR A 1 330 ? 23.973 5.930 -2.640 1.00 67.06 330 THR A N 1
ATOM 2553 C CA . THR A 1 330 ? 23.655 4.529 -2.319 1.00 67.06 330 THR A CA 1
ATOM 2554 C C . THR A 1 330 ? 23.762 3.553 -3.505 1.00 67.06 330 THR A C 1
ATOM 2556 O O . THR A 1 330 ? 23.141 2.494 -3.492 1.00 67.06 330 THR A O 1
ATOM 2559 N N . GLY A 1 331 ? 24.548 3.875 -4.537 1.00 81.75 331 GLY A N 1
ATOM 2560 C CA . GLY A 1 331 ? 24.707 3.035 -5.731 1.00 81.75 331 GLY A CA 1
ATOM 2561 C C . GLY A 1 331 ? 23.454 2.937 -6.613 1.00 81.75 331 GLY A C 1
ATOM 2562 O O . GLY A 1 331 ? 23.447 2.165 -7.571 1.00 81.75 331 GLY A O 1
ATOM 2563 N N . TRP A 1 332 ? 22.389 3.685 -6.303 1.00 87.38 332 TRP A N 1
ATOM 2564 C CA . TRP A 1 332 ? 21.194 3.763 -7.141 1.00 87.38 332 TRP A CA 1
ATOM 2565 C C . TRP A 1 332 ? 21.428 4.739 -8.288 1.00 87.38 332 TRP A C 1
ATOM 2567 O O . TRP A 1 332 ? 21.833 5.878 -8.077 1.00 87.38 332 TRP A O 1
ATOM 2577 N N . LEU A 1 333 ? 21.125 4.281 -9.497 1.00 85.38 333 LEU A N 1
ATOM 2578 C CA . LEU A 1 333 ? 21.106 5.086 -10.709 1.00 85.38 333 LEU A CA 1
ATOM 2579 C C . LEU A 1 333 ? 19.970 6.112 -10.676 1.00 85.38 333 LEU A C 1
ATOM 2581 O O . LEU A 1 333 ? 20.121 7.244 -11.118 1.00 85.38 333 LEU A O 1
ATOM 2585 N N . PHE A 1 334 ? 18.819 5.685 -10.165 1.00 86.62 334 PHE A N 1
ATOM 2586 C CA . PHE A 1 334 ? 17.583 6.446 -10.210 1.00 86.62 334 PHE A CA 1
ATOM 2587 C C . PHE A 1 334 ? 16.715 6.141 -8.998 1.00 86.62 334 PHE A C 1
ATOM 2589 O O . PHE A 1 334 ? 16.671 4.995 -8.550 1.00 86.62 334 PHE A O 1
ATOM 2596 N N . GLN A 1 335 ? 15.998 7.158 -8.516 1.00 91.19 335 GLN A N 1
ATOM 2597 C CA . GLN A 1 335 ? 15.002 7.031 -7.458 1.00 91.19 335 GLN A CA 1
ATOM 2598 C C . GLN A 1 335 ? 13.769 7.875 -7.797 1.00 91.19 335 GLN A C 1
ATOM 2600 O O . GLN A 1 335 ? 13.873 9.096 -7.922 1.00 91.19 335 GLN A O 1
ATOM 2605 N N . ALA A 1 336 ? 12.591 7.256 -7.876 1.00 92.50 336 ALA A N 1
ATOM 2606 C CA . ALA A 1 336 ? 11.318 7.964 -8.027 1.00 92.50 336 ALA A CA 1
ATOM 2607 C C . ALA A 1 336 ? 10.364 7.668 -6.868 1.00 92.50 336 ALA A C 1
ATOM 2609 O O . ALA A 1 336 ? 10.074 6.498 -6.617 1.00 92.50 336 ALA A O 1
ATOM 2610 N N . PRO A 1 337 ? 9.802 8.691 -6.198 1.00 95.44 337 PRO A N 1
ATOM 2611 C CA . PRO A 1 337 ? 8.783 8.472 -5.181 1.00 95.44 337 PRO A CA 1
ATOM 2612 C C . PRO A 1 337 ? 7.500 7.904 -5.798 1.00 95.44 337 PRO A C 1
ATOM 2614 O O . PRO A 1 337 ? 7.055 8.340 -6.867 1.00 95.44 337 PRO A O 1
ATOM 2617 N N . VAL A 1 338 ? 6.891 6.952 -5.090 1.00 95.25 338 VAL A N 1
ATOM 2618 C CA . VAL A 1 338 ? 5.617 6.331 -5.461 1.00 95.25 338 VAL A CA 1
ATOM 2619 C C . VAL A 1 338 ? 4.669 6.326 -4.269 1.00 95.25 338 VAL A C 1
ATOM 2621 O O . VAL A 1 338 ? 5.038 5.997 -3.143 1.00 95.25 338 VAL A O 1
ATOM 2624 N N . ASP A 1 339 ? 3.414 6.659 -4.548 1.00 95.31 339 ASP A N 1
ATOM 2625 C CA . ASP A 1 339 ? 2.330 6.591 -3.580 1.00 95.31 339 ASP A CA 1
ATOM 2626 C C . ASP A 1 339 ? 1.632 5.232 -3.652 1.00 95.31 339 ASP A C 1
ATOM 2628 O O . ASP A 1 339 ? 1.037 4.874 -4.671 1.00 95.31 339 ASP A O 1
ATOM 2632 N N . ILE A 1 340 ? 1.658 4.490 -2.545 1.00 95.25 340 ILE A N 1
ATOM 2633 C CA . ILE A 1 340 ? 0.875 3.269 -2.378 1.00 95.25 340 ILE A CA 1
ATOM 2634 C C . ILE A 1 340 ? -0.499 3.645 -1.826 1.00 95.25 340 ILE A C 1
ATOM 2636 O O . ILE A 1 340 ? -0.620 4.369 -0.834 1.00 95.25 340 ILE A O 1
ATOM 2640 N N . THR A 1 341 ? -1.542 3.149 -2.483 1.00 94.81 341 THR A N 1
ATOM 2641 C CA . THR A 1 341 ? -2.953 3.427 -2.186 1.00 94.81 341 THR A CA 1
ATOM 2642 C C . THR A 1 341 ? -3.712 2.119 -1.969 1.00 94.81 341 THR A C 1
ATOM 2644 O O . THR A 1 341 ? -3.268 1.060 -2.410 1.00 94.81 341 THR A O 1
ATOM 2647 N N . SER A 1 342 ? -4.829 2.171 -1.240 1.00 91.38 342 SER A N 1
ATOM 2648 C CA . SER A 1 342 ? -5.617 0.983 -0.876 1.00 91.38 342 SER A CA 1
ATOM 2649 C C . SER A 1 342 ? -6.804 0.734 -1.807 1.00 91.38 342 SER A C 1
ATOM 2651 O O . SER A 1 342 ? -7.350 -0.366 -1.815 1.00 91.38 342 SER A O 1
ATOM 2653 N N . LEU A 1 343 ? -7.197 1.728 -2.608 1.00 92.38 343 LEU A N 1
ATOM 2654 C CA . LEU A 1 343 ? -8.251 1.618 -3.610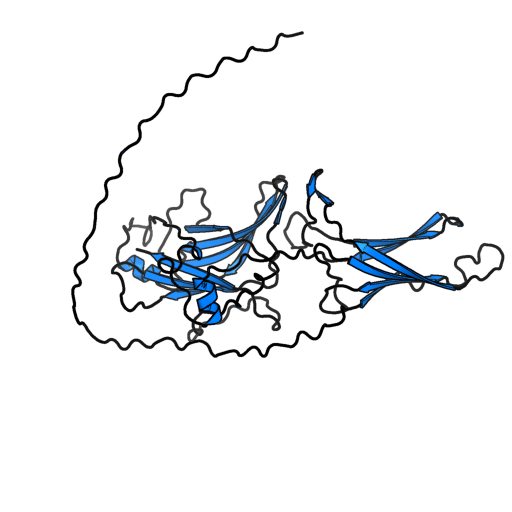 1.00 92.38 343 LEU A CA 1
ATOM 2655 C C . LEU A 1 343 ? -7.741 2.047 -4.986 1.00 92.38 343 LEU A C 1
ATOM 2657 O O . LEU A 1 343 ? -6.975 2.999 -5.116 1.00 92.38 343 LEU A O 1
ATOM 2661 N N . ARG A 1 344 ? -8.231 1.382 -6.031 1.00 92.31 344 ARG A N 1
ATOM 2662 C CA . ARG A 1 344 ? -8.066 1.836 -7.418 1.00 92.31 344 ARG A CA 1
ATOM 2663 C C . ARG A 1 344 ? -8.876 3.106 -7.677 1.00 92.31 344 ARG A C 1
ATOM 2665 O O . ARG A 1 344 ? -9.887 3.320 -7.011 1.00 92.31 344 ARG A O 1
ATOM 2672 N N . ALA A 1 345 ? -8.488 3.855 -8.706 1.00 93.81 345 ALA A N 1
ATOM 2673 C CA . ALA A 1 345 ? -9.312 4.926 -9.250 1.00 93.81 345 ALA A CA 1
ATOM 2674 C C . ALA A 1 345 ? -10.710 4.400 -9.608 1.00 93.81 345 ALA A C 1
ATOM 2676 O O . ALA A 1 345 ? -10.850 3.354 -10.259 1.00 93.81 345 ALA A O 1
ATOM 2677 N N . ARG A 1 346 ? -11.741 5.112 -9.158 1.00 93.94 346 ARG A N 1
ATOM 2678 C CA . ARG A 1 346 ? -13.143 4.817 -9.433 1.00 93.94 346 ARG A CA 1
ATOM 2679 C C . ARG A 1 346 ? -13.380 4.854 -10.937 1.00 93.94 346 ARG A C 1
ATOM 2681 O O . ARG A 1 346 ? -12.816 5.685 -11.642 1.00 93.94 346 ARG A O 1
ATOM 2688 N N . ASP A 1 347 ? -14.166 3.896 -11.418 1.00 93.12 347 ASP A N 1
ATOM 2689 C CA . ASP A 1 347 ? -14.540 3.753 -12.831 1.00 93.12 347 ASP A CA 1
ATOM 2690 C C . ASP A 1 347 ? -13.358 3.574 -13.808 1.00 93.12 347 ASP A C 1
ATOM 2692 O O . ASP A 1 347 ? -13.540 3.579 -15.024 1.00 93.12 347 ASP A O 1
ATOM 2696 N N . SER A 1 348 ? -12.143 3.336 -13.299 1.00 92.62 348 SER A N 1
ATOM 2697 C CA . SER A 1 348 ? -10.975 3.047 -14.128 1.00 92.62 348 SER A CA 1
ATOM 2698 C C . SER A 1 348 ? -10.937 1.571 -14.549 1.00 92.62 348 SER A C 1
ATOM 2700 O O . SER A 1 348 ? -11.163 0.682 -13.712 1.00 92.62 348 SER A O 1
ATOM 2702 N N . PRO A 1 349 ? -10.550 1.269 -15.805 1.00 93.81 349 PRO A N 1
ATOM 2703 C CA . PRO A 1 349 ? -10.234 -0.094 -16.213 1.00 93.81 349 PRO A CA 1
ATOM 2704 C C . PRO A 1 349 ? -9.087 -0.659 -15.363 1.00 93.81 349 PRO A C 1
ATOM 2706 O O . PRO A 1 349 ? -8.220 0.077 -14.879 1.00 93.81 349 PRO A O 1
ATOM 2709 N N . LEU A 1 350 ? -9.110 -1.977 -15.150 1.00 90.62 350 LEU A N 1
ATOM 2710 C CA . LEU A 1 350 ? -8.097 -2.666 -14.355 1.00 90.62 350 LEU A CA 1
ATOM 2711 C C . LEU A 1 350 ? -6.762 -2.709 -15.109 1.00 90.62 350 LEU A C 1
ATOM 2713 O O . LEU A 1 350 ? -6.755 -3.066 -16.288 1.00 90.62 350 LEU A O 1
ATOM 2717 N N . PRO A 1 351 ? -5.632 -2.428 -14.435 1.00 90.00 351 PRO A N 1
ATOM 2718 C CA . PRO A 1 351 ? -4.322 -2.697 -15.006 1.00 90.00 351 PRO A CA 1
ATOM 2719 C C . PRO A 1 351 ? -4.185 -4.183 -15.366 1.00 90.00 351 PRO A C 1
ATOM 2721 O O . PRO A 1 351 ? -4.548 -5.057 -14.577 1.00 90.00 351 PRO A O 1
ATOM 2724 N N . ILE A 1 352 ? -3.638 -4.474 -16.546 1.00 89.94 352 ILE A N 1
ATOM 2725 C CA . ILE A 1 352 ? -3.372 -5.841 -17.020 1.00 89.94 352 ILE A CA 1
ATOM 2726 C C . ILE A 1 352 ? -1.874 -6.088 -17.122 1.00 89.94 352 ILE A C 1
ATOM 2728 O O . ILE A 1 352 ? -1.130 -5.158 -17.405 1.00 89.94 352 ILE A O 1
ATOM 2732 N N . SER A 1 353 ? -1.411 -7.323 -16.908 1.00 90.12 353 SER A N 1
ATOM 2733 C CA . SER A 1 353 ? 0.013 -7.660 -17.075 1.00 90.12 353 SER A CA 1
ATOM 2734 C C . SER A 1 353 ? 0.450 -7.481 -18.524 1.00 90.12 353 SER A C 1
ATOM 2736 O O . SER A 1 353 ? -0.251 -7.951 -19.419 1.00 90.12 353 SER A O 1
ATOM 2738 N N . TYR A 1 354 ? 1.638 -6.915 -18.722 1.00 90.19 354 TYR A N 1
ATOM 2739 C CA . TYR A 1 354 ? 2.321 -6.908 -20.022 1.00 90.19 354 TYR A CA 1
ATOM 2740 C C . TYR A 1 354 ? 3.588 -7.760 -20.009 1.00 90.19 354 TYR A C 1
ATOM 2742 O O . TYR A 1 354 ? 4.199 -7.960 -21.056 1.00 90.19 354 TYR A O 1
ATOM 2750 N N . ALA A 1 355 ? 3.973 -8.286 -18.840 1.00 90.12 355 ALA A N 1
ATOM 2751 C CA . ALA A 1 355 ? 5.108 -9.182 -18.732 1.00 90.12 355 ALA A CA 1
ATOM 2752 C C . ALA A 1 355 ? 4.954 -10.389 -19.676 1.00 90.12 355 ALA A C 1
ATOM 2754 O O . ALA A 1 355 ? 3.927 -11.078 -19.624 1.00 90.12 355 ALA A O 1
ATOM 2755 N N . PRO A 1 356 ? 5.975 -10.691 -20.500 1.00 90.19 356 PRO A N 1
ATOM 2756 C CA . PRO A 1 356 ? 5.956 -11.866 -21.353 1.00 90.19 356 PRO A CA 1
ATOM 2757 C C . PRO A 1 356 ? 5.925 -13.137 -20.500 1.00 90.19 356 PRO A C 1
ATOM 2759 O O . PRO A 1 356 ? 6.245 -13.123 -19.303 1.00 90.19 356 PRO A O 1
ATOM 2762 N N . ALA A 1 357 ? 5.593 -14.265 -21.129 1.00 88.25 357 ALA A N 1
ATOM 2763 C CA . ALA A 1 357 ? 5.744 -15.568 -20.494 1.00 88.25 357 ALA A CA 1
ATOM 2764 C C . ALA A 1 357 ? 7.167 -15.740 -19.924 1.00 88.25 357 ALA A C 1
ATOM 2766 O O . ALA A 1 357 ? 8.139 -15.132 -20.388 1.00 88.25 357 ALA A O 1
ATOM 2767 N N . LEU A 1 358 ? 7.284 -16.531 -18.861 1.00 85.19 358 LEU A N 1
ATOM 2768 C CA . LEU A 1 358 ? 8.588 -16.855 -18.285 1.00 85.19 358 LEU A CA 1
ATOM 2769 C C . LEU A 1 358 ? 9.410 -17.636 -19.305 1.00 85.19 358 LEU A C 1
ATOM 2771 O O . LEU A 1 358 ? 8.873 -18.483 -20.023 1.00 85.19 358 LEU A O 1
ATOM 2775 N N . ARG A 1 359 ? 10.708 -17.344 -19.373 1.00 81.00 359 ARG A N 1
ATOM 2776 C CA . ARG A 1 359 ? 11.621 -18.123 -20.214 1.00 81.00 359 ARG A CA 1
ATOM 2777 C C . ARG A 1 359 ? 11.840 -19.506 -19.599 1.00 81.00 359 ARG A C 1
ATOM 2779 O O . ARG A 1 359 ? 11.658 -19.703 -18.398 1.00 81.00 359 ARG A O 1
ATOM 2786 N N . VAL A 1 360 ? 12.266 -20.471 -20.412 1.00 83.75 360 VAL A N 1
ATOM 2787 C CA . VAL A 1 360 ? 12.655 -21.799 -19.913 1.00 83.75 360 VAL A CA 1
ATOM 2788 C C . VAL A 1 360 ? 13.782 -21.633 -18.887 1.00 83.75 360 VAL A C 1
ATOM 2790 O O . VAL A 1 360 ? 14.802 -21.020 -19.185 1.00 83.75 360 VAL A O 1
ATOM 2793 N N . GLY A 1 361 ? 13.575 -22.151 -17.673 1.00 82.81 361 GLY A N 1
ATOM 2794 C CA . GLY A 1 361 ? 14.511 -22.023 -16.549 1.00 82.81 361 GLY A CA 1
ATOM 2795 C C . GLY A 1 361 ? 14.304 -20.788 -15.662 1.00 82.81 361 GLY A C 1
ATOM 2796 O O . GLY A 1 361 ? 14.876 -20.728 -14.577 1.00 82.81 361 GLY A O 1
ATOM 2797 N N . GLU A 1 362 ? 13.460 -19.833 -16.062 1.00 80.62 362 GLU A N 1
ATOM 2798 C CA . GLU A 1 362 ? 13.091 -18.699 -15.216 1.00 80.62 362 GLU A CA 1
ATOM 2799 C C . GLU A 1 362 ? 12.009 -19.136 -14.220 1.00 80.62 362 GLU A C 1
ATOM 2801 O O . GLU A 1 362 ? 10.881 -19.462 -14.594 1.00 80.62 362 GLU A O 1
ATOM 2806 N N . THR A 1 363 ? 12.346 -19.159 -12.933 1.00 79.62 363 THR A N 1
ATOM 2807 C CA . THR A 1 363 ? 11.375 -19.425 -11.872 1.00 79.62 363 THR A CA 1
ATOM 2808 C C . THR A 1 363 ? 10.765 -18.115 -11.393 1.00 79.62 363 THR A C 1
ATOM 2810 O O . THR A 1 363 ? 11.455 -17.114 -11.193 1.00 79.62 363 THR A O 1
ATOM 2813 N N . VAL A 1 364 ? 9.444 -18.106 -11.185 1.00 75.69 364 VAL A N 1
ATOM 2814 C CA . VAL A 1 364 ? 8.816 -17.022 -10.423 1.00 75.69 364 VAL A CA 1
ATOM 2815 C C . VAL A 1 364 ? 9.432 -17.075 -9.037 1.00 75.69 364 VAL A C 1
ATOM 2817 O O . VAL A 1 364 ? 9.220 -18.060 -8.331 1.00 75.69 364 VAL A O 1
ATOM 2820 N N . GLN A 1 365 ? 10.181 -16.042 -8.639 1.00 70.12 365 GLN A N 1
ATOM 2821 C CA . GLN A 1 365 ? 10.544 -15.904 -7.233 1.00 70.12 365 GLN A CA 1
ATOM 2822 C C . GLN A 1 365 ? 9.235 -15.922 -6.441 1.00 70.12 365 GLN A C 1
ATOM 2824 O O . GLN A 1 365 ? 8.386 -15.058 -6.692 1.00 70.12 365 GLN A O 1
ATOM 2829 N N . PRO A 1 366 ? 9.026 -16.905 -5.547 1.00 61.41 366 PRO A N 1
ATOM 2830 C CA . PRO A 1 366 ? 7.819 -16.955 -4.753 1.00 61.41 366 PRO A CA 1
ATOM 2831 C C . PRO A 1 366 ? 7.836 -15.735 -3.837 1.00 61.41 366 PRO A C 1
ATOM 2833 O O . PRO A 1 366 ? 8.475 -15.720 -2.789 1.00 61.41 366 PRO A O 1
ATOM 2836 N N . LEU A 1 367 ? 7.150 -14.673 -4.255 1.00 57.97 367 LEU A N 1
ATOM 2837 C CA . LEU A 1 367 ? 6.694 -13.658 -3.325 1.00 57.97 367 LEU A CA 1
ATOM 2838 C C . LEU A 1 367 ? 5.771 -14.386 -2.358 1.00 57.97 367 LEU A C 1
ATOM 2840 O O . LEU A 1 367 ? 4.906 -15.146 -2.799 1.00 57.97 367 LEU A O 1
ATOM 2844 N N . HIS A 1 368 ? 5.981 -14.176 -1.062 1.00 53.66 368 HIS A N 1
ATOM 2845 C CA . HIS A 1 368 ? 5.165 -14.731 0.012 1.00 53.66 368 HIS A CA 1
ATOM 2846 C C . HIS A 1 368 ? 3.721 -14.228 -0.168 1.00 53.66 368 HIS A C 1
ATOM 2848 O O . HIS A 1 368 ? 3.320 -13.193 0.356 1.00 53.66 368 HIS A O 1
ATOM 2854 N N . THR A 1 369 ? 2.955 -14.905 -1.016 1.00 45.78 369 THR A N 1
ATOM 2855 C CA . THR A 1 369 ? 1.640 -14.475 -1.482 1.00 45.78 369 THR A CA 1
ATOM 2856 C C . THR A 1 369 ? 0.667 -15.609 -1.238 1.00 45.78 369 THR A C 1
ATOM 2858 O O . THR A 1 369 ? 0.901 -16.754 -1.615 1.00 45.78 369 THR A O 1
ATOM 2861 N N . SER A 1 370 ? -0.417 -15.280 -0.541 1.00 42.62 370 SER A N 1
ATOM 2862 C CA . SER A 1 370 ? -1.584 -16.148 -0.436 1.00 42.62 370 SER A CA 1
ATOM 2863 C C . SER A 1 370 ? -2.310 -16.154 -1.794 1.00 42.62 370 SER A C 1
ATOM 2865 O O . SER A 1 370 ? -2.421 -15.091 -2.407 1.00 42.62 370 SER A O 1
ATOM 2867 N N . PRO A 1 371 ? -2.803 -17.301 -2.292 1.00 43.22 371 PRO A N 1
ATOM 2868 C CA . PRO A 1 371 ? -3.226 -17.485 -3.689 1.00 43.22 371 PRO A CA 1
ATOM 2869 C C . PRO A 1 371 ? -4.536 -16.786 -4.125 1.00 43.22 371 PRO A C 1
ATOM 2871 O O . PRO A 1 371 ? -5.059 -17.114 -5.186 1.00 43.22 371 PRO A O 1
ATOM 2874 N N . ALA A 1 372 ? -5.100 -15.853 -3.351 1.00 42.34 372 ALA A N 1
ATOM 2875 C CA . ALA A 1 372 ? -6.503 -15.448 -3.514 1.00 42.34 372 ALA A CA 1
ATOM 2876 C C . ALA A 1 372 ? -6.780 -14.077 -4.172 1.00 42.34 372 ALA A C 1
ATOM 2878 O O . ALA A 1 372 ? -7.948 -13.801 -4.431 1.00 42.34 372 ALA A O 1
ATOM 2879 N N . ASP A 1 373 ? -5.787 -13.230 -4.473 1.00 47.53 373 ASP A N 1
ATOM 2880 C CA . ASP A 1 373 ? -6.050 -11.870 -4.995 1.00 47.53 373 ASP A CA 1
ATOM 2881 C C . ASP A 1 373 ? -5.018 -11.453 -6.065 1.00 47.53 373 ASP A C 1
ATOM 2883 O O . ASP A 1 373 ? -3.816 -11.669 -5.854 1.00 47.53 373 ASP A O 1
ATOM 2887 N N . PRO A 1 374 ? -5.418 -10.871 -7.220 1.00 54.94 374 PRO A N 1
ATOM 2888 C CA . PRO A 1 374 ? -4.468 -10.318 -8.180 1.00 54.94 374 PRO A CA 1
ATOM 2889 C C . PRO A 1 374 ? -3.623 -9.233 -7.508 1.00 54.94 374 PRO A C 1
ATOM 2891 O O . PRO A 1 374 ? -4.112 -8.165 -7.147 1.00 54.94 374 PRO A O 1
ATOM 2894 N N . SER A 1 375 ? -2.330 -9.513 -7.342 1.00 53.66 375 SER A N 1
ATOM 2895 C CA . SER A 1 375 ? -1.411 -8.569 -6.711 1.00 53.66 375 SER A CA 1
ATOM 2896 C C . SER A 1 375 ? -1.292 -7.291 -7.551 1.00 53.66 375 SER A C 1
ATOM 2898 O O . SER A 1 375 ? -1.237 -7.380 -8.785 1.00 53.66 375 SER A O 1
ATOM 2900 N N . PRO A 1 376 ? -1.224 -6.110 -6.914 1.00 66.94 376 PRO A N 1
ATOM 2901 C CA . PRO A 1 376 ? -1.053 -4.857 -7.630 1.00 66.94 376 PRO A CA 1
ATOM 2902 C C . PRO A 1 376 ? 0.301 -4.821 -8.355 1.00 66.94 376 PRO A C 1
ATOM 2904 O O . PRO A 1 376 ? 1.252 -5.522 -7.988 1.00 66.94 376 PRO A O 1
ATOM 2907 N N . LYS A 1 377 ? 0.364 -4.033 -9.433 1.00 74.56 377 LYS A N 1
ATOM 2908 C CA . LYS A 1 377 ? 1.478 -4.015 -10.390 1.00 74.56 377 LYS A CA 1
ATOM 2909 C C . LYS A 1 377 ? 1.881 -2.590 -10.735 1.00 74.56 377 LYS A C 1
ATOM 2911 O O . LYS A 1 377 ? 1.017 -1.725 -10.869 1.00 74.56 377 LYS A O 1
ATOM 2916 N N . ILE A 1 378 ? 3.181 -2.370 -10.913 1.00 75.12 378 ILE A N 1
ATOM 2917 C CA . ILE A 1 378 ? 3.746 -1.108 -11.413 1.00 75.12 378 ILE A CA 1
ATOM 2918 C C . ILE A 1 378 ? 4.421 -1.384 -12.754 1.00 75.12 378 ILE A C 1
ATOM 2920 O O . ILE A 1 378 ? 5.200 -2.331 -12.855 1.00 75.12 378 ILE A O 1
ATOM 2924 N N . TYR A 1 379 ? 4.139 -0.551 -13.756 1.00 73.31 379 TYR A N 1
ATOM 2925 C CA . TYR A 1 379 ? 4.811 -0.572 -15.057 1.00 73.31 379 TYR A CA 1
ATOM 2926 C C . TYR A 1 379 ? 5.888 0.498 -15.105 1.00 73.31 379 TYR A C 1
ATOM 2928 O O . TYR A 1 379 ? 5.675 1.615 -14.633 1.00 73.31 379 TYR A O 1
ATOM 2936 N N . PHE A 1 380 ? 7.027 0.155 -15.689 1.00 75.88 380 PHE A N 1
ATOM 2937 C CA . PHE A 1 380 ? 8.114 1.083 -15.954 1.00 75.88 380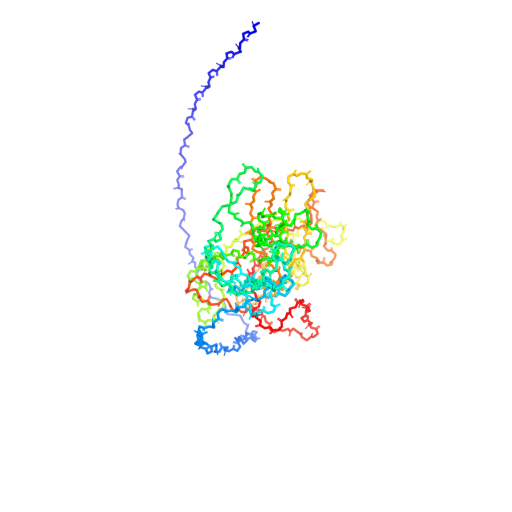 PHE A CA 1
ATOM 2938 C C . PHE A 1 380 ? 8.697 0.808 -17.340 1.00 75.88 380 PHE A C 1
ATOM 2940 O O . PHE A 1 380 ? 8.556 -0.288 -17.874 1.00 75.88 380 PHE A O 1
ATOM 2947 N N . GLY A 1 381 ? 9.329 1.822 -17.914 1.00 48.69 381 GLY A N 1
ATOM 2948 C CA . GLY A 1 381 ? 9.992 1.765 -19.208 1.00 48.69 381 GLY A CA 1
ATOM 2949 C C . GLY A 1 381 ? 11.321 2.491 -19.086 1.00 48.69 381 GLY A C 1
ATOM 2950 O O . GLY A 1 381 ? 11.402 3.516 -18.407 1.00 48.69 381 GLY A O 1
ATOM 2951 N N . ILE A 1 382 ? 12.361 1.924 -19.681 1.00 62.97 382 ILE A N 1
ATOM 2952 C CA . ILE A 1 382 ? 13.715 2.465 -19.687 1.00 62.97 382 ILE A CA 1
ATOM 2953 C C . ILE A 1 382 ? 14.129 2.593 -21.149 1.00 62.97 382 ILE A C 1
ATOM 2955 O O . ILE A 1 382 ? 14.106 1.616 -21.896 1.00 62.97 382 ILE A O 1
ATOM 2959 N N . SER A 1 383 ? 14.515 3.798 -21.544 1.00 51.84 383 SER A N 1
ATOM 2960 C CA . SER A 1 383 ? 15.181 4.073 -22.813 1.00 51.84 383 SER A CA 1
ATOM 2961 C C . SER A 1 383 ? 16.593 4.553 -22.510 1.00 51.84 383 SER A C 1
ATOM 2963 O O . SER A 1 383 ? 16.752 5.509 -21.753 1.00 51.84 383 SER A O 1
ATOM 2965 N N . GLY A 1 384 ? 17.601 3.886 -23.064 1.00 54.31 384 GLY A N 1
ATOM 2966 C CA . GLY A 1 384 ? 18.981 4.375 -23.065 1.00 54.31 384 GLY A CA 1
ATOM 2967 C C . GLY A 1 384 ? 19.387 4.730 -24.487 1.00 54.31 384 GLY A C 1
ATOM 2968 O O . GLY A 1 384 ? 19.074 3.945 -25.380 1.00 54.31 384 GLY A O 1
ATOM 2969 N N . GLU A 1 385 ? 20.030 5.882 -24.676 1.00 44.62 385 GLU A N 1
ATOM 2970 C CA . GLU A 1 385 ? 20.630 6.343 -25.942 1.00 44.62 385 GLU A CA 1
ATOM 2971 C C . GLU A 1 385 ? 22.148 6.129 -25.978 1.00 44.62 385 GLU A C 1
ATOM 2973 O O . GLU A 1 385 ? 22.776 6.127 -24.890 1.00 44.62 385 GLU A O 1
#

pLDDT: mean 78.81, std 19.59, range [27.81, 97.75]

Solvent-accessible surface area (backbone atoms only — not comparable to full-atom values): 24527 Å² total; per-residue (Å²): 139,84,85,81,86,83,85,83,86,84,84,85,85,82,88,80,86,87,81,85,87,84,86,84,83,87,86,85,83,88,83,90,79,91,78,80,90,70,89,76,76,78,79,79,76,78,79,86,77,76,75,68,81,70,76,77,69,82,70,76,63,30,62,31,78,47,67,49,76,94,36,36,33,39,36,34,50,30,71,31,96,43,46,92,47,69,40,31,45,38,76,79,34,68,49,37,37,35,39,39,39,40,45,56,66,61,85,51,49,89,58,79,83,50,72,62,63,52,77,48,78,46,75,50,78,43,71,49,69,78,55,39,78,56,96,90,36,84,37,66,66,72,52,52,37,84,56,92,93,54,96,67,67,41,83,47,71,50,75,49,73,50,72,42,74,95,73,75,43,73,49,75,43,76,41,68,38,38,42,49,60,76,38,66,36,76,72,71,38,71,60,47,37,49,14,36,66,69,72,46,77,70,62,52,54,89,76,27,56,85,66,46,86,86,80,92,80,89,80,72,39,28,47,68,86,78,40,85,42,76,88,46,77,71,53,55,58,53,56,62,36,63,66,12,48,48,39,30,32,34,38,36,39,45,41,66,92,46,98,61,68,50,74,44,81,59,28,54,42,48,54,43,74,58,89,58,96,74,70,55,84,77,48,49,47,31,42,31,41,24,58,43,51,86,81,67,67,62,49,49,75,49,82,72,58,36,32,43,46,33,28,45,35,30,27,72,60,31,88,58,55,47,75,76,61,62,98,85,59,90,69,58,76,41,77,42,82,47,83,44,55,70,34,70,30,82,96,53,58,62,88,68,89,80,71,70,81,75,56,94,90,56,72,81,75,81,66,94,64,76,96,83,67,90,62,57,72,49,79,52,74,48,77,47,111

Nearest PDB structures (foldseek):
  8vde-assembly1_P6  TM=2.565E-01  e=3.106E-01  Dubowvirus dv80alpha
  7de8-assembly1_X  TM=2.656E-01  e=5.186E+00  Neisseria meningitidis
  3i0y-assembly1_B  TM=2.175E-01  e=4.210E+00  Xanthomonas campestris pv. campestris

Organism: NCBI:txid1314781

Foldseek 3Di:
DDDDDDDDDDDDDDDDDDDDDDDDDDDDDDDDDDDDDDPDDPFDQPDDPPPPPPPPPVPQFAWEWFDDPPFKIKIWGANDPYNPDAGEDEQFDKIKTKIKGWDAQPPCCVPPNDRDTDIDIHIDIDTDDQWDQDVNDTDGQDWQDDDPPDPDGRWDWDWDWDADVVVRDIDIGIGTHTYAYFDEDDFAQPQQLCCLVVVHDRDDCVRGVPRDDDDDFDFFKDFQVPDRDPDDPVVVVLCQDQQQKKKFKWKWKAAPPDPDIDIDTFKTKGKHWDDDPDDDPPKTKIKIKIFGAPPDGFWDDDPPGITIWIKTWMAGPRPRIDGPDDPPDPRTRDIDTDTDGDHYHPPGRDDDDPDHDADVVDDDPPRVDDPDDRTDMDIDMDMDD

Secondary structure (DSSP, 8-state):
-PPPPPPPPPPPPPPPPPPP-----PPPPPPP---------PPPPPP-----------PPPPEEEEEETTTEEEEEE-S-SSTTSPPEE-TT-EEEEEEEEEE-TTTTTTSTT----EEEEEEEEEEPPS-EEETTEEEPPPPPB--TT-S--B-EEEEEEEEEGGGTEEEEEEEEEEE----BPPPPPHHHHHHHHHTPPPP-TTT-TTT---------EEETTTEEE---HHHHHHHTSTTSEEEEEEEEEEETTSS--EEEEEEEEEEEE---SS--TT-EEEEEEEEEPTTPPPPEEETTTEEEEEEEEEEE--TTEEE---TTS-S-SEEEEE---SBPPTTPPPP---PPPPPTT------S--TTS---EEEEEEEE-

Mean predicted aligned error: 11.43 Å

Sequence (385 aa):
MDPLPQYAEFETLEEVPRSEEQKDTVIFHKSSSSHGAGVVVPYPLPPTYTSSPSESRARCPPTHTFTLNSDLSVRLTSHAARDDSTPIFHNGSTISGTVELVVKSGLLSTLDSVTVSGRVDIPFNLEFPKSCDIWGKPAAPPPSLRVPGFLYSFDYELVCTVKFKPLNLSSDLVIPVRYLPRKEAGAPSPARALAYAGRSRIPGPLADPTGWKSHSIELDVRAFGVRDARVTCTVLDLLSTHSAFTVVLTRRTRTDSIDQDTCDVVGRGRSWVIVEEESIPFTRHLDGEMRLSPQLLQSFSYSPQFSLEYRVDMRIDAPGISMSTPSNQTGWLFQAPVDITSLRARDSPLPISYAPALRVGETVQPLHTSPADPSPKIYFGISGE

Radius of gyration: 30.41 Å; Cα contacts (8 Å, |Δi|>4): 598; chains: 1; bounding box: 72×71×100 Å